Protein AF-A0A6A3MZT7-F1 (afdb_monomer_lite)

Sequence (392 aa):
MGGELAEAIETMTSGHDSFALLLAHEYTDRSIAGFGSRALKGVDRERFLALEEANRSVAAEKKLQFHIAKLHYHVNFYHFGSILGRYGVECREEKVAWYTLGGESLGLGDEVKLKFNFLNPAMETQSQFWQKPYGSSDSNGYLGNEGPEKDSVYSRFAIVAWPAVDNVEFTMKFASLGTAFETLRVQRPVDTATLLKFMDLAITKLADIDNLLAERRKLDVWNGSYKFPPLISTATCQVLCQLLQECGNSTLVSVFFSNFFSRVKEKHAVVLDIAKLVRKFAWGVIGKALLEAPICVDWNQDDIYVMQTTLAVVRALERGQAQQDLLSFAVGKAESLPDDRLISSRSLEELWRLVLSDSDDGILSTLSRKFERMNPRLSAPAVEIFSRYLKR

Structure (mmCIF, N/CA/C/O backbone):
data_AF-A0A6A3MZT7-F1
#
_entry.id   AF-A0A6A3MZT7-F1
#
loop_
_atom_site.group_PDB
_atom_site.id
_atom_site.type_symbol
_atom_site.label_atom_id
_atom_site.label_alt_id
_atom_site.label_comp_id
_atom_site.label_asym_id
_atom_site.label_entity_id
_atom_site.label_seq_id
_atom_site.pdbx_PDB_ins_code
_atom_site.Cartn_x
_atom_site.Cartn_y
_atom_site.Cartn_z
_atom_site.occupancy
_atom_site.B_iso_or_equiv
_atom_site.auth_seq_id
_atom_site.auth_comp_id
_atom_site.auth_asym_id
_atom_site.auth_atom_id
_atom_site.pdbx_PDB_model_num
ATOM 1 N N . MET A 1 1 ? 24.668 -11.475 -32.082 1.00 56.53 1 MET A N 1
ATOM 2 C CA . MET A 1 1 ? 23.994 -10.687 -31.028 1.00 56.53 1 MET A CA 1
ATOM 3 C C . MET A 1 1 ? 22.865 -11.446 -30.333 1.00 56.53 1 MET A C 1
ATOM 5 O O . MET A 1 1 ? 22.913 -11.498 -29.117 1.00 56.53 1 MET A O 1
ATOM 9 N N . GLY A 1 2 ? 21.897 -12.069 -31.026 1.00 61.59 2 GLY A N 1
ATOM 10 C CA . GLY A 1 2 ? 20.793 -12.784 -30.345 1.00 61.59 2 GLY A CA 1
ATOM 11 C C . GLY A 1 2 ? 21.230 -13.915 -29.396 1.00 61.59 2 GLY A C 1
ATOM 12 O O . GLY A 1 2 ? 20.705 -14.010 -28.295 1.00 61.59 2 GLY A O 1
ATOM 13 N N . GLY A 1 3 ? 22.236 -14.713 -29.784 1.00 72.81 3 GLY A N 1
ATOM 14 C CA . GLY A 1 3 ? 22.757 -15.814 -28.957 1.00 72.81 3 GLY A CA 1
ATOM 15 C C . GLY A 1 3 ? 23.451 -15.361 -27.667 1.00 72.81 3 GLY A C 1
ATOM 16 O O . GLY A 1 3 ? 23.131 -15.866 -26.602 1.00 72.81 3 GLY A O 1
ATOM 17 N N . GLU A 1 4 ? 24.330 -14.358 -27.746 1.00 82.44 4 GLU A N 1
ATOM 18 C CA . GLU A 1 4 ? 25.027 -13.793 -26.574 1.00 82.44 4 GLU A CA 1
ATOM 19 C C . GLU A 1 4 ? 24.056 -13.103 -25.605 1.00 82.44 4 GLU A C 1
ATOM 21 O O . GLU A 1 4 ? 24.211 -13.185 -24.391 1.00 82.44 4 GLU A O 1
ATOM 26 N N . LEU A 1 5 ? 23.026 -12.432 -26.135 1.00 85.44 5 LEU A N 1
ATOM 27 C CA . LEU A 1 5 ? 22.003 -11.790 -25.312 1.00 85.44 5 LEU A CA 1
ATOM 28 C C . LEU A 1 5 ? 21.103 -12.823 -24.625 1.00 85.44 5 LEU A C 1
ATOM 30 O O . LEU A 1 5 ? 20.751 -12.637 -23.465 1.00 85.44 5 LEU A O 1
ATOM 34 N N . ALA A 1 6 ? 20.753 -13.912 -25.314 1.00 87.31 6 ALA A N 1
ATOM 35 C CA . ALA A 1 6 ? 20.012 -15.017 -24.713 1.00 87.31 6 ALA A CA 1
ATOM 36 C C . ALA A 1 6 ? 20.837 -15.706 -23.617 1.00 87.31 6 ALA A C 1
ATOM 38 O O . ALA A 1 6 ? 20.319 -15.928 -22.530 1.00 87.31 6 ALA A O 1
ATOM 39 N N . GLU A 1 7 ? 22.128 -15.953 -23.857 1.00 88.44 7 GLU A N 1
ATOM 40 C CA . GLU A 1 7 ? 23.045 -16.493 -22.847 1.00 88.44 7 GLU A CA 1
ATOM 41 C C . GLU A 1 7 ? 23.138 -15.573 -21.621 1.00 88.44 7 GLU A C 1
ATOM 43 O O . GLU A 1 7 ? 23.003 -16.035 -20.490 1.00 88.44 7 GLU A O 1
ATOM 48 N N . ALA A 1 8 ? 23.263 -14.257 -21.829 1.00 87.12 8 ALA A N 1
ATOM 49 C CA . ALA A 1 8 ? 23.264 -13.290 -20.735 1.00 87.12 8 ALA A CA 1
ATOM 50 C C . ALA A 1 8 ? 21.972 -13.360 -19.901 1.00 87.12 8 ALA A C 1
ATOM 52 O O . ALA A 1 8 ? 22.045 -13.401 -18.673 1.00 87.12 8 ALA A O 1
ATOM 53 N N . ILE A 1 9 ? 20.801 -13.435 -20.547 1.00 88.31 9 ILE A N 1
ATOM 54 C CA . ILE A 1 9 ? 19.511 -13.592 -19.854 1.00 88.31 9 ILE A CA 1
ATOM 55 C C . ILE A 1 9 ? 19.457 -14.927 -19.093 1.00 88.31 9 ILE A C 1
ATOM 57 O O . ILE A 1 9 ? 19.025 -14.958 -17.943 1.00 88.31 9 ILE A O 1
ATOM 61 N N . GLU A 1 10 ? 19.946 -16.018 -19.684 1.00 88.19 10 GLU A N 1
ATOM 62 C CA . GLU A 1 10 ? 19.966 -17.350 -19.064 1.00 88.19 10 GLU A CA 1
ATOM 63 C C . GLU A 1 10 ? 20.789 -17.360 -17.759 1.00 88.19 10 GLU A C 1
ATOM 65 O O . GLU A 1 10 ? 20.412 -17.988 -16.759 1.00 88.19 10 GLU A O 1
ATOM 70 N N . THR A 1 11 ? 21.889 -16.600 -17.739 1.00 87.00 11 THR A N 1
ATOM 71 C CA . THR A 1 11 ? 22.765 -16.457 -16.565 1.00 87.00 11 THR A CA 1
ATOM 72 C C . THR A 1 11 ? 22.221 -15.529 -15.480 1.00 87.00 11 THR A C 1
ATOM 74 O O . THR A 1 11 ? 22.754 -15.552 -14.370 1.00 87.00 11 THR A O 1
ATOM 77 N N . MET A 1 12 ? 21.152 -14.764 -15.743 1.00 83.88 12 MET A N 1
ATOM 78 C CA . MET A 1 12 ? 20.548 -13.904 -14.722 1.00 83.88 12 MET A CA 1
ATOM 79 C C . MET A 1 12 ? 20.047 -14.735 -13.532 1.00 83.88 12 MET A C 1
ATOM 81 O O . MET A 1 12 ? 19.422 -15.799 -13.667 1.00 83.88 12 MET A O 1
ATOM 85 N N . THR A 1 13 ? 20.341 -14.224 -12.343 1.00 75.62 13 THR A N 1
ATOM 86 C CA . THR A 1 13 ? 19.988 -14.800 -11.052 1.00 75.62 13 THR A CA 1
ATOM 87 C C . THR A 1 13 ? 18.784 -14.084 -10.452 1.00 75.62 13 THR A C 1
ATOM 89 O O . THR A 1 13 ? 18.675 -12.855 -10.456 1.00 75.62 13 THR A O 1
ATOM 92 N N . SER A 1 14 ? 17.854 -14.886 -9.940 1.00 70.25 14 SER A N 1
ATOM 93 C CA . SER A 1 14 ? 16.654 -14.385 -9.274 1.00 70.25 14 SER A CA 1
ATOM 94 C C . SER A 1 14 ? 17.016 -13.579 -8.016 1.00 70.25 14 SER A C 1
ATOM 96 O O . SER A 1 14 ? 18.015 -13.856 -7.349 1.00 70.25 14 SER A O 1
ATOM 98 N N . GLY A 1 15 ? 16.234 -12.538 -7.726 1.00 62.88 15 GLY A N 1
ATOM 99 C CA . GLY A 1 15 ? 16.350 -11.677 -6.540 1.00 62.88 15 GLY A CA 1
ATOM 100 C C . GLY A 1 15 ? 17.395 -10.555 -6.620 1.00 62.88 15 GLY A C 1
ATOM 101 O O . GLY A 1 15 ? 17.326 -9.592 -5.852 1.00 62.88 15 GLY A O 1
ATOM 102 N N . HIS A 1 16 ? 18.340 -10.613 -7.561 1.00 64.31 16 HIS A N 1
ATOM 103 C CA . HIS A 1 16 ? 19.420 -9.621 -7.665 1.00 64.31 16 HIS A CA 1
ATOM 104 C C . HIS A 1 16 ? 19.479 -8.900 -9.011 1.00 64.31 16 HIS A C 1
ATOM 106 O O . HIS A 1 16 ? 19.861 -7.725 -9.055 1.00 64.31 16 HIS A O 1
ATOM 112 N N . ASP A 1 17 ? 19.023 -9.548 -10.083 1.00 75.62 17 ASP A N 1
ATOM 113 C CA . ASP A 1 17 ? 19.231 -9.034 -11.427 1.00 75.62 17 ASP A CA 1
ATOM 114 C C . ASP A 1 17 ? 17.973 -8.363 -11.983 1.00 75.62 17 ASP A C 1
ATOM 116 O O . ASP A 1 17 ? 16.957 -8.979 -12.284 1.00 75.62 17 ASP A O 1
ATOM 120 N N . SER A 1 18 ? 18.057 -7.047 -12.141 1.00 86.00 18 SER A N 1
ATOM 121 C CA . SER A 1 18 ? 17.141 -6.249 -12.958 1.00 86.00 18 SER A CA 1
ATOM 122 C C . SER A 1 18 ? 17.966 -5.242 -13.739 1.00 86.00 18 SER A C 1
ATOM 124 O O . SER A 1 18 ? 19.058 -4.870 -13.297 1.00 86.00 18 SER A O 1
ATOM 126 N N . PHE A 1 19 ? 17.462 -4.788 -14.881 1.00 89.00 19 PHE A N 1
ATOM 127 C CA . PHE A 1 19 ? 18.138 -3.757 -15.658 1.00 89.00 19 PHE A CA 1
ATOM 128 C C . PHE A 1 19 ? 17.174 -2.706 -16.191 1.00 89.00 19 PHE A C 1
ATOM 130 O O . PHE A 1 19 ? 15.980 -2.956 -16.343 1.00 89.00 19 PHE A O 1
ATOM 137 N N . ALA A 1 20 ? 17.721 -1.536 -16.515 1.00 90.44 20 ALA A N 1
ATOM 138 C CA . ALA A 1 20 ? 17.029 -0.470 -17.223 1.00 90.44 20 ALA A CA 1
ATOM 139 C C . ALA A 1 20 ? 17.815 -0.074 -18.479 1.00 90.44 20 ALA A C 1
ATOM 141 O O . ALA A 1 20 ? 18.970 0.338 -18.401 1.00 90.44 20 ALA A O 1
ATOM 142 N N . LEU A 1 21 ? 17.190 -0.175 -19.646 1.00 92.62 21 LEU A N 1
ATOM 143 C CA . LEU A 1 21 ? 17.707 0.341 -20.908 1.00 92.62 21 LEU A CA 1
ATOM 144 C C . LEU A 1 21 ? 17.076 1.710 -21.170 1.00 92.62 21 LEU A C 1
ATOM 146 O O . LEU A 1 21 ? 15.888 1.787 -21.486 1.00 92.62 21 LEU A O 1
ATOM 150 N N . LEU A 1 22 ? 17.861 2.781 -21.051 1.00 91.00 22 LEU A N 1
ATOM 151 C CA . LEU A 1 22 ? 17.401 4.130 -21.384 1.00 91.00 22 LEU A CA 1
ATOM 152 C C . LEU A 1 22 ? 17.120 4.243 -22.885 1.00 91.00 22 LEU A C 1
ATOM 154 O O . LEU A 1 22 ? 17.929 3.831 -23.719 1.00 91.00 22 LEU A O 1
ATOM 158 N N . LEU A 1 23 ? 15.980 4.837 -23.226 1.00 91.00 23 LEU A N 1
ATOM 159 C CA . LEU A 1 23 ? 15.590 5.053 -24.611 1.00 91.00 23 LEU A CA 1
ATOM 160 C C . LEU A 1 23 ? 16.301 6.280 -25.186 1.00 91.00 23 LEU A C 1
ATOM 162 O O . LEU A 1 23 ? 16.436 7.299 -24.513 1.00 91.00 23 LEU A O 1
ATOM 166 N N . ALA A 1 24 ? 16.800 6.167 -26.411 1.00 88.31 24 ALA A N 1
ATOM 167 C CA . ALA A 1 24 ? 17.589 7.180 -27.105 1.00 88.31 24 ALA A CA 1
ATOM 168 C C . ALA A 1 24 ? 16.756 8.207 -27.881 1.00 88.31 24 ALA A C 1
ATOM 170 O O . ALA A 1 24 ? 17.322 9.226 -28.271 1.00 88.31 24 ALA A O 1
ATOM 171 N N . HIS A 1 25 ? 15.463 7.969 -28.112 1.00 87.56 25 HIS A N 1
ATOM 172 C CA . HIS A 1 25 ? 14.544 8.976 -28.645 1.00 87.56 25 HIS A CA 1
ATOM 173 C C . HIS A 1 25 ? 13.684 9.605 -27.548 1.00 87.56 25 HIS A C 1
ATOM 175 O O . HIS A 1 25 ? 13.410 9.008 -26.504 1.00 87.56 25 HIS A O 1
ATOM 181 N N . GLU A 1 26 ? 13.179 10.799 -27.844 1.00 86.00 26 GLU A N 1
ATOM 182 C CA . GLU A 1 26 ? 12.131 11.428 -27.056 1.00 86.00 26 GLU A CA 1
ATOM 183 C C . GLU A 1 26 ? 10.778 10.778 -27.329 1.00 86.00 26 GLU A C 1
ATOM 185 O O . GLU A 1 26 ? 10.333 10.643 -28.473 1.00 86.00 26 GLU A O 1
ATOM 190 N N . TYR A 1 27 ? 10.096 10.428 -26.246 1.00 88.88 27 TYR A N 1
ATOM 191 C CA . TYR A 1 27 ? 8.726 9.950 -26.282 1.00 88.88 27 TYR A CA 1
ATOM 192 C C . TYR A 1 27 ? 7.861 10.852 -25.419 1.00 88.88 27 TYR A C 1
ATOM 194 O O . TYR A 1 27 ? 8.294 11.382 -24.399 1.00 88.88 27 TYR A O 1
ATOM 202 N N . THR A 1 28 ? 6.610 11.009 -25.831 1.00 88.38 28 THR A N 1
ATOM 203 C CA . THR A 1 28 ? 5.596 11.680 -25.018 1.00 88.38 28 THR A CA 1
ATOM 204 C C . THR A 1 28 ? 4.825 10.653 -24.205 1.00 88.38 28 THR A C 1
ATOM 206 O O . THR A 1 28 ? 4.629 9.515 -24.650 1.00 88.38 28 THR A O 1
ATOM 209 N N . ASP A 1 29 ? 4.284 11.085 -23.068 1.00 87.75 29 ASP A N 1
ATOM 210 C CA . ASP A 1 29 ? 3.370 10.270 -22.261 1.00 87.75 29 ASP A CA 1
ATOM 211 C C . ASP A 1 29 ? 2.205 9.764 -23.111 1.00 87.75 29 ASP A C 1
ATOM 213 O O . ASP A 1 29 ? 1.850 8.595 -23.044 1.00 87.75 29 ASP A O 1
ATOM 217 N N . ARG A 1 30 ? 1.679 10.607 -24.009 1.00 89.00 30 ARG A N 1
ATOM 218 C CA . ARG A 1 30 ? 0.591 10.241 -24.923 1.00 89.00 30 ARG A CA 1
ATOM 219 C C . ARG A 1 30 ? 0.981 9.129 -25.896 1.00 89.00 30 ARG A C 1
ATOM 221 O O . ARG A 1 30 ? 0.173 8.241 -26.152 1.00 89.00 30 ARG A O 1
ATOM 228 N N . SER A 1 31 ? 2.193 9.172 -26.453 1.00 90.50 31 SER A N 1
ATOM 229 C CA . SER A 1 31 ? 2.659 8.126 -27.370 1.00 90.50 31 SER A CA 1
ATOM 230 C C . SER A 1 31 ? 2.868 6.790 -26.665 1.00 90.50 31 SER A C 1
ATOM 232 O O . SER A 1 31 ? 2.448 5.766 -27.196 1.00 90.50 31 SER A O 1
ATOM 234 N N . ILE A 1 32 ? 3.463 6.796 -25.469 1.00 93.44 32 ILE A N 1
ATOM 235 C CA . ILE A 1 32 ? 3.674 5.568 -24.696 1.00 93.44 32 ILE A CA 1
ATOM 236 C C . ILE A 1 32 ? 2.340 5.035 -24.180 1.00 93.44 32 ILE A C 1
ATOM 238 O O . ILE A 1 32 ? 2.067 3.856 -24.352 1.00 93.44 32 ILE A O 1
ATOM 242 N N . ALA A 1 33 ? 1.468 5.894 -23.652 1.00 89.81 33 ALA A N 1
ATOM 243 C CA . ALA A 1 33 ? 0.164 5.470 -23.160 1.00 89.81 33 ALA A CA 1
ATOM 244 C C . ALA A 1 33 ? -0.742 4.904 -24.268 1.00 89.81 33 ALA A C 1
ATOM 246 O O . ALA A 1 33 ? -1.511 3.979 -24.036 1.00 89.81 33 ALA A O 1
ATOM 247 N N . GLY A 1 34 ? -0.660 5.460 -25.483 1.00 90.12 34 GLY A N 1
ATOM 248 C CA . GLY A 1 34 ? -1.493 5.034 -26.608 1.00 90.12 34 GLY A CA 1
ATOM 249 C C . GLY A 1 34 ? -0.977 3.812 -27.372 1.00 90.12 34 GLY A C 1
ATOM 250 O O . GLY A 1 34 ? -1.779 3.083 -27.952 1.00 90.12 34 GLY A O 1
ATOM 251 N N . PHE A 1 35 ? 0.342 3.595 -27.421 1.00 92.94 35 PHE A N 1
ATOM 252 C CA . PHE A 1 35 ? 0.945 2.562 -28.278 1.00 92.94 35 PHE A CA 1
ATOM 253 C C . PHE A 1 35 ? 1.915 1.620 -27.553 1.00 92.94 35 PHE A C 1
ATOM 255 O O . PHE A 1 35 ? 2.364 0.642 -28.155 1.00 92.94 35 PHE A O 1
ATOM 262 N N . GLY A 1 36 ? 2.269 1.897 -26.299 1.00 94.31 36 GLY A N 1
ATOM 263 C CA . GLY A 1 36 ? 3.228 1.109 -25.531 1.00 94.31 36 GLY A CA 1
ATOM 264 C C . GLY A 1 36 ? 4.564 0.956 -26.256 1.00 94.31 36 GLY A C 1
ATOM 265 O O . GLY A 1 36 ? 5.102 1.912 -26.818 1.00 94.31 36 GLY A O 1
ATOM 266 N N . SER A 1 37 ? 5.079 -0.271 -26.314 1.00 94.94 37 SER A N 1
ATOM 267 C CA . SER A 1 37 ? 6.326 -0.599 -27.017 1.00 94.94 37 SER A CA 1
ATOM 268 C C . SER A 1 37 ? 6.241 -0.395 -28.533 1.00 94.94 37 SER A C 1
ATOM 270 O O . SER A 1 37 ? 7.262 -0.215 -29.196 1.00 94.94 37 SER A O 1
ATOM 272 N N . ARG A 1 38 ? 5.033 -0.336 -29.110 1.00 95.19 38 ARG A N 1
ATOM 273 C CA . ARG A 1 38 ? 4.845 -0.021 -30.537 1.00 95.19 38 ARG A CA 1
ATOM 274 C C . ARG A 1 38 ? 5.120 1.451 -30.847 1.00 95.19 38 ARG A C 1
ATOM 276 O O . ARG A 1 38 ? 5.252 1.794 -32.019 1.00 95.19 38 ARG A O 1
ATOM 283 N N . ALA A 1 39 ? 5.212 2.308 -29.827 1.00 94.56 39 ALA A N 1
ATOM 284 C CA . ALA A 1 39 ? 5.639 3.692 -29.987 1.00 94.56 39 ALA A CA 1
ATOM 285 C C . ALA A 1 39 ? 7.130 3.811 -30.330 1.00 94.56 39 ALA A C 1
ATOM 287 O O . ALA A 1 39 ? 7.516 4.831 -30.901 1.00 94.56 39 ALA A O 1
ATOM 288 N N . LEU A 1 40 ? 7.946 2.809 -29.966 1.00 95.19 40 LEU A N 1
ATOM 289 C CA . LEU A 1 40 ? 9.404 2.836 -30.092 1.00 95.19 40 LEU A CA 1
ATOM 290 C C . LEU A 1 40 ? 9.840 2.947 -31.556 1.00 95.19 40 LEU A C 1
ATOM 292 O O . LEU A 1 40 ? 9.259 2.316 -32.445 1.00 95.19 40 LEU A O 1
ATOM 296 N N . LYS A 1 41 ? 10.890 3.735 -31.813 1.00 93.19 41 LYS A N 1
ATOM 297 C CA . LYS A 1 41 ? 11.392 4.016 -33.168 1.00 93.19 41 LYS A CA 1
ATOM 298 C C . LYS A 1 41 ? 12.906 3.872 -33.262 1.00 93.19 41 LYS A C 1
ATOM 300 O O . LYS A 1 41 ? 13.614 3.934 -32.259 1.00 93.19 41 LYS A O 1
ATOM 305 N N . GLY A 1 42 ? 13.381 3.677 -34.494 1.00 94.00 42 GLY A N 1
ATOM 306 C CA . GLY A 1 42 ? 14.803 3.559 -34.818 1.00 94.00 42 GLY A CA 1
ATOM 307 C C . GLY A 1 42 ? 15.526 2.572 -33.903 1.00 94.00 42 GLY A C 1
ATOM 308 O O . GLY A 1 42 ? 15.020 1.480 -33.634 1.00 94.00 42 GLY A O 1
ATOM 309 N N . VAL A 1 43 ? 16.665 3.013 -33.367 1.00 92.00 43 VAL A N 1
ATOM 310 C CA . VAL A 1 43 ? 17.536 2.202 -32.505 1.00 92.00 43 VAL A CA 1
ATOM 311 C C . VAL A 1 43 ? 16.832 1.645 -31.260 1.00 92.00 43 VAL A C 1
ATOM 313 O O . VAL A 1 43 ? 17.151 0.545 -30.821 1.00 92.00 43 VAL A O 1
ATOM 316 N N . ASP A 1 44 ? 15.848 2.353 -30.698 1.00 93.94 44 ASP A N 1
ATOM 317 C CA . ASP A 1 44 ? 15.134 1.879 -29.504 1.00 93.94 44 ASP A CA 1
ATOM 318 C C . ASP A 1 44 ? 14.271 0.665 -29.818 1.00 93.94 44 ASP A C 1
ATOM 320 O O . ASP A 1 44 ? 14.229 -0.296 -29.050 1.00 93.94 44 ASP A O 1
ATOM 324 N N . ARG A 1 45 ? 13.605 0.694 -30.978 1.00 94.81 45 ARG A N 1
ATOM 325 C CA . ARG A 1 45 ? 12.791 -0.424 -31.448 1.00 94.81 45 ARG A CA 1
ATOM 326 C C . ARG A 1 45 ? 13.663 -1.629 -31.767 1.00 94.81 45 ARG A C 1
ATOM 328 O O . ARG A 1 45 ? 13.317 -2.734 -31.374 1.00 94.81 45 ARG A O 1
ATOM 335 N N . GLU A 1 46 ? 14.782 -1.417 -32.453 1.00 94.12 46 GLU A N 1
ATOM 336 C CA . GLU A 1 46 ? 15.729 -2.488 -32.787 1.00 94.12 46 GLU A CA 1
ATOM 337 C C . GLU A 1 46 ? 16.288 -3.157 -31.526 1.00 94.12 46 GLU A C 1
ATOM 339 O O . GLU A 1 46 ? 16.256 -4.382 -31.414 1.00 94.12 46 GLU A O 1
ATOM 344 N N . ARG A 1 47 ? 16.715 -2.363 -30.534 1.00 93.25 47 ARG A N 1
ATOM 345 C CA . ARG A 1 47 ? 17.206 -2.871 -29.243 1.00 93.25 47 ARG A CA 1
ATOM 346 C C . ARG A 1 47 ? 16.135 -3.646 -28.482 1.00 93.25 47 ARG A C 1
ATOM 348 O O . ARG A 1 47 ? 16.421 -4.721 -27.960 1.00 93.25 47 ARG A O 1
ATOM 355 N N . PHE A 1 48 ? 14.910 -3.124 -28.424 1.00 95.06 48 PHE A N 1
ATOM 356 C CA . PHE A 1 48 ? 13.814 -3.811 -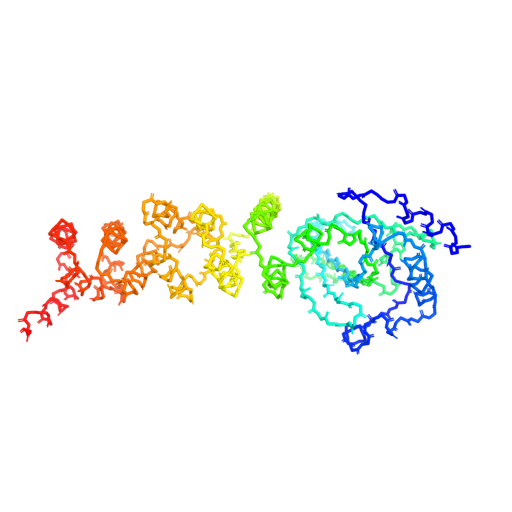27.745 1.00 95.06 48 PHE A CA 1
ATOM 357 C C . PHE A 1 48 ? 13.434 -5.125 -28.442 1.00 95.06 48 PHE A C 1
ATOM 359 O O . PHE A 1 48 ? 13.255 -6.134 -27.769 1.00 95.06 48 PHE A O 1
ATOM 366 N N . LEU A 1 49 ? 13.376 -5.150 -29.778 1.00 94.81 49 LEU A N 1
ATOM 367 C CA . LEU A 1 49 ? 13.099 -6.377 -30.533 1.00 94.81 49 LEU A CA 1
ATOM 368 C C . LEU A 1 49 ? 14.185 -7.438 -30.324 1.00 94.81 49 LEU A C 1
ATOM 370 O O . LEU A 1 49 ? 13.850 -8.610 -30.171 1.00 94.81 49 LEU A O 1
ATOM 374 N N . ALA A 1 50 ? 15.458 -7.037 -30.251 1.00 93.50 50 ALA A N 1
ATOM 375 C CA . ALA A 1 50 ? 16.551 -7.954 -29.936 1.00 93.50 50 ALA A CA 1
ATOM 376 C C . ALA A 1 50 ? 16.415 -8.552 -28.523 1.00 93.50 50 ALA A C 1
ATOM 378 O O . ALA A 1 50 ? 16.593 -9.757 -28.348 1.00 93.50 50 ALA A O 1
ATOM 379 N N . LEU A 1 51 ? 16.051 -7.734 -27.524 1.00 94.19 51 LEU A N 1
ATOM 380 C CA . LEU A 1 51 ? 15.766 -8.204 -26.161 1.00 94.19 51 LEU A CA 1
ATOM 381 C C . LEU A 1 51 ? 14.587 -9.179 -26.128 1.00 94.19 51 LEU A C 1
ATOM 383 O O . LEU A 1 51 ? 14.654 -10.205 -25.458 1.00 94.19 51 LEU A O 1
ATOM 387 N N . GLU A 1 52 ? 13.515 -8.880 -26.858 1.00 94.75 52 GLU A N 1
ATOM 388 C CA . GLU A 1 52 ? 12.337 -9.741 -26.921 1.00 94.75 52 GLU A CA 1
ATOM 389 C C . GLU A 1 52 ? 12.641 -11.077 -27.619 1.00 94.75 52 GLU A C 1
ATOM 391 O O . GLU A 1 52 ? 12.191 -12.129 -27.168 1.00 94.75 52 GLU A O 1
ATOM 396 N N . GLU A 1 53 ? 13.426 -11.056 -28.697 1.00 94.62 53 GLU A N 1
ATOM 397 C CA . GLU A 1 53 ? 13.861 -12.259 -29.410 1.00 94.62 53 GLU A CA 1
ATOM 398 C C . GLU A 1 53 ? 14.764 -13.148 -28.547 1.00 94.62 53 GLU A C 1
ATOM 400 O O . GLU A 1 53 ? 14.541 -14.360 -28.467 1.00 94.62 53 GLU A O 1
ATOM 405 N N . ALA A 1 54 ? 15.724 -12.550 -27.837 1.00 93.75 54 ALA A N 1
ATOM 406 C CA . ALA A 1 54 ? 16.556 -13.266 -26.878 1.00 93.75 54 ALA A CA 1
ATOM 407 C C . ALA A 1 54 ? 15.704 -13.875 -25.753 1.00 93.75 54 ALA A C 1
ATOM 409 O O . ALA A 1 54 ? 15.807 -15.067 -25.477 1.00 93.75 54 ALA A O 1
ATOM 410 N N . ASN A 1 55 ? 14.770 -13.104 -25.187 1.00 94.31 55 ASN A N 1
ATOM 411 C CA . ASN A 1 55 ? 13.869 -13.572 -24.132 1.00 94.31 55 ASN A CA 1
ATOM 412 C C . ASN A 1 55 ? 12.897 -14.680 -24.587 1.00 94.31 55 ASN A C 1
ATOM 414 O O . ASN A 1 55 ? 12.394 -15.460 -23.780 1.00 94.31 55 ASN A O 1
ATOM 418 N N . ARG A 1 56 ? 12.598 -14.769 -25.888 1.00 93.50 56 ARG A N 1
ATOM 419 C CA . ARG A 1 56 ? 11.822 -15.883 -26.455 1.00 93.50 56 ARG A CA 1
ATOM 420 C C . ARG A 1 56 ? 12.626 -17.181 -26.549 1.00 93.50 56 ARG A C 1
ATOM 422 O O . ARG A 1 56 ? 12.009 -18.241 -26.622 1.00 93.50 56 ARG A O 1
ATOM 429 N N . SER A 1 57 ? 13.953 -17.087 -26.544 1.00 92.50 57 SER A N 1
ATOM 430 C CA . SER A 1 57 ? 14.873 -18.206 -26.769 1.00 92.50 57 SER A CA 1
ATOM 431 C C . SER A 1 57 ? 15.400 -18.847 -25.478 1.00 92.50 57 SER A C 1
ATOM 433 O O . SER A 1 57 ? 16.000 -19.915 -25.551 1.00 92.50 57 SER A O 1
ATOM 435 N N . VAL A 1 58 ? 15.171 -18.220 -24.319 1.00 92.44 58 VAL A N 1
ATOM 436 C CA . VAL A 1 58 ? 15.592 -18.717 -22.995 1.00 92.44 58 VAL A CA 1
ATOM 437 C C . VAL A 1 58 ? 14.588 -19.692 -22.377 1.00 92.44 58 VAL A C 1
ATOM 439 O O . VAL A 1 58 ? 13.415 -19.746 -22.780 1.00 92.44 58 VAL A O 1
ATOM 442 N N . ALA A 1 59 ? 15.035 -20.441 -21.365 1.00 90.12 59 ALA A N 1
ATOM 443 C CA . ALA A 1 59 ? 14.171 -21.331 -20.593 1.00 90.12 59 ALA A CA 1
ATOM 444 C C . ALA A 1 59 ? 13.005 -20.567 -19.929 1.00 90.12 59 ALA A C 1
ATOM 446 O O . ALA A 1 59 ? 13.093 -19.371 -19.640 1.00 90.12 59 ALA A O 1
ATOM 447 N N . ALA A 1 60 ? 11.878 -21.244 -19.689 1.00 87.94 60 ALA A N 1
ATOM 448 C CA . ALA A 1 60 ? 10.648 -20.597 -19.218 1.00 87.94 60 ALA A CA 1
ATOM 449 C C . ALA A 1 60 ? 10.832 -19.896 -17.860 1.00 87.94 60 ALA A C 1
ATOM 451 O O . ALA A 1 60 ? 10.325 -18.796 -17.652 1.00 87.94 60 ALA A O 1
ATOM 452 N N . GLU A 1 61 ? 11.606 -20.512 -16.974 1.00 87.62 61 GLU A N 1
ATOM 453 C CA . GLU A 1 61 ? 12.004 -20.021 -15.657 1.00 87.62 61 GLU A CA 1
ATOM 454 C C . GLU A 1 61 ? 12.991 -18.842 -15.708 1.00 87.62 61 GLU A C 1
ATOM 456 O O . GLU A 1 61 ? 13.139 -18.124 -14.720 1.00 87.62 61 GLU A O 1
ATOM 461 N N . LYS A 1 62 ? 13.643 -18.621 -16.856 1.00 89.50 62 LYS A N 1
ATOM 462 C CA . LYS A 1 62 ? 14.591 -17.524 -17.098 1.00 89.50 62 LYS A CA 1
ATOM 463 C C . LYS A 1 62 ? 13.981 -16.345 -17.840 1.00 89.50 62 LYS A C 1
ATOM 465 O O . LYS A 1 62 ? 14.632 -15.313 -17.992 1.00 89.50 62 LYS A O 1
ATOM 470 N N . LYS A 1 63 ? 12.727 -16.468 -18.281 1.00 91.62 63 LYS A N 1
ATOM 471 C CA . LYS A 1 63 ? 12.051 -15.386 -18.990 1.00 91.62 63 LYS A CA 1
ATOM 472 C C . LYS A 1 63 ? 11.979 -14.134 -18.136 1.00 91.62 63 LYS A C 1
ATOM 474 O O . LYS A 1 63 ? 11.633 -14.174 -16.959 1.00 91.62 63 LYS A O 1
ATOM 479 N N . LEU A 1 64 ? 12.245 -13.011 -18.776 1.00 90.94 64 LEU A N 1
ATOM 480 C CA . LEU A 1 64 ? 12.103 -11.681 -18.226 1.00 90.94 64 LEU A CA 1
ATOM 481 C C . LEU A 1 64 ? 10.697 -11.141 -18.466 1.00 90.94 64 LEU A C 1
ATOM 483 O O . LEU A 1 64 ? 10.091 -11.368 -19.519 1.00 90.94 64 LEU A O 1
ATOM 487 N N . GLN A 1 65 ? 10.227 -10.362 -17.500 1.00 89.94 65 GLN A N 1
ATOM 488 C CA . GLN A 1 65 ? 9.067 -9.497 -17.621 1.00 89.94 65 GLN A CA 1
ATOM 489 C C . GLN A 1 65 ? 9.546 -8.076 -17.936 1.00 89.94 65 GLN A C 1
ATOM 491 O O . GLN A 1 65 ? 10.357 -7.514 -17.200 1.00 89.94 65 GLN A O 1
ATOM 496 N N . PHE A 1 66 ? 9.031 -7.486 -19.014 1.00 92.19 66 PHE A N 1
ATOM 497 C CA . PHE A 1 66 ? 9.397 -6.138 -19.449 1.00 92.19 66 PHE A CA 1
ATOM 498 C C . PHE A 1 66 ? 8.325 -5.106 -19.087 1.00 92.19 66 PHE A C 1
ATOM 500 O O . PHE A 1 66 ? 7.126 -5.369 -19.196 1.00 92.19 66 PHE A O 1
ATOM 507 N N . HIS A 1 67 ? 8.775 -3.900 -18.752 1.00 90.94 67 HIS A N 1
ATOM 508 C CA . HIS A 1 67 ? 7.948 -2.732 -18.464 1.00 90.94 67 HIS A CA 1
ATOM 509 C C . HIS A 1 67 ? 8.551 -1.479 -19.098 1.00 90.94 67 HIS A C 1
ATOM 511 O O . HIS A 1 67 ? 9.750 -1.422 -19.379 1.00 90.94 67 HIS A O 1
ATOM 517 N N . ILE A 1 68 ? 7.721 -0.456 -19.293 1.00 92.62 68 ILE A N 1
ATOM 518 C CA . ILE A 1 68 ? 8.183 0.873 -19.693 1.00 92.62 68 ILE A CA 1
ATOM 519 C C . ILE A 1 68 ? 8.133 1.771 -18.456 1.00 92.62 68 ILE A C 1
ATOM 521 O O . ILE A 1 68 ? 7.109 1.848 -17.780 1.00 92.62 68 ILE A O 1
ATOM 525 N N . ALA A 1 69 ? 9.230 2.461 -18.164 1.00 91.00 69 ALA A N 1
ATOM 526 C CA . ALA A 1 69 ? 9.328 3.397 -17.051 1.00 91.00 69 ALA A CA 1
ATOM 527 C C . ALA A 1 69 ? 9.681 4.792 -17.569 1.00 91.00 69 ALA A C 1
ATOM 529 O O . ALA A 1 69 ? 10.617 4.949 -18.350 1.00 91.00 69 ALA A O 1
ATOM 530 N N . LYS A 1 70 ? 8.964 5.819 -17.116 1.00 91.19 70 LYS A N 1
ATOM 531 C CA . LYS A 1 70 ? 9.375 7.215 -17.267 1.00 91.19 70 LYS A CA 1
ATOM 532 C C . LYS A 1 70 ? 10.125 7.620 -16.013 1.00 91.19 70 LYS A C 1
ATOM 534 O O . LYS A 1 70 ? 9.513 7.765 -14.957 1.00 91.19 70 LYS A O 1
ATOM 539 N N . LEU A 1 71 ? 11.430 7.806 -16.138 1.00 88.00 71 LEU A N 1
ATOM 540 C CA . LEU A 1 71 ? 12.265 8.337 -15.074 1.00 88.00 71 LEU A CA 1
ATOM 541 C C . LEU A 1 71 ? 12.134 9.858 -15.078 1.00 88.00 71 LEU A C 1
ATOM 543 O O . LEU A 1 71 ? 12.190 10.494 -16.136 1.00 88.00 71 LEU A O 1
ATOM 547 N N . HIS A 1 72 ? 11.933 10.433 -13.903 1.00 85.31 72 HIS A N 1
ATOM 548 C CA . HIS A 1 72 ? 11.857 11.865 -13.690 1.00 85.31 72 HIS A CA 1
ATOM 549 C C . HIS A 1 72 ? 12.761 12.237 -12.521 1.00 85.31 72 HIS A C 1
ATOM 551 O O . HIS A 1 72 ? 12.678 11.636 -11.451 1.00 85.31 72 HIS A O 1
ATOM 557 N N . TYR A 1 73 ? 13.621 13.221 -12.738 1.00 80.81 73 TYR A N 1
ATOM 558 C CA . TYR A 1 73 ? 14.554 13.725 -11.748 1.00 80.81 73 TYR A CA 1
ATOM 559 C C . TYR A 1 73 ? 14.497 15.248 -11.760 1.00 80.81 73 TYR A C 1
ATOM 561 O O . TYR A 1 73 ? 14.793 15.877 -12.774 1.00 80.81 73 TYR A O 1
ATOM 569 N N . HIS A 1 74 ? 14.084 15.837 -10.648 1.00 78.56 74 HIS A N 1
ATOM 570 C CA . HIS A 1 74 ? 13.977 17.276 -10.467 1.00 78.56 74 HIS A CA 1
ATOM 571 C C . HIS A 1 74 ? 14.938 17.721 -9.368 1.00 78.56 74 HIS A C 1
ATOM 573 O O . HIS A 1 74 ? 15.010 17.102 -8.305 1.00 78.56 74 HIS A O 1
ATOM 579 N N . VAL A 1 75 ? 15.694 18.782 -9.635 1.00 73.56 75 VAL A N 1
ATOM 580 C CA . VAL A 1 75 ? 16.613 19.389 -8.677 1.00 73.56 75 VAL A CA 1
ATOM 581 C C . VAL A 1 75 ? 16.338 20.876 -8.612 1.00 73.56 75 VAL A C 1
ATOM 583 O O . VAL A 1 75 ? 16.538 21.578 -9.606 1.00 73.56 75 VAL A O 1
ATOM 586 N N . ASN A 1 76 ? 15.942 21.331 -7.430 1.00 71.75 76 ASN A N 1
ATOM 587 C CA . ASN A 1 76 ? 15.849 22.745 -7.114 1.00 71.75 76 ASN A CA 1
ATOM 588 C C . ASN A 1 76 ? 17.141 23.189 -6.421 1.00 71.75 76 ASN A C 1
ATOM 590 O O . ASN A 1 76 ? 17.721 22.456 -5.604 1.00 71.75 76 ASN A O 1
ATOM 594 N N . PHE A 1 77 ? 17.610 24.376 -6.777 1.00 69.62 77 PHE A N 1
ATOM 595 C CA . PHE A 1 77 ? 18.800 24.975 -6.216 1.00 69.62 77 PHE A CA 1
ATOM 596 C C . PHE A 1 77 ? 18.502 26.342 -5.601 1.00 69.62 77 PHE A C 1
ATOM 598 O O . PHE A 1 77 ? 17.989 27.231 -6.280 1.00 69.62 77 PHE A O 1
ATOM 605 N N . TYR A 1 78 ? 19.004 26.556 -4.384 1.00 66.25 78 TYR A N 1
ATOM 606 C CA . TYR A 1 78 ? 19.020 27.869 -3.747 1.00 66.25 78 TYR A CA 1
ATOM 607 C C . TYR A 1 78 ? 20.384 28.547 -3.907 1.00 66.25 78 TYR A C 1
ATOM 609 O O . TYR A 1 78 ? 21.437 27.904 -4.048 1.00 66.25 78 TYR A O 1
ATOM 617 N N . HIS A 1 79 ? 20.392 29.877 -3.871 1.00 59.25 79 HIS A N 1
ATOM 618 C CA . HIS A 1 79 ? 21.621 30.649 -3.995 1.00 59.25 79 HIS A CA 1
ATOM 619 C C . HIS A 1 79 ? 22.329 30.854 -2.651 1.00 59.25 79 HIS A C 1
ATOM 621 O O . HIS A 1 79 ? 21.715 31.234 -1.655 1.00 59.25 79 HIS A O 1
ATOM 627 N N . PHE A 1 80 ? 23.654 30.684 -2.625 1.00 53.62 80 PHE A N 1
ATOM 628 C CA . PHE A 1 80 ? 24.470 31.064 -1.469 1.00 53.62 80 PHE A CA 1
ATOM 629 C C . PHE A 1 80 ? 24.898 32.535 -1.559 1.00 53.62 80 PHE A C 1
ATOM 631 O O . PHE A 1 80 ? 26.011 32.839 -1.992 1.00 53.62 80 PHE A O 1
ATOM 638 N N . GLY A 1 81 ? 24.042 33.442 -1.081 1.00 56.66 81 GLY A N 1
ATOM 639 C CA . GLY A 1 81 ? 24.412 34.839 -0.824 1.00 56.66 81 GLY A CA 1
ATOM 640 C C . GLY A 1 81 ? 25.102 35.539 -2.006 1.00 56.66 81 GLY A C 1
ATOM 641 O O . GLY A 1 81 ? 24.732 35.351 -3.153 1.00 56.66 81 GLY A O 1
ATOM 642 N N . SER A 1 82 ? 26.106 36.376 -1.737 1.00 52.47 82 SER A N 1
ATOM 643 C CA . SER A 1 82 ? 26.708 37.302 -2.714 1.00 52.47 82 SER A CA 1
ATOM 644 C C . SER A 1 82 ? 27.668 36.682 -3.748 1.00 52.47 82 SER A C 1
ATOM 646 O O . SER A 1 82 ? 28.309 37.427 -4.494 1.00 52.47 82 SER A O 1
ATOM 648 N N . ILE A 1 83 ? 27.807 35.351 -3.820 1.00 53.59 83 ILE A N 1
ATOM 649 C CA . ILE A 1 83 ? 28.752 34.690 -4.739 1.00 53.59 83 ILE A CA 1
ATOM 650 C C . ILE A 1 83 ? 28.008 34.131 -5.957 1.00 53.59 83 ILE A C 1
ATOM 652 O O . ILE A 1 83 ? 27.545 32.988 -5.959 1.00 53.59 83 ILE A O 1
ATOM 656 N N . LEU A 1 84 ? 27.974 34.927 -7.030 1.00 52.88 84 LEU A N 1
ATOM 657 C CA . LEU A 1 84 ? 27.467 34.533 -8.349 1.00 52.88 84 LEU A CA 1
ATOM 658 C C . LEU A 1 84 ? 28.043 33.176 -8.798 1.00 52.88 84 LEU A C 1
ATOM 660 O O . LEU A 1 84 ? 29.255 32.962 -8.796 1.00 52.88 84 LEU A O 1
ATOM 664 N N . GLY A 1 85 ? 27.160 32.260 -9.208 1.00 54.28 85 GLY A N 1
ATOM 665 C CA . GLY A 1 85 ? 27.527 30.953 -9.764 1.00 54.28 85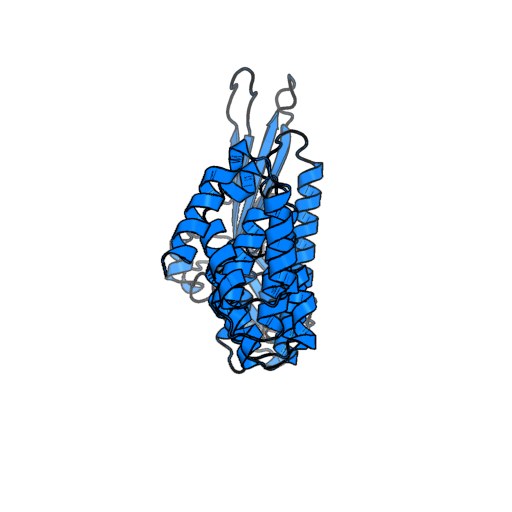 GLY A CA 1
ATOM 666 C C . GLY A 1 85 ? 27.700 29.813 -8.754 1.00 54.28 85 GLY A C 1
ATOM 667 O O . GLY A 1 85 ? 27.922 28.678 -9.180 1.00 54.28 85 GLY A O 1
ATOM 668 N N . ARG A 1 86 ? 27.566 30.057 -7.440 1.00 54.12 86 ARG A N 1
ATOM 669 C CA . ARG A 1 86 ? 27.560 28.988 -6.428 1.00 54.12 86 ARG A CA 1
ATOM 670 C C . ARG A 1 86 ? 26.129 28.697 -5.958 1.00 54.12 86 ARG A C 1
ATOM 672 O O . ARG A 1 86 ? 25.497 29.510 -5.289 1.00 54.12 86 ARG A O 1
ATOM 679 N N . TYR A 1 87 ? 25.642 27.515 -6.317 1.00 60.72 87 TYR A N 1
ATOM 680 C CA . TYR A 1 87 ? 24.302 27.031 -5.990 1.00 60.72 87 TYR A CA 1
ATOM 681 C C . TYR A 1 87 ? 24.382 25.899 -4.960 1.00 60.72 87 TYR A C 1
ATOM 683 O O . TYR A 1 87 ? 25.204 24.989 -5.106 1.00 60.72 87 TYR A O 1
ATOM 691 N N . GLY A 1 88 ? 23.550 25.968 -3.921 1.00 59.34 88 GLY A N 1
ATOM 692 C CA . GLY A 1 88 ? 23.248 24.844 -3.037 1.00 59.34 88 GLY A CA 1
ATOM 693 C C . GLY A 1 88 ? 22.086 24.036 -3.609 1.00 59.34 88 GLY A C 1
ATOM 694 O O . GLY A 1 88 ? 21.266 24.578 -4.337 1.00 59.34 88 GLY A O 1
ATOM 695 N N . VAL A 1 89 ? 22.023 22.738 -3.321 1.00 63.41 89 VAL A N 1
ATOM 696 C CA . VAL A 1 89 ? 20.849 21.922 -3.669 1.00 63.41 89 VAL A CA 1
ATOM 697 C C . VAL A 1 89 ? 19.818 22.128 -2.568 1.00 63.41 89 VAL A C 1
ATOM 699 O O . VAL A 1 89 ? 20.112 21.796 -1.421 1.00 63.41 89 VAL A O 1
ATOM 702 N N . GLU A 1 90 ? 18.650 22.665 -2.913 1.00 65.81 90 GLU A N 1
ATOM 703 C CA . GLU A 1 90 ? 17.529 22.818 -1.981 1.00 65.81 90 GLU A CA 1
ATOM 704 C C . GLU A 1 90 ? 16.793 21.492 -1.841 1.00 65.81 90 GLU A C 1
ATOM 706 O O . GLU A 1 90 ? 16.734 20.910 -0.761 1.00 65.81 90 GLU A O 1
ATOM 711 N N . CYS A 1 91 ? 16.320 20.948 -2.963 1.00 65.19 91 CYS A N 1
ATOM 712 C CA . CYS A 1 91 ? 15.603 19.686 -2.973 1.00 65.19 91 CYS A CA 1
ATOM 713 C C . CYS A 1 91 ? 15.980 18.824 -4.181 1.00 65.19 91 CYS A C 1
ATOM 715 O O . CYS A 1 91 ? 16.439 19.302 -5.223 1.00 65.19 91 CYS A O 1
ATOM 717 N N . ARG A 1 92 ? 15.803 17.511 -4.015 1.00 70.50 92 ARG A N 1
ATOM 718 C CA . ARG A 1 92 ? 15.875 16.521 -5.091 1.00 70.50 92 ARG A CA 1
ATOM 719 C C . ARG A 1 92 ? 14.615 15.682 -5.043 1.00 70.50 92 ARG A C 1
ATOM 721 O O . ARG A 1 92 ? 14.306 15.104 -4.002 1.00 70.50 92 ARG A O 1
ATOM 728 N N . GLU A 1 93 ? 13.929 15.588 -6.168 1.00 71.56 93 GLU A N 1
ATOM 729 C CA . GLU A 1 93 ? 12.769 14.724 -6.329 1.00 71.56 93 GLU A CA 1
ATOM 730 C C . GLU A 1 93 ? 13.033 13.720 -7.445 1.00 71.56 93 GLU A C 1
ATOM 732 O O . GLU A 1 93 ? 13.265 14.093 -8.594 1.00 71.56 93 GLU A O 1
ATOM 737 N N . GLU A 1 94 ? 12.965 12.435 -7.111 1.00 77.50 94 GLU A N 1
ATOM 738 C CA . GLU A 1 94 ? 13.023 11.350 -8.087 1.00 77.50 94 GLU A CA 1
ATOM 739 C C . GLU A 1 94 ? 11.645 10.693 -8.147 1.00 77.50 94 GLU A C 1
ATOM 741 O O . GLU A 1 94 ? 11.084 10.311 -7.120 1.00 77.50 94 GLU A O 1
ATOM 746 N N . LYS A 1 95 ? 11.073 10.587 -9.346 1.00 80.94 95 LYS A N 1
ATOM 747 C CA . LYS A 1 95 ? 9.762 9.973 -9.577 1.00 80.94 95 LYS A CA 1
ATOM 748 C C . LYS A 1 95 ? 9.865 9.013 -10.748 1.00 80.94 95 LYS A C 1
ATOM 750 O O . LYS A 1 95 ? 10.569 9.274 -11.723 1.00 80.94 95 LYS A O 1
ATOM 755 N N . VAL A 1 96 ? 9.125 7.915 -10.673 1.00 86.00 96 VAL A N 1
ATOM 756 C CA . VAL A 1 96 ? 9.012 6.968 -11.783 1.00 86.00 96 VAL A CA 1
ATOM 757 C C . VAL A 1 96 ? 7.545 6.767 -12.111 1.00 86.00 96 VAL A C 1
ATOM 759 O O . VAL A 1 96 ? 6.757 6.489 -11.216 1.00 86.00 96 VAL A O 1
ATOM 762 N N . ALA A 1 97 ? 7.163 6.911 -13.379 1.00 87.50 97 ALA A N 1
ATOM 763 C CA . ALA A 1 97 ? 5.845 6.494 -13.855 1.00 87.50 97 ALA A CA 1
ATOM 764 C C . ALA A 1 97 ? 5.977 5.174 -14.614 1.00 87.50 97 ALA A C 1
ATOM 766 O O . ALA A 1 97 ? 6.813 5.064 -15.512 1.00 87.50 97 ALA A O 1
ATOM 767 N N . TRP A 1 98 ? 5.160 4.188 -14.263 1.00 87.50 98 TRP A N 1
ATOM 768 C CA . TRP A 1 98 ? 5.236 2.840 -14.816 1.00 87.50 98 TRP A CA 1
ATOM 769 C C . TRP A 1 98 ? 4.131 2.594 -15.835 1.00 87.50 98 TRP A C 1
ATOM 771 O O . TRP A 1 98 ? 2.999 3.040 -15.659 1.00 87.50 98 TRP A O 1
ATOM 781 N N . TYR A 1 99 ? 4.457 1.843 -16.882 1.00 88.62 99 TYR A N 1
ATOM 782 C CA . TYR A 1 99 ? 3.529 1.434 -17.926 1.00 88.62 99 TYR A CA 1
ATOM 783 C C . TYR A 1 99 ? 3.762 -0.031 -18.304 1.00 88.62 99 TYR A C 1
ATOM 785 O O . TYR A 1 99 ? 4.897 -0.525 -18.299 1.00 88.62 99 TYR A O 1
ATOM 793 N N . THR A 1 100 ? 2.690 -0.720 -18.687 1.00 89.25 100 THR A N 1
ATOM 794 C CA . THR A 1 100 ? 2.800 -2.023 -19.350 1.00 89.25 100 THR A CA 1
ATOM 795 C C . THR A 1 100 ? 3.427 -1.857 -20.736 1.00 89.25 100 THR A C 1
ATOM 797 O O . THR A 1 100 ? 3.436 -0.766 -21.311 1.00 89.25 100 THR A O 1
ATOM 800 N N . LEU A 1 101 ? 3.902 -2.952 -21.336 1.00 91.88 101 LEU A N 1
ATOM 801 C CA . LEU A 1 101 ? 4.331 -2.931 -22.741 1.00 91.88 101 LEU A CA 1
ATOM 802 C C . LEU A 1 101 ? 3.204 -2.543 -23.713 1.00 91.88 101 LEU A C 1
ATOM 804 O O . LEU A 1 101 ? 3.496 -2.110 -24.825 1.00 91.88 101 LEU A O 1
ATOM 808 N N . GLY A 1 102 ? 1.938 -2.681 -23.306 1.00 91.38 102 GLY A N 1
ATOM 809 C CA . GLY A 1 102 ? 0.774 -2.231 -24.071 1.00 91.38 102 GLY A CA 1
ATOM 810 C C . GLY A 1 102 ? 0.502 -0.727 -23.966 1.00 91.38 102 GLY A C 1
ATOM 811 O O . GLY A 1 102 ? -0.259 -0.204 -24.773 1.00 91.38 102 GLY A O 1
ATOM 812 N N . GLY A 1 103 ? 1.143 -0.031 -23.021 1.00 88.06 103 GLY A N 1
ATOM 813 C CA . GLY A 1 103 ? 0.945 1.398 -22.763 1.00 88.06 103 GLY A CA 1
ATOM 814 C C . GLY A 1 103 ? -0.011 1.703 -21.609 1.00 88.06 103 GLY A C 1
ATOM 815 O O . GLY A 1 103 ? -0.181 2.861 -21.240 1.00 88.06 103 GLY A O 1
ATOM 816 N N . GLU A 1 104 ? -0.612 0.696 -20.979 1.00 88.62 104 GLU A N 1
ATOM 817 C CA . GLU A 1 104 ? -1.482 0.928 -19.825 1.00 88.62 104 GLU A CA 1
ATOM 818 C C . GLU A 1 104 ? -0.661 1.503 -18.670 1.00 88.62 104 GLU A C 1
ATOM 820 O O . GLU A 1 104 ? 0.379 0.953 -18.303 1.00 88.62 104 GLU A O 1
ATOM 825 N N . SER A 1 105 ? -1.116 2.622 -18.106 1.00 85.50 105 SER A N 1
ATOM 826 C CA . SER A 1 105 ? -0.451 3.236 -16.961 1.00 85.50 105 SER A CA 1
ATOM 827 C C . SER A 1 105 ? -0.653 2.378 -15.716 1.00 85.50 105 SER A C 1
ATOM 829 O O . SER A 1 105 ? -1.780 2.081 -15.327 1.00 85.50 105 SER A O 1
ATOM 831 N N . LEU A 1 106 ? 0.456 2.024 -15.075 1.00 78.44 106 LEU A N 1
ATOM 832 C CA . LEU A 1 106 ? 0.508 1.353 -13.777 1.00 78.44 106 LEU A CA 1
ATOM 833 C C . LEU A 1 106 ? 0.605 2.365 -12.620 1.00 78.44 106 LEU A C 1
ATOM 835 O O . LEU A 1 106 ? 0.662 1.973 -11.453 1.00 78.44 106 LEU A O 1
ATOM 839 N N . GLY A 1 107 ? 0.606 3.663 -12.939 1.00 77.25 107 GLY A N 1
ATOM 840 C CA . GLY A 1 107 ? 0.691 4.762 -11.984 1.00 77.25 107 GLY A CA 1
ATOM 841 C C . GLY A 1 107 ? 2.120 5.214 -11.680 1.00 77.25 107 GLY A C 1
ATOM 842 O O . GLY A 1 107 ? 3.100 4.770 -12.283 1.00 77.25 107 GLY A O 1
ATOM 843 N N . LEU A 1 108 ? 2.222 6.153 -10.742 1.00 78.44 108 LEU A N 1
ATOM 844 C CA . LEU A 1 108 ? 3.498 6.600 -10.188 1.00 78.44 108 LEU A CA 1
ATOM 845 C C . LEU A 1 108 ? 4.017 5.551 -9.198 1.00 78.44 108 LEU A C 1
ATOM 847 O O . LEU A 1 108 ? 3.230 4.949 -8.475 1.00 78.44 108 LEU A O 1
ATOM 851 N N . GLY A 1 109 ? 5.326 5.323 -9.174 1.00 74.75 109 GLY A N 1
ATOM 852 C CA . GLY A 1 109 ? 5.988 4.558 -8.124 1.00 74.75 109 GLY A CA 1
ATOM 853 C C . GLY A 1 109 ? 5.969 5.313 -6.796 1.00 74.75 109 GLY A C 1
ATOM 854 O O . GLY A 1 109 ? 5.810 6.535 -6.767 1.00 74.75 109 GLY A O 1
ATOM 855 N N . ASP A 1 110 ? 6.143 4.576 -5.702 1.00 75.88 110 ASP A N 1
ATOM 856 C CA . ASP A 1 110 ? 6.305 5.190 -4.382 1.00 75.88 110 ASP A CA 1
ATOM 857 C C . ASP A 1 110 ? 7.644 5.943 -4.293 1.00 75.88 110 ASP A C 1
ATOM 859 O O . ASP A 1 110 ? 8.587 5.645 -5.030 1.00 75.88 110 ASP A O 1
ATOM 863 N N . GLU A 1 111 ? 7.746 6.894 -3.362 1.00 71.94 111 GLU A N 1
ATOM 864 C CA . GLU A 1 111 ? 8.978 7.648 -3.088 1.00 71.94 111 GLU A CA 1
ATOM 865 C C . GLU A 1 111 ? 10.020 6.769 -2.374 1.00 71.94 111 GLU A C 1
ATOM 867 O O . GLU A 1 111 ? 10.282 6.917 -1.182 1.00 71.94 111 GLU A O 1
ATOM 872 N N . VAL A 1 112 ? 10.612 5.830 -3.112 1.00 67.50 112 VAL A N 1
ATOM 873 C CA . VAL A 1 112 ? 11.701 4.957 -2.662 1.00 67.50 112 VAL A CA 1
ATOM 874 C C . VAL A 1 112 ? 12.955 5.179 -3.504 1.00 67.50 112 VAL A C 1
ATOM 876 O O . VAL A 1 112 ? 12.873 5.451 -4.701 1.00 67.50 112 VAL A O 1
ATOM 879 N N . LYS A 1 113 ? 14.141 5.033 -2.899 1.00 70.75 113 LYS A N 1
ATOM 880 C CA . LYS A 1 113 ? 15.413 5.064 -3.637 1.00 70.75 113 LYS A CA 1
ATOM 881 C C . LYS A 1 113 ? 15.486 3.831 -4.531 1.00 70.75 113 LYS A C 1
ATOM 883 O O . LYS A 1 113 ? 15.730 2.720 -4.061 1.00 70.75 113 LYS A O 1
ATOM 888 N N . LEU A 1 114 ? 15.296 4.034 -5.830 1.00 71.50 114 LEU A N 1
ATOM 889 C CA . LEU A 1 114 ?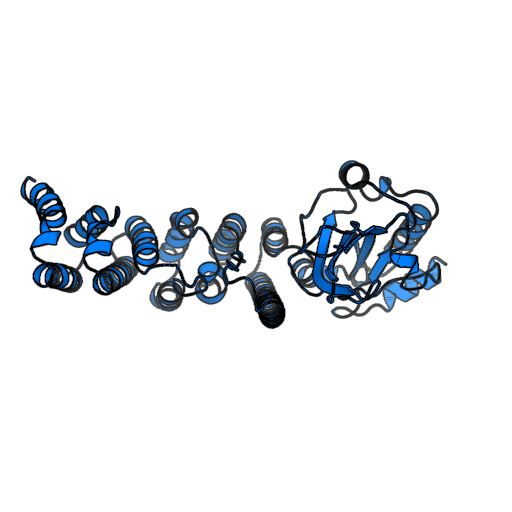 15.408 2.976 -6.823 1.00 71.50 114 LEU A CA 1
ATOM 890 C C . LEU A 1 114 ? 16.819 2.958 -7.399 1.00 71.50 114 LEU A C 1
ATOM 892 O O . LEU A 1 114 ? 17.278 3.917 -8.013 1.00 71.50 114 LEU A O 1
ATOM 896 N N . LYS A 1 115 ? 17.508 1.832 -7.227 1.00 76.75 115 LYS A N 1
ATOM 897 C CA . LYS A 1 115 ? 18.785 1.588 -7.892 1.00 76.75 115 LYS A CA 1
ATOM 898 C C . LYS A 1 115 ? 18.544 0.746 -9.139 1.00 76.75 115 LYS A C 1
ATOM 900 O O . LYS A 1 115 ? 18.204 -0.429 -9.028 1.00 76.75 115 LYS A O 1
ATOM 905 N N . PHE A 1 116 ? 18.738 1.351 -10.306 1.00 75.81 116 PHE A N 1
ATOM 906 C CA . PHE A 1 116 ? 18.706 0.655 -11.589 1.00 75.81 116 PHE A CA 1
ATOM 907 C C . PHE A 1 116 ? 20.114 0.237 -12.016 1.00 75.81 116 PHE A C 1
ATOM 909 O O . PHE A 1 116 ? 21.057 1.023 -11.910 1.00 75.81 116 PHE A O 1
ATOM 916 N N . ASN A 1 117 ? 20.246 -0.973 -12.560 1.00 85.12 117 ASN A N 1
ATOM 917 C CA . ASN A 1 117 ? 21.433 -1.350 -13.322 1.00 85.12 117 ASN A CA 1
ATOM 918 C C . ASN A 1 117 ? 21.212 -0.920 -14.776 1.00 85.12 117 ASN A C 1
ATOM 920 O O . ASN A 1 117 ? 20.409 -1.518 -15.493 1.00 85.12 117 ASN A O 1
ATOM 924 N N . PHE A 1 118 ? 21.863 0.160 -15.204 1.00 83.81 118 PHE A N 1
ATOM 925 C CA . PHE A 1 118 ? 21.643 0.699 -16.543 1.00 83.81 118 PHE A CA 1
ATOM 926 C C . PHE A 1 118 ? 22.398 -0.100 -17.608 1.00 83.81 118 PHE A C 1
ATOM 928 O O . PHE A 1 118 ? 23.625 -0.197 -17.564 1.00 83.81 118 PHE A O 1
ATOM 935 N N . LEU A 1 119 ? 21.674 -0.604 -18.609 1.00 84.62 119 LEU A N 1
ATOM 936 C CA . LEU A 1 119 ? 22.285 -1.053 -19.855 1.00 84.62 119 LEU A CA 1
ATOM 937 C C . LEU A 1 119 ? 22.645 0.178 -20.678 1.00 84.62 119 LEU A C 1
ATOM 939 O O . LEU A 1 119 ? 21.770 0.945 -21.081 1.00 84.62 119 LEU A O 1
ATOM 943 N N . ASN A 1 120 ? 23.939 0.343 -20.944 1.00 83.62 120 ASN A N 1
ATOM 944 C CA . ASN A 1 120 ? 24.475 1.488 -21.668 1.00 83.62 120 ASN A CA 1
ATOM 945 C C . ASN A 1 120 ? 25.171 1.066 -22.975 1.00 83.62 120 ASN A C 1
ATOM 947 O O . ASN A 1 120 ? 26.384 1.231 -23.120 1.00 83.62 120 ASN A O 1
ATOM 951 N N . PRO A 1 121 ? 24.425 0.511 -23.948 1.00 82.94 121 PRO A N 1
ATOM 952 C CA . PRO A 1 121 ? 25.003 0.045 -25.208 1.00 82.94 121 PRO A CA 1
ATOM 953 C C . PRO A 1 121 ? 25.583 1.185 -26.059 1.00 82.94 121 PRO A C 1
ATOM 955 O O . PRO A 1 121 ? 26.367 0.931 -26.965 1.00 82.94 121 PRO A O 1
ATOM 958 N N . ALA A 1 122 ? 25.193 2.435 -25.789 1.00 81.94 122 ALA A N 1
ATOM 959 C CA . ALA A 1 122 ? 25.714 3.621 -26.462 1.00 81.94 122 ALA A CA 1
ATOM 960 C C . ALA A 1 122 ? 26.966 4.210 -25.784 1.00 81.94 122 ALA A C 1
ATOM 962 O O . ALA A 1 122 ? 27.508 5.190 -26.287 1.00 81.94 122 ALA A O 1
ATOM 963 N N . MET A 1 123 ? 27.420 3.627 -24.663 1.00 82.75 123 MET A N 1
ATOM 964 C CA . MET A 1 123 ? 28.543 4.126 -23.858 1.00 82.75 123 MET A CA 1
ATOM 965 C C . MET A 1 123 ? 28.396 5.608 -23.469 1.00 82.75 123 MET A C 1
ATOM 967 O O . MET A 1 123 ? 29.382 6.333 -23.345 1.00 82.75 123 MET A O 1
ATOM 971 N N . GLU A 1 124 ? 27.157 6.066 -23.266 1.00 82.44 124 GLU A N 1
ATOM 972 C CA . GLU A 1 124 ? 26.866 7.427 -22.822 1.00 82.44 124 GLU A CA 1
ATOM 973 C C . GLU A 1 124 ? 27.447 7.650 -21.417 1.00 82.44 124 GLU A C 1
ATOM 975 O O . GLU A 1 124 ? 27.341 6.817 -20.518 1.00 82.44 124 GLU A O 1
ATOM 980 N N . THR A 1 125 ? 28.058 8.802 -21.195 1.00 82.62 125 THR A N 1
ATOM 981 C CA . THR A 1 125 ? 28.433 9.245 -19.850 1.00 82.62 125 THR A CA 1
ATOM 982 C C . THR A 1 125 ? 27.191 9.589 -19.022 1.00 82.62 125 THR A C 1
ATOM 984 O O . THR A 1 125 ? 26.116 9.863 -19.557 1.00 82.62 125 THR A O 1
ATOM 987 N N . GLN A 1 126 ? 27.334 9.653 -17.694 1.00 73.00 126 GLN A N 1
ATOM 988 C CA . GLN A 1 126 ? 26.221 10.013 -16.807 1.00 73.00 126 GLN A CA 1
ATOM 989 C C . GLN A 1 126 ? 25.616 11.389 -17.135 1.00 73.00 126 GLN A C 1
ATOM 991 O O . GLN A 1 126 ? 24.420 11.585 -16.958 1.00 73.00 126 GLN A O 1
ATOM 996 N N . SER A 1 127 ? 26.413 12.347 -17.620 1.00 73.19 127 SER A N 1
ATOM 997 C CA . SER A 1 127 ? 25.895 13.651 -18.046 1.00 73.19 127 SER A CA 1
ATOM 998 C C . SER A 1 127 ? 25.099 13.546 -19.347 1.00 73.19 127 SER A C 1
ATOM 1000 O O . SER A 1 127 ? 24.039 14.154 -19.456 1.00 73.19 127 SER A O 1
ATOM 1002 N N . GLN A 1 128 ? 25.555 12.736 -20.304 1.00 78.81 128 GLN A N 1
ATOM 1003 C CA . GLN A 1 128 ? 24.854 12.505 -21.570 1.00 78.81 128 GLN A CA 1
ATOM 1004 C C . GLN A 1 128 ? 23.505 11.808 -21.378 1.00 78.81 128 GLN A C 1
ATOM 1006 O O . GLN A 1 128 ? 22.577 12.105 -22.124 1.00 78.81 128 GLN A O 1
ATOM 1011 N N . PHE A 1 129 ? 23.347 10.987 -20.331 1.00 75.00 129 PHE A N 1
ATOM 1012 C CA . PHE A 1 129 ? 22.048 10.398 -19.994 1.00 75.00 129 PHE A CA 1
ATOM 1013 C C . PHE A 1 129 ? 20.930 11.434 -19.835 1.00 75.00 129 PHE A C 1
ATOM 1015 O O . PHE A 1 129 ? 19.782 11.142 -20.179 1.00 75.00 129 PHE A O 1
ATOM 1022 N N . TRP A 1 130 ? 21.277 12.625 -19.344 1.00 76.62 130 TRP A N 1
ATOM 1023 C CA . TRP A 1 130 ? 20.333 13.639 -18.883 1.00 76.62 130 TRP A CA 1
ATOM 1024 C C . TRP A 1 130 ? 20.474 14.985 -19.605 1.00 76.62 130 TRP A C 1
ATOM 1026 O O . TRP A 1 130 ? 19.707 15.905 -19.349 1.00 76.62 130 TRP A O 1
ATOM 1036 N N . GLN A 1 131 ? 21.440 15.146 -20.508 1.00 75.19 131 GLN A N 1
ATOM 1037 C CA . GLN A 1 131 ? 21.554 16.363 -21.314 1.00 75.19 131 GLN A CA 1
ATOM 1038 C C . GLN A 1 131 ? 20.363 16.524 -22.266 1.00 75.19 131 GLN A C 1
ATOM 1040 O O . GLN A 1 131 ? 19.595 15.588 -22.502 1.00 75.19 131 GLN A O 1
ATOM 1045 N N . LYS A 1 132 ? 20.209 17.736 -22.823 1.00 63.00 132 LYS A N 1
ATOM 1046 C CA . LYS A 1 132 ? 19.189 18.008 -23.840 1.00 63.00 132 LYS A CA 1
ATOM 1047 C C . LYS A 1 132 ? 19.205 16.907 -24.919 1.00 63.00 132 LYS A C 1
ATOM 1049 O O . LYS A 1 132 ? 20.280 16.565 -25.409 1.00 63.00 132 LYS A O 1
ATOM 1054 N N . PRO A 1 133 ? 18.031 16.381 -25.292 1.00 68.19 133 PRO A N 1
ATOM 1055 C CA . PRO A 1 133 ? 16.721 16.969 -25.014 1.00 68.19 133 PRO A CA 1
ATOM 1056 C C . PRO A 1 133 ? 16.052 16.485 -23.706 1.00 68.19 133 PRO A C 1
ATOM 1058 O O . PRO A 1 133 ? 15.018 17.013 -23.319 1.00 68.19 133 PRO A O 1
ATOM 1061 N N . TYR A 1 134 ? 16.675 15.564 -22.965 1.00 72.69 134 TYR A N 1
ATOM 1062 C CA . TYR A 1 134 ? 16.105 14.920 -21.769 1.00 72.69 134 TYR A CA 1
ATOM 1063 C C . TYR A 1 134 ? 16.196 15.741 -20.485 1.00 72.69 134 TYR A C 1
ATOM 1065 O O . TYR A 1 134 ? 15.681 15.313 -19.455 1.00 72.69 134 TYR A O 1
ATOM 1073 N N . GLY A 1 135 ? 16.862 16.892 -20.531 1.00 65.69 135 GLY A N 1
ATOM 1074 C CA . GLY A 1 135 ? 17.048 17.783 -19.397 1.00 65.69 135 GLY A CA 1
ATOM 1075 C C . GLY A 1 135 ? 16.931 19.245 -19.784 1.00 65.69 135 GLY A C 1
ATOM 1076 O O . GLY A 1 135 ? 17.559 19.691 -20.750 1.00 65.69 135 GLY A O 1
ATOM 1077 N N . SER A 1 136 ? 16.173 20.004 -19.002 1.00 70.19 136 SER A N 1
ATOM 1078 C CA . SER A 1 136 ? 16.178 21.463 -19.017 1.00 70.19 136 SER A CA 1
ATOM 1079 C C . SER A 1 136 ? 16.731 21.989 -17.700 1.00 70.19 136 SER A C 1
ATOM 1081 O O . SER A 1 136 ? 16.574 21.377 -16.645 1.00 70.19 136 SER A O 1
ATOM 1083 N N . SER A 1 137 ? 17.406 23.132 -17.769 1.00 65.38 137 SER A N 1
ATOM 1084 C CA . SER A 1 137 ? 17.746 23.898 -16.584 1.00 65.38 137 SER A CA 1
ATOM 1085 C C . SER A 1 137 ? 17.422 25.351 -16.848 1.00 65.38 137 SER A C 1
ATOM 1087 O O . SER A 1 137 ? 17.974 25.941 -17.779 1.00 65.38 137 SER A O 1
ATOM 1089 N N . ASP A 1 138 ? 16.535 25.884 -16.022 1.00 62.53 138 ASP A N 1
ATOM 1090 C CA . ASP A 1 138 ? 16.124 27.274 -16.057 1.00 62.53 138 ASP A CA 1
ATOM 1091 C C . ASP A 1 138 ? 16.801 27.976 -14.881 1.00 62.53 138 ASP A C 1
ATOM 1093 O O . ASP A 1 138 ? 16.756 27.514 -13.743 1.00 62.53 138 ASP A O 1
ATOM 1097 N N . SER A 1 139 ? 17.515 29.057 -15.174 1.00 54.94 139 SER A N 1
ATOM 1098 C CA . SER A 1 139 ? 18.113 29.924 -14.162 1.00 54.94 139 SER A CA 1
ATOM 1099 C C . SER A 1 139 ? 17.401 31.263 -14.224 1.00 54.94 139 SER A C 1
ATOM 1101 O O . SER A 1 139 ? 17.556 31.996 -15.208 1.00 54.94 139 SER A O 1
ATOM 1103 N N . ASN A 1 140 ? 16.634 31.581 -13.190 1.00 55.31 140 ASN A N 1
ATOM 1104 C CA . ASN A 1 140 ? 16.002 32.881 -13.070 1.00 55.31 140 ASN A CA 1
ATOM 1105 C C . ASN A 1 140 ? 17.071 33.904 -12.655 1.00 55.31 140 ASN A C 1
ATOM 1107 O O . ASN A 1 140 ? 17.950 33.628 -11.836 1.00 55.31 140 ASN A O 1
ATOM 1111 N N . GLY A 1 141 ? 17.049 35.073 -13.302 1.00 53.22 141 GLY A N 1
ATOM 1112 C CA . GLY A 1 141 ? 17.973 36.174 -13.024 1.00 53.22 141 GLY A CA 1
ATOM 1113 C C . GLY A 1 141 ? 17.771 36.783 -11.631 1.00 53.22 141 GLY A C 1
ATOM 1114 O O . GLY A 1 141 ? 17.115 36.216 -10.771 1.00 53.22 141 GLY A O 1
ATOM 1115 N N . TYR A 1 142 ? 18.343 37.962 -11.387 1.00 46.09 142 TYR A N 1
ATOM 1116 C CA . TYR A 1 142 ? 18.309 38.619 -10.075 1.00 46.09 142 TYR A CA 1
ATOM 1117 C C . TYR A 1 142 ? 16.865 38.944 -9.615 1.00 46.09 142 TYR A C 1
ATOM 1119 O O . TYR A 1 142 ? 16.278 39.910 -10.098 1.00 46.09 142 TYR A O 1
ATOM 1127 N N . LEU A 1 143 ? 16.309 38.171 -8.667 1.00 53.97 143 LEU A N 1
ATOM 1128 C CA . LEU A 1 143 ? 14.959 38.346 -8.086 1.00 53.97 143 LEU A CA 1
ATOM 1129 C C . LEU A 1 143 ? 14.929 39.276 -6.848 1.00 53.97 143 LEU A C 1
ATOM 1131 O O . LEU A 1 143 ? 13.983 39.274 -6.066 1.00 53.97 143 LEU A O 1
ATOM 1135 N N . GLY A 1 144 ? 15.958 40.103 -6.637 1.00 59.38 144 GLY A N 1
ATOM 1136 C CA . GLY A 1 144 ? 16.040 40.983 -5.463 1.00 59.38 144 GLY A CA 1
ATOM 1137 C C . GLY A 1 144 ? 16.541 40.246 -4.215 1.00 59.38 144 GLY A C 1
ATOM 1138 O O . GLY A 1 144 ? 17.607 39.638 -4.263 1.00 59.38 144 GLY A O 1
ATOM 1139 N N . ASN A 1 145 ? 15.812 40.323 -3.095 1.00 57.44 145 ASN A N 1
ATOM 1140 C CA . ASN A 1 145 ? 16.238 39.750 -1.803 1.00 57.44 145 ASN A CA 1
ATOM 1141 C C . ASN A 1 145 ? 16.175 38.212 -1.751 1.00 57.44 145 ASN A C 1
ATOM 1143 O O . ASN A 1 145 ? 16.773 37.620 -0.857 1.00 57.44 145 ASN A O 1
ATOM 1147 N N . GLU A 1 146 ? 15.460 37.587 -2.689 1.00 54.59 146 GLU A N 1
ATOM 1148 C CA . GLU A 1 146 ? 15.285 36.128 -2.777 1.00 54.59 146 GLU A CA 1
ATOM 1149 C C . GLU A 1 146 ? 16.461 35.443 -3.502 1.00 54.59 146 GLU A C 1
ATOM 1151 O O . GLU A 1 146 ? 16.701 34.253 -3.325 1.00 54.59 146 GLU A O 1
ATOM 1156 N N . GLY A 1 147 ? 17.285 36.214 -4.225 1.00 53.59 147 GLY A N 1
ATOM 1157 C CA . GLY A 1 147 ? 18.424 35.691 -4.982 1.00 53.59 147 GLY A CA 1
ATOM 1158 C C . GLY A 1 147 ? 18.017 34.926 -6.256 1.00 53.59 147 GLY A C 1
ATOM 1159 O O . GLY A 1 147 ? 16.838 34.734 -6.527 1.00 53.59 147 GLY A O 1
ATOM 1160 N N . PRO A 1 148 ? 18.981 34.557 -7.117 1.00 57.91 148 PRO A N 1
ATOM 1161 C CA . PRO A 1 148 ? 18.721 33.792 -8.333 1.00 57.91 148 PRO A CA 1
ATOM 1162 C C . PRO A 1 148 ? 18.377 32.330 -8.020 1.00 57.91 148 PRO A C 1
ATOM 1164 O O . PRO A 1 148 ? 19.201 31.591 -7.479 1.00 57.91 148 PRO A O 1
ATOM 1167 N N . GLU A 1 149 ? 17.195 31.895 -8.436 1.00 59.72 149 GLU A N 1
ATOM 1168 C CA . GLU A 1 149 ? 16.769 30.496 -8.378 1.00 59.72 149 GLU A CA 1
ATOM 1169 C C . GLU A 1 149 ? 17.239 29.740 -9.623 1.00 59.72 149 GLU A C 1
ATOM 1171 O O . GLU A 1 149 ? 17.289 30.285 -10.735 1.00 59.72 149 GLU A O 1
ATOM 1176 N N . LYS A 1 150 ? 17.600 28.469 -9.450 1.00 65.94 150 LYS A N 1
ATOM 1177 C CA . LYS A 1 150 ? 17.872 27.575 -10.573 1.00 65.94 150 LYS A CA 1
ATOM 1178 C C . LYS A 1 150 ? 17.097 26.288 -10.373 1.00 65.94 150 LYS A C 1
ATOM 1180 O O . LYS A 1 150 ? 17.256 25.630 -9.353 1.00 65.94 150 LYS A O 1
ATOM 1185 N N . ASP A 1 151 ? 16.368 25.887 -11.401 1.00 68.06 151 ASP A N 1
ATOM 1186 C CA . ASP A 1 151 ? 15.685 24.604 -11.456 1.00 68.06 151 ASP A CA 1
ATOM 1187 C C . ASP A 1 151 ? 16.283 23.750 -12.566 1.00 68.06 151 ASP A C 1
ATOM 1189 O O . ASP A 1 151 ? 16.774 24.237 -13.590 1.00 68.06 151 ASP A O 1
ATOM 1193 N N . SER A 1 152 ? 16.332 22.442 -12.344 1.00 74.31 152 SER A N 1
ATOM 1194 C CA . SER A 1 152 ? 16.739 21.476 -13.359 1.00 74.31 152 SER A CA 1
ATOM 1195 C C . SER A 1 152 ? 15.791 20.291 -13.361 1.00 74.31 152 SER A C 1
ATOM 1197 O O . SER A 1 152 ? 15.677 19.584 -12.362 1.00 74.31 152 SER A O 1
ATOM 1199 N N . VAL A 1 153 ? 15.137 20.058 -14.496 1.00 78.38 153 VAL A N 1
ATOM 1200 C CA . VAL A 1 153 ? 14.191 18.959 -14.694 1.00 78.38 153 VAL A CA 1
ATOM 1201 C C . VAL A 1 153 ? 14.748 18.021 -15.747 1.00 78.38 153 VAL A C 1
ATOM 1203 O O . VAL A 1 153 ? 15.055 18.434 -16.862 1.00 78.38 153 VAL A O 1
ATOM 1206 N N . TYR A 1 154 ? 14.821 16.742 -15.406 1.00 82.25 154 TYR A N 1
ATOM 1207 C CA . TYR A 1 154 ? 15.275 15.678 -16.281 1.00 82.25 154 TYR A CA 1
ATOM 1208 C C . TYR A 1 154 ? 14.189 14.617 -16.412 1.00 82.25 154 TYR A C 1
ATOM 1210 O O . TYR A 1 154 ? 13.616 14.176 -15.414 1.00 82.25 154 TYR A O 1
ATOM 1218 N N . SER A 1 155 ? 13.884 14.186 -17.634 1.00 86.06 155 SER A N 1
ATOM 1219 C CA . SER A 1 155 ? 12.952 13.091 -17.864 1.00 86.06 155 SER A CA 1
ATOM 1220 C C . SER A 1 155 ? 13.319 12.257 -19.081 1.00 86.06 155 SER A C 1
ATOM 1222 O O . SER A 1 155 ? 13.555 12.779 -20.168 1.00 86.06 155 SER A O 1
ATOM 1224 N N . ARG A 1 156 ? 13.343 10.935 -18.895 1.00 89.31 156 ARG A N 1
ATOM 1225 C CA . ARG A 1 156 ? 13.697 9.979 -19.948 1.00 89.31 156 ARG A CA 1
ATOM 1226 C C . ARG A 1 156 ? 12.948 8.668 -19.748 1.00 89.31 156 ARG A C 1
ATOM 1228 O O . ARG A 1 156 ? 12.760 8.216 -18.619 1.00 89.31 156 ARG A O 1
ATOM 1235 N N . PHE A 1 157 ? 12.512 8.061 -20.845 1.00 91.81 157 PHE A N 1
ATOM 1236 C CA . PHE A 1 157 ? 11.885 6.742 -20.811 1.00 91.81 157 PHE A CA 1
ATOM 1237 C C . PHE A 1 157 ? 12.936 5.628 -20.826 1.00 91.81 157 PHE A C 1
ATOM 1239 O O . PHE A 1 157 ? 14.024 5.794 -21.379 1.00 91.81 157 PHE A O 1
ATOM 1246 N N . ALA A 1 158 ? 12.595 4.485 -20.242 1.00 92.81 158 ALA A N 1
ATOM 1247 C CA . ALA A 1 158 ? 13.430 3.297 -20.177 1.00 92.81 158 ALA A CA 1
ATOM 1248 C C . ALA A 1 158 ? 12.598 2.021 -20.359 1.00 92.81 158 ALA A C 1
ATOM 1250 O O . ALA A 1 158 ? 11.442 1.967 -19.933 1.00 92.81 158 ALA A O 1
ATOM 1251 N N . ILE A 1 159 ? 13.206 0.980 -20.932 1.00 94.19 159 ILE A N 1
ATOM 1252 C CA . ILE A 1 159 ? 12.718 -0.397 -20.799 1.00 94.19 159 ILE A CA 1
ATOM 1253 C C . ILE A 1 159 ? 13.348 -0.993 -19.553 1.00 94.19 159 ILE A C 1
ATOM 1255 O O . ILE A 1 159 ? 14.571 -1.069 -19.459 1.00 94.19 159 ILE A O 1
ATOM 1259 N N . VAL A 1 160 ? 12.521 -1.425 -18.610 1.00 91.38 160 VAL A N 1
ATOM 1260 C CA . VAL A 1 160 ? 12.971 -2.089 -17.387 1.00 91.38 160 VAL A CA 1
ATOM 1261 C C . VAL A 1 160 ? 12.576 -3.554 -17.454 1.00 91.38 160 VAL A C 1
ATOM 1263 O O . VAL A 1 160 ? 11.454 -3.868 -17.853 1.00 91.38 160 VAL A O 1
ATOM 1266 N N . ALA A 1 161 ? 13.490 -4.443 -17.075 1.00 90.00 161 ALA A N 1
ATOM 1267 C CA . ALA A 1 161 ? 13.227 -5.873 -17.058 1.00 90.00 161 ALA A CA 1
ATOM 1268 C C . ALA A 1 161 ? 13.793 -6.554 -15.812 1.00 90.00 161 ALA A C 1
ATOM 1270 O O . ALA A 1 161 ? 14.832 -6.152 -15.280 1.00 90.00 161 ALA A O 1
ATOM 1271 N N . TRP A 1 162 ? 13.110 -7.611 -15.387 1.00 88.25 162 TRP A N 1
ATOM 1272 C CA . TRP A 1 162 ? 13.511 -8.510 -14.305 1.00 88.25 162 TRP A CA 1
ATOM 1273 C C . TRP A 1 162 ? 12.994 -9.931 -14.575 1.00 88.25 162 TRP A C 1
ATOM 1275 O O . TRP A 1 162 ? 12.051 -10.081 -15.360 1.00 88.25 162 TRP A O 1
ATOM 1285 N N . PRO A 1 163 ? 13.567 -10.973 -13.945 1.00 88.25 163 PRO A N 1
ATOM 1286 C CA . PRO A 1 163 ? 13.064 -12.340 -14.045 1.00 88.25 163 PRO A CA 1
ATOM 1287 C C . PRO A 1 163 ? 11.575 -12.430 -13.697 1.00 88.25 163 PRO A C 1
ATOM 1289 O O . PRO A 1 163 ? 11.124 -11.920 -12.672 1.00 88.25 163 PRO A O 1
ATOM 1292 N N . ALA A 1 164 ? 10.791 -13.098 -14.542 1.00 84.81 164 ALA A N 1
ATOM 1293 C CA . ALA A 1 164 ? 9.346 -13.232 -14.367 1.00 84.81 164 ALA A CA 1
ATOM 1294 C C . ALA A 1 164 ? 8.986 -13.989 -13.078 1.00 84.81 164 ALA A C 1
ATOM 1296 O O . ALA A 1 164 ? 7.962 -13.704 -12.460 1.00 84.81 164 ALA A O 1
ATOM 1297 N N . VAL A 1 165 ? 9.859 -14.897 -12.632 1.00 81.75 165 VAL A N 1
ATOM 1298 C CA . VAL A 1 165 ? 9.734 -15.604 -11.347 1.00 81.75 165 VAL A CA 1
ATOM 1299 C C . VAL A 1 165 ? 9.761 -14.659 -10.139 1.00 81.75 165 VAL A C 1
ATOM 1301 O O . VAL A 1 165 ? 9.122 -14.937 -9.126 1.00 81.75 165 VAL A O 1
ATOM 1304 N N . ASP A 1 166 ? 10.406 -13.498 -10.275 1.00 80.75 166 ASP A N 1
ATOM 1305 C CA . ASP A 1 166 ? 10.526 -12.479 -9.227 1.00 80.75 166 ASP A CA 1
ATOM 1306 C C . ASP A 1 166 ? 9.506 -11.351 -9.387 1.00 80.75 166 ASP A C 1
ATOM 1308 O O . ASP A 1 166 ? 9.554 -10.348 -8.670 1.00 80.75 166 ASP A O 1
ATOM 1312 N N . ASN A 1 167 ? 8.571 -11.484 -10.332 1.00 77.81 167 ASN A N 1
ATOM 1313 C CA . ASN A 1 167 ? 7.687 -10.389 -10.706 1.00 77.81 167 ASN A CA 1
ATOM 1314 C C . ASN A 1 167 ? 6.896 -9.842 -9.512 1.00 77.81 167 ASN A C 1
ATOM 1316 O O . ASN A 1 167 ? 6.678 -8.641 -9.428 1.00 77.81 167 ASN A O 1
ATOM 1320 N N . VAL A 1 168 ? 6.521 -10.699 -8.563 1.00 74.81 168 VAL A N 1
ATOM 1321 C CA . VAL A 1 168 ? 5.880 -10.305 -7.300 1.00 74.81 168 VAL A CA 1
ATOM 1322 C C . VAL A 1 168 ? 6.741 -9.325 -6.498 1.00 74.81 168 VAL A C 1
ATOM 1324 O O . VAL A 1 168 ? 6.271 -8.260 -6.096 1.00 74.81 168 VAL A O 1
ATOM 1327 N N . GLU A 1 169 ? 8.006 -9.675 -6.280 1.00 77.12 169 GLU A N 1
ATOM 1328 C CA . GLU A 1 169 ? 8.924 -8.898 -5.452 1.00 77.12 169 GLU A CA 1
ATOM 1329 C C . GLU A 1 169 ? 9.282 -7.577 -6.125 1.00 77.12 169 GLU A C 1
ATOM 1331 O O . GLU A 1 169 ? 9.206 -6.513 -5.509 1.00 77.12 169 GLU A O 1
ATOM 1336 N N . PHE A 1 170 ? 9.577 -7.627 -7.422 1.00 76.38 170 PHE A N 1
ATOM 1337 C CA . PHE A 1 170 ? 9.897 -6.432 -8.184 1.00 76.38 170 PHE A CA 1
ATOM 1338 C C . PHE A 1 170 ? 8.686 -5.528 -8.406 1.00 76.38 170 PHE A C 1
ATOM 1340 O O . PHE A 1 170 ? 8.840 -4.312 -8.334 1.00 76.38 170 PHE A O 1
ATOM 1347 N N . THR A 1 171 ? 7.477 -6.076 -8.574 1.00 77.19 171 THR A N 1
ATOM 1348 C CA . THR A 1 171 ? 6.252 -5.261 -8.610 1.00 77.19 171 THR A CA 1
ATOM 1349 C C . THR A 1 171 ? 6.087 -4.508 -7.295 1.00 77.19 171 THR A C 1
ATOM 1351 O O . THR A 1 171 ? 5.873 -3.300 -7.325 1.00 77.19 171 THR A O 1
ATOM 1354 N N . MET A 1 172 ? 6.258 -5.172 -6.145 1.00 82.50 172 MET A N 1
ATOM 1355 C CA . MET A 1 172 ? 6.191 -4.493 -4.847 1.00 82.50 172 MET A CA 1
ATOM 1356 C C . MET A 1 172 ? 7.289 -3.435 -4.701 1.00 82.50 172 MET A C 1
ATOM 1358 O O . MET A 1 172 ? 7.020 -2.323 -4.253 1.00 82.50 172 MET A O 1
ATOM 1362 N N . LYS A 1 173 ? 8.517 -3.740 -5.127 1.00 77.56 173 LYS A N 1
ATOM 1363 C CA . LYS A 1 173 ? 9.659 -2.822 -5.048 1.00 77.56 173 LYS A CA 1
ATOM 1364 C C . LYS A 1 173 ? 9.476 -1.573 -5.914 1.00 77.56 173 LYS A C 1
ATOM 1366 O O . LYS A 1 173 ? 9.767 -0.470 -5.459 1.00 77.56 173 LYS A O 1
ATOM 1371 N N . PHE A 1 174 ? 8.988 -1.737 -7.141 1.00 74.38 174 PHE A N 1
ATOM 1372 C CA . PHE A 1 174 ? 9.011 -0.693 -8.165 1.00 74.38 174 PHE A CA 1
ATOM 1373 C C . PHE A 1 174 ? 7.670 0.022 -8.376 1.00 74.38 174 PHE A C 1
ATOM 1375 O O . PHE A 1 174 ? 7.665 1.245 -8.530 1.00 74.38 174 PHE A O 1
ATOM 1382 N N . ALA A 1 175 ? 6.541 -0.692 -8.366 1.00 76.12 175 ALA A N 1
ATOM 1383 C CA . ALA A 1 175 ? 5.210 -0.094 -8.525 1.00 76.12 175 ALA A CA 1
ATOM 1384 C C . ALA A 1 175 ? 4.729 0.553 -7.217 1.00 76.12 175 ALA A C 1
ATOM 1386 O O . ALA A 1 175 ? 5.332 0.328 -6.175 1.00 76.12 175 ALA A O 1
ATOM 1387 N N . SER A 1 176 ? 3.649 1.342 -7.231 1.00 82.06 176 SER A N 1
ATOM 1388 C CA . SER A 1 176 ? 3.065 1.814 -5.964 1.00 82.06 176 SER A CA 1
ATOM 1389 C C . SER A 1 176 ? 2.524 0.653 -5.123 1.00 82.06 176 SER A C 1
ATOM 1391 O O . SER A 1 176 ? 2.077 -0.357 -5.679 1.00 82.06 176 SER A O 1
ATOM 1393 N N . LEU A 1 177 ? 2.466 0.813 -3.795 1.00 86.12 177 LEU A N 1
ATOM 1394 C CA . LEU A 1 177 ? 1.789 -0.139 -2.899 1.00 86.12 177 LEU A CA 1
ATOM 1395 C C . LEU A 1 177 ? 0.361 -0.449 -3.381 1.00 86.12 177 LEU A C 1
ATOM 1397 O O . LEU A 1 177 ? -0.062 -1.604 -3.385 1.00 86.12 177 LEU A O 1
ATOM 1401 N N . GLY A 1 178 ? -0.376 0.576 -3.826 1.00 85.50 178 GLY A N 1
ATOM 1402 C CA . GLY A 1 178 ? -1.723 0.418 -4.376 1.00 85.50 178 GLY A CA 1
ATOM 1403 C C . GLY A 1 178 ? -1.756 -0.462 -5.621 1.00 85.50 178 GLY A C 1
ATOM 1404 O O . GLY A 1 178 ? -2.524 -1.420 -5.669 1.00 85.50 178 GLY A O 1
ATOM 1405 N N . THR A 1 179 ? -0.884 -0.187 -6.589 1.00 82.69 179 THR A N 1
ATOM 1406 C CA . THR A 1 179 ? -0.767 -0.970 -7.826 1.00 82.69 179 THR A CA 1
ATOM 1407 C C . THR A 1 179 ? -0.371 -2.418 -7.538 1.00 82.69 179 THR A C 1
ATOM 1409 O O . THR A 1 179 ? -0.928 -3.339 -8.137 1.00 82.69 179 THR A O 1
ATOM 1412 N N . ALA A 1 180 ? 0.559 -2.644 -6.606 1.00 87.12 180 ALA A N 1
ATOM 1413 C CA . ALA A 1 180 ? 1.028 -3.982 -6.261 1.00 87.12 180 ALA A CA 1
ATOM 1414 C C . ALA A 1 180 ? -0.085 -4.840 -5.638 1.00 87.12 180 ALA A C 1
ATOM 1416 O O . ALA A 1 180 ? -0.306 -5.972 -6.074 1.00 87.12 180 ALA A O 1
ATOM 1417 N N . PHE A 1 181 ? -0.836 -4.297 -4.673 1.00 89.56 181 PHE A N 1
ATOM 1418 C CA . PHE A 1 181 ? -1.960 -5.017 -4.068 1.00 89.56 181 PHE A CA 1
ATOM 1419 C C . PHE A 1 181 ? -3.136 -5.202 -5.030 1.00 89.56 181 PHE A C 1
ATOM 1421 O O . PHE A 1 181 ? -3.791 -6.242 -4.990 1.00 89.56 181 PHE A O 1
ATOM 1428 N N . GLU A 1 182 ? -3.384 -4.247 -5.925 1.00 87.25 182 GLU A N 1
ATOM 1429 C CA . GLU A 1 182 ? -4.413 -4.392 -6.956 1.00 87.25 182 GLU A CA 1
ATOM 1430 C C . GLU A 1 182 ? -4.050 -5.484 -7.971 1.00 87.25 182 GLU A C 1
ATOM 1432 O O . GLU A 1 182 ? -4.883 -6.318 -8.319 1.00 87.25 182 GLU A O 1
ATOM 1437 N N . THR A 1 183 ? -2.779 -5.556 -8.371 1.00 83.44 183 THR A N 1
ATOM 1438 C CA . THR A 1 183 ? -2.273 -6.634 -9.233 1.00 83.44 183 THR A CA 1
ATOM 1439 C C . THR A 1 183 ? -2.461 -7.995 -8.564 1.00 83.44 183 THR A C 1
ATOM 1441 O O . THR A 1 183 ? -2.973 -8.925 -9.187 1.00 83.44 183 THR A O 1
ATOM 1444 N N . LEU A 1 184 ? -2.128 -8.099 -7.272 1.00 87.88 184 LEU A N 1
ATOM 1445 C CA . LEU A 1 184 ? -2.364 -9.311 -6.488 1.00 87.88 184 LEU A CA 1
ATOM 1446 C C . LEU A 1 184 ? -3.859 -9.665 -6.421 1.00 87.88 184 LEU A C 1
ATOM 1448 O O . LEU A 1 184 ? -4.233 -10.827 -6.555 1.00 87.88 184 LEU A O 1
ATOM 1452 N N . ARG A 1 185 ? -4.733 -8.662 -6.273 1.00 88.75 185 ARG A N 1
ATOM 1453 C CA . ARG A 1 185 ? -6.192 -8.842 -6.251 1.00 88.75 185 ARG A CA 1
ATOM 1454 C C . ARG A 1 185 ? -6.744 -9.402 -7.556 1.00 88.75 185 ARG A C 1
ATOM 1456 O O . ARG A 1 185 ? -7.724 -10.140 -7.501 1.00 88.75 185 ARG A O 1
ATOM 1463 N N . VAL A 1 186 ? -6.161 -9.067 -8.704 1.00 87.06 186 VAL A N 1
ATOM 1464 C CA . VAL A 1 186 ? -6.599 -9.585 -10.012 1.00 87.06 186 VAL A CA 1
ATOM 1465 C C . VAL A 1 186 ? -6.151 -11.037 -10.228 1.00 87.06 186 VAL A C 1
ATOM 1467 O O . VAL A 1 186 ? -6.858 -11.796 -10.883 1.00 87.06 186 VAL A O 1
ATOM 1470 N N . GLN A 1 187 ? -5.042 -11.466 -9.616 1.00 82.56 187 GLN A N 1
ATOM 1471 C CA . GLN A 1 187 ? -4.462 -12.813 -9.762 1.00 82.56 187 GLN A CA 1
ATOM 1472 C C . GLN A 1 187 ? -5.185 -13.930 -8.984 1.00 82.56 187 GLN A C 1
ATOM 1474 O O . GLN A 1 187 ? -4.633 -15.013 -8.815 1.00 82.56 187 GLN A O 1
ATOM 1479 N N . ARG A 1 188 ? -6.407 -13.692 -8.494 1.00 82.50 188 ARG A N 1
ATOM 1480 C CA . ARG A 1 188 ? -7.159 -14.647 -7.658 1.00 82.50 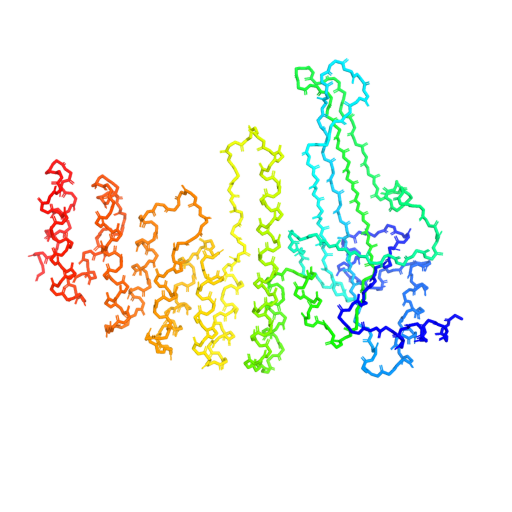188 ARG A CA 1
ATOM 1481 C C . ARG A 1 188 ? -7.175 -16.073 -8.237 1.00 82.50 188 ARG A C 1
ATOM 1483 O O . ARG A 1 188 ? -7.386 -16.227 -9.440 1.00 82.50 188 ARG A O 1
ATOM 1490 N N . PRO A 1 189 ? -7.111 -17.109 -7.378 1.00 86.06 189 PRO A N 1
ATOM 1491 C CA . PRO A 1 189 ? -7.061 -17.056 -5.911 1.00 86.06 189 PRO A CA 1
ATOM 1492 C C . PRO A 1 189 ? -5.658 -16.743 -5.366 1.00 86.06 189 PRO A C 1
ATOM 1494 O O . PRO A 1 189 ? -4.659 -17.156 -5.939 1.00 86.06 189 PRO A O 1
ATOM 1497 N N . VAL A 1 190 ? -5.596 -16.046 -4.228 1.00 87.88 190 VAL A N 1
ATOM 1498 C CA . VAL A 1 190 ? -4.338 -15.735 -3.528 1.00 87.88 190 VAL A CA 1
ATOM 1499 C C . VAL A 1 190 ? -4.276 -16.556 -2.248 1.00 87.88 190 VAL A C 1
ATOM 1501 O O . VAL A 1 190 ? -5.142 -16.419 -1.383 1.00 87.88 190 VAL A O 1
ATOM 1504 N N . ASP A 1 191 ? -3.271 -17.418 -2.125 1.00 90.00 191 ASP A N 1
ATOM 1505 C CA . ASP A 1 191 ? -3.061 -18.203 -0.913 1.00 90.00 191 ASP A CA 1
ATOM 1506 C C . ASP A 1 191 ? -2.418 -17.371 0.215 1.00 90.00 191 ASP A C 1
ATOM 1508 O O . ASP A 1 191 ? -1.842 -16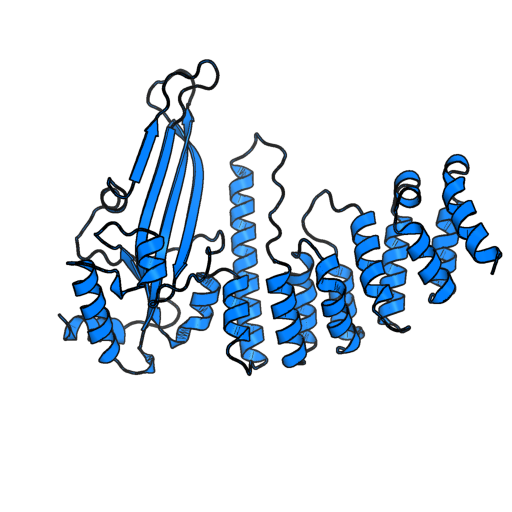.300 0.009 1.00 90.00 191 ASP A O 1
ATOM 1512 N N . THR A 1 192 ? -2.512 -17.892 1.438 1.00 92.12 192 THR A N 1
ATOM 1513 C CA . THR A 1 192 ? -2.003 -17.250 2.655 1.00 92.12 192 THR A CA 1
ATOM 1514 C C . THR A 1 192 ? -0.502 -16.960 2.611 1.00 92.12 192 THR A C 1
ATOM 1516 O O . THR A 1 192 ? -0.082 -15.917 3.109 1.00 92.12 192 THR A O 1
ATOM 1519 N N . ALA A 1 193 ? 0.312 -17.856 2.044 1.00 91.12 193 ALA A N 1
ATOM 1520 C CA . ALA A 1 193 ? 1.763 -17.679 1.998 1.00 91.12 193 ALA A CA 1
ATOM 1521 C C . ALA A 1 193 ? 2.144 -16.570 1.011 1.00 91.12 193 ALA A C 1
ATOM 1523 O O . ALA A 1 193 ? 2.992 -15.731 1.319 1.00 91.12 193 ALA A O 1
ATOM 1524 N N . THR A 1 194 ? 1.459 -16.509 -0.132 1.00 89.31 194 THR A N 1
ATOM 1525 C CA . THR A 1 194 ? 1.621 -15.426 -1.104 1.00 89.31 194 THR A CA 1
ATOM 1526 C C . THR A 1 194 ? 1.215 -14.078 -0.504 1.00 89.31 194 THR A C 1
ATOM 1528 O O . THR A 1 194 ? 1.983 -13.118 -0.595 1.00 89.31 194 THR A O 1
ATOM 1531 N N . LEU A 1 195 ? 0.058 -13.990 0.168 1.00 92.19 195 LEU A N 1
ATOM 1532 C CA . LEU A 1 195 ? -0.378 -12.742 0.808 1.00 92.19 195 LEU A CA 1
ATOM 1533 C C . LEU A 1 195 ? 0.581 -12.299 1.923 1.00 92.19 195 LEU A C 1
ATOM 1535 O O . LEU A 1 195 ? 0.913 -11.117 1.989 1.00 92.19 195 LEU A O 1
ATOM 1539 N N . LEU A 1 196 ? 1.066 -13.233 2.752 1.00 92.25 196 LEU A N 1
ATOM 1540 C CA . LEU A 1 196 ? 2.076 -12.953 3.777 1.00 92.25 196 LEU A CA 1
ATOM 1541 C C . LEU A 1 196 ? 3.341 -12.353 3.153 1.00 92.25 196 LEU A C 1
ATOM 1543 O O . LEU A 1 196 ? 3.754 -11.269 3.554 1.00 92.25 196 LEU A O 1
ATOM 1547 N N . LYS A 1 197 ? 3.893 -12.998 2.114 1.00 89.38 197 LYS A N 1
ATOM 1548 C CA . LYS A 1 197 ? 5.089 -12.509 1.410 1.00 89.38 197 LYS A CA 1
ATOM 1549 C C . LYS A 1 197 ? 4.890 -11.086 0.879 1.00 89.38 197 LYS A C 1
ATOM 1551 O O . LYS A 1 197 ? 5.774 -10.245 1.019 1.00 89.38 197 LYS A O 1
ATOM 1556 N N . PHE A 1 198 ? 3.730 -10.797 0.287 1.00 90.38 198 PHE A N 1
ATOM 1557 C CA . PHE A 1 198 ? 3.404 -9.450 -0.190 1.00 90.38 198 PHE A CA 1
ATOM 1558 C C . PHE A 1 198 ? 3.315 -8.428 0.947 1.00 90.38 198 PHE A C 1
ATOM 1560 O O . PHE A 1 198 ? 3.812 -7.312 0.801 1.00 90.38 198 PHE A O 1
ATOM 1567 N N . MET A 1 199 ? 2.686 -8.790 2.066 1.00 93.00 199 MET A N 1
ATOM 1568 C CA . MET A 1 199 ? 2.580 -7.908 3.227 1.00 93.00 199 MET A CA 1
ATOM 1569 C C . MET A 1 199 ? 3.953 -7.629 3.847 1.00 93.00 199 MET A C 1
ATOM 1571 O O . MET A 1 199 ? 4.233 -6.472 4.144 1.00 93.00 199 MET A O 1
ATOM 1575 N N . ASP A 1 200 ? 4.826 -8.629 3.963 1.00 92.50 200 ASP A N 1
ATOM 1576 C CA . ASP A 1 200 ? 6.188 -8.454 4.482 1.00 92.50 200 ASP A CA 1
ATOM 1577 C C . ASP A 1 200 ? 7.009 -7.505 3.599 1.00 92.50 200 ASP A C 1
ATOM 1579 O O . ASP A 1 200 ? 7.598 -6.544 4.094 1.00 92.50 200 ASP A O 1
ATOM 1583 N N . LEU A 1 201 ? 6.970 -7.699 2.275 1.00 90.12 201 LEU A N 1
ATOM 1584 C CA . LEU A 1 201 ? 7.640 -6.803 1.327 1.00 90.12 201 LEU A CA 1
ATOM 1585 C C . LEU A 1 201 ? 7.086 -5.371 1.393 1.00 90.12 201 LEU A C 1
ATOM 1587 O O . LEU A 1 201 ? 7.847 -4.404 1.332 1.00 90.12 201 LEU A O 1
ATOM 1591 N N . ALA A 1 202 ? 5.768 -5.220 1.542 1.00 91.00 202 ALA A N 1
ATOM 1592 C CA . ALA A 1 202 ? 5.145 -3.912 1.699 1.00 91.00 202 ALA A CA 1
ATOM 1593 C C . ALA A 1 202 ? 5.543 -3.235 3.021 1.00 91.00 202 ALA A C 1
ATOM 1595 O O . ALA A 1 202 ? 5.755 -2.024 3.036 1.00 91.00 202 ALA A O 1
ATOM 1596 N N . ILE A 1 203 ? 5.695 -3.992 4.113 1.00 91.12 203 ILE A N 1
ATOM 1597 C CA . ILE A 1 203 ? 6.195 -3.481 5.399 1.00 91.12 203 ILE A CA 1
ATOM 1598 C C . ILE A 1 203 ? 7.635 -2.983 5.252 1.00 91.12 203 ILE A C 1
ATOM 1600 O O . ILE A 1 203 ? 7.938 -1.875 5.697 1.00 91.12 203 ILE A O 1
ATOM 1604 N N . THR A 1 204 ? 8.509 -3.745 4.585 1.00 89.69 204 THR A N 1
ATOM 1605 C CA . THR A 1 204 ? 9.880 -3.301 4.283 1.00 89.69 204 THR A CA 1
ATOM 1606 C C . THR A 1 204 ? 9.872 -2.006 3.478 1.00 89.69 204 THR A C 1
ATOM 1608 O O . THR A 1 204 ? 10.544 -1.045 3.845 1.00 89.69 204 THR A O 1
ATOM 1611 N N . LYS A 1 205 ? 9.042 -1.932 2.433 1.00 87.50 205 LYS A N 1
ATOM 1612 C CA . LYS A 1 205 ? 8.931 -0.732 1.604 1.00 87.50 205 LYS A CA 1
ATOM 1613 C C . LYS A 1 205 ? 8.431 0.484 2.382 1.00 87.50 205 LYS A C 1
ATOM 1615 O O . LYS A 1 205 ? 8.945 1.584 2.210 1.00 87.50 205 LYS A O 1
ATOM 1620 N N . LEU A 1 206 ? 7.440 0.295 3.251 1.00 86.81 206 LEU A N 1
ATOM 1621 C CA . LEU A 1 206 ? 6.937 1.343 4.136 1.00 86.81 206 LEU A CA 1
ATOM 1622 C C . LEU A 1 206 ? 8.041 1.876 5.062 1.00 86.81 206 LEU A C 1
ATOM 1624 O O . LEU A 1 206 ? 8.133 3.087 5.246 1.00 86.81 206 LEU A O 1
ATOM 1628 N N . ALA A 1 207 ? 8.901 0.999 5.587 1.00 86.50 207 ALA A N 1
ATOM 1629 C CA . ALA A 1 207 ? 10.052 1.403 6.393 1.00 86.50 207 ALA A CA 1
ATOM 1630 C C . ALA A 1 207 ? 11.099 2.185 5.576 1.00 86.50 207 ALA A C 1
ATOM 1632 O O . ALA A 1 207 ? 11.652 3.168 6.069 1.00 86.50 207 ALA A O 1
ATOM 1633 N N . ASP A 1 208 ? 11.341 1.806 4.318 1.00 84.44 208 ASP A N 1
ATOM 1634 C CA . ASP A 1 208 ? 12.226 2.558 3.419 1.00 84.44 208 ASP A CA 1
ATOM 1635 C C . ASP A 1 208 ? 11.690 3.969 3.143 1.00 84.44 208 ASP A C 1
ATOM 1637 O O . ASP A 1 208 ? 12.450 4.940 3.193 1.00 84.44 208 ASP A O 1
ATOM 1641 N N . ILE A 1 209 ? 10.378 4.103 2.920 1.00 81.38 209 ILE A N 1
ATOM 1642 C CA . ILE A 1 209 ? 9.727 5.410 2.764 1.00 81.38 209 ILE A CA 1
ATOM 1643 C C . ILE A 1 209 ? 9.880 6.238 4.049 1.00 81.38 209 ILE A C 1
ATOM 1645 O O . ILE A 1 209 ? 10.265 7.407 3.983 1.00 81.38 209 ILE A O 1
ATOM 1649 N N . ASP A 1 210 ? 9.648 5.641 5.223 1.00 79.94 210 ASP A N 1
ATOM 1650 C CA . ASP A 1 210 ? 9.814 6.320 6.516 1.00 79.94 210 ASP A CA 1
ATOM 1651 C C . ASP A 1 210 ? 11.251 6.843 6.702 1.00 79.94 210 ASP A C 1
ATOM 1653 O O . ASP A 1 210 ? 11.452 7.986 7.126 1.00 79.94 210 ASP A O 1
ATOM 1657 N N . ASN A 1 211 ? 12.254 6.039 6.334 1.00 83.12 211 ASN A N 1
ATOM 1658 C CA . ASN A 1 211 ? 13.666 6.419 6.397 1.00 83.12 211 ASN A CA 1
ATOM 1659 C C . ASN A 1 211 ? 13.989 7.594 5.465 1.00 83.12 211 ASN A C 1
ATOM 1661 O O . ASN A 1 211 ? 14.668 8.535 5.878 1.00 83.12 211 ASN A O 1
ATOM 1665 N N . LEU A 1 212 ? 13.473 7.585 4.234 1.00 76.94 212 LEU A N 1
ATOM 1666 C CA . LEU A 1 212 ? 13.681 8.678 3.276 1.00 76.94 212 LEU A CA 1
ATOM 1667 C C . LEU A 1 212 ? 13.028 9.977 3.730 1.00 76.94 212 LEU A C 1
ATOM 1669 O O . LEU A 1 212 ? 13.631 11.050 3.636 1.00 76.94 212 LEU A O 1
ATOM 1673 N N . LEU A 1 213 ? 11.821 9.885 4.282 1.00 74.06 213 LEU A N 1
ATOM 1674 C CA . LEU A 1 213 ? 11.148 11.029 4.880 1.00 74.06 213 LEU A CA 1
ATOM 1675 C C . LEU A 1 213 ? 11.945 11.564 6.077 1.00 74.06 213 LEU A C 1
ATOM 1677 O O . LEU A 1 213 ? 12.084 12.777 6.222 1.00 74.06 213 LEU A O 1
ATOM 1681 N N . ALA A 1 214 ? 12.509 10.691 6.916 1.00 75.38 214 ALA A N 1
ATOM 1682 C CA . ALA A 1 214 ? 13.357 11.091 8.037 1.00 75.38 214 ALA A CA 1
ATOM 1683 C C . ALA A 1 214 ? 14.683 11.739 7.592 1.00 75.38 214 ALA A C 1
ATOM 1685 O O . ALA A 1 214 ? 15.146 12.674 8.246 1.00 75.38 214 ALA A O 1
ATOM 1686 N N . GLU A 1 215 ? 15.286 11.290 6.487 1.00 73.69 215 GLU A N 1
ATOM 1687 C CA . GLU A 1 215 ? 16.446 11.951 5.874 1.00 73.69 215 GLU A CA 1
ATOM 1688 C C . GLU A 1 215 ? 16.093 13.362 5.386 1.00 73.69 215 GLU A C 1
ATOM 1690 O O . GLU A 1 215 ? 16.816 14.306 5.707 1.00 73.69 215 GLU A O 1
ATOM 1695 N N . ARG A 1 216 ? 14.956 13.531 4.690 1.00 67.69 216 ARG A N 1
ATOM 1696 C CA . ARG A 1 216 ? 14.494 14.847 4.207 1.00 67.69 216 ARG A CA 1
ATOM 1697 C C . ARG A 1 216 ? 14.288 15.839 5.360 1.00 67.69 216 ARG A C 1
ATOM 1699 O O . ARG A 1 216 ? 14.703 16.988 5.256 1.00 67.69 216 ARG A O 1
ATOM 1706 N N . ARG A 1 217 ? 13.770 15.379 6.509 1.00 66.00 217 ARG A N 1
ATOM 1707 C CA . ARG A 1 217 ? 13.625 16.211 7.727 1.00 66.00 217 ARG A CA 1
ATOM 1708 C C . ARG A 1 217 ? 14.937 16.823 8.221 1.00 66.00 217 ARG A C 1
ATOM 1710 O O . ARG A 1 217 ? 14.903 17.878 8.841 1.00 66.00 217 ARG A O 1
ATOM 1717 N N . LYS A 1 218 ? 16.079 16.154 8.021 1.00 63.69 218 LYS A N 1
ATOM 1718 C CA . LYS A 1 218 ? 17.384 16.662 8.485 1.00 63.69 218 LYS A CA 1
ATOM 1719 C C . LYS A 1 218 ? 17.911 17.805 7.615 1.00 63.69 218 LYS A C 1
ATOM 1721 O O . LYS A 1 218 ? 18.771 18.546 8.078 1.00 63.69 218 LYS A O 1
ATOM 1726 N N . LEU A 1 219 ? 17.431 17.910 6.376 1.00 57.03 219 LEU A N 1
ATOM 1727 C CA . LEU A 1 219 ? 17.844 18.929 5.413 1.00 57.03 219 LEU A CA 1
ATOM 1728 C C . LEU A 1 219 ? 16.973 20.193 5.523 1.00 57.03 219 LEU A C 1
ATOM 1730 O O . LEU A 1 219 ? 17.505 21.299 5.479 1.00 57.03 219 LEU A O 1
ATOM 1734 N N . ASP A 1 220 ? 15.673 20.039 5.789 1.00 52.19 220 ASP A N 1
ATOM 1735 C CA . ASP A 1 220 ? 14.708 21.147 5.819 1.00 52.19 220 ASP A CA 1
ATOM 1736 C C . ASP A 1 220 ? 14.478 21.694 7.241 1.00 52.19 220 ASP A C 1
ATOM 1738 O O . ASP A 1 220 ? 13.464 21.425 7.885 1.00 52.19 220 ASP A O 1
ATOM 1742 N N . VAL A 1 221 ? 15.415 22.501 7.749 1.00 47.78 221 VAL A N 1
ATOM 1743 C CA . VAL A 1 221 ? 15.304 23.142 9.082 1.00 47.78 221 VAL A CA 1
ATOM 1744 C C . VAL A 1 221 ? 14.336 24.348 9.087 1.00 47.78 221 VAL A C 1
ATOM 1746 O O . VAL A 1 221 ? 14.015 24.869 10.152 1.00 47.78 221 VAL A O 1
ATOM 1749 N N . TRP A 1 222 ? 13.830 24.797 7.929 1.00 42.53 222 TRP A N 1
ATOM 1750 C CA . TRP A 1 222 ? 13.198 26.123 7.799 1.00 42.53 222 TRP A CA 1
ATOM 1751 C C . TRP A 1 222 ? 11.690 26.189 7.516 1.00 42.53 222 TRP A C 1
ATOM 1753 O O . TRP A 1 222 ? 11.134 27.277 7.624 1.00 42.53 222 TRP A O 1
ATOM 1763 N N . ASN A 1 223 ? 10.986 25.083 7.249 1.00 42.47 223 ASN A N 1
ATOM 1764 C CA . ASN A 1 223 ? 9.535 25.131 7.001 1.00 42.47 223 ASN A CA 1
ATOM 1765 C C . ASN A 1 223 ? 8.766 24.162 7.909 1.00 42.47 223 ASN A C 1
ATOM 1767 O O . ASN A 1 223 ? 8.623 22.972 7.637 1.00 42.47 223 ASN A O 1
ATOM 1771 N N . GLY A 1 224 ? 8.249 24.703 9.015 1.00 41.31 224 GLY A N 1
ATOM 1772 C CA . GLY A 1 224 ? 7.542 23.992 10.085 1.00 41.31 224 GLY A CA 1
ATOM 1773 C C . GLY A 1 224 ? 6.163 23.417 9.735 1.00 41.31 224 GLY A C 1
ATOM 1774 O O . GLY A 1 224 ? 5.284 23.413 10.594 1.00 41.31 224 GLY A O 1
ATOM 1775 N N . SER A 1 225 ? 5.925 22.930 8.514 1.00 43.31 225 SER A N 1
ATOM 1776 C CA . SER A 1 225 ? 4.635 22.321 8.157 1.00 43.31 225 SER A CA 1
ATOM 1777 C C . SER A 1 225 ? 4.728 21.182 7.139 1.00 43.31 225 SER A C 1
ATOM 1779 O O . SER A 1 225 ? 4.004 21.172 6.141 1.00 43.31 225 SER A O 1
ATOM 1781 N N . TYR A 1 226 ? 5.567 20.177 7.377 1.00 45.84 226 TYR A N 1
ATOM 1782 C CA . TYR A 1 226 ? 5.456 18.942 6.601 1.00 45.84 226 TYR A CA 1
ATOM 1783 C C . TYR A 1 226 ? 4.375 18.033 7.190 1.00 45.84 226 TYR A C 1
ATOM 1785 O O . TYR A 1 226 ? 4.571 17.357 8.198 1.00 45.84 226 TYR A O 1
ATOM 1793 N N . LYS A 1 227 ? 3.213 18.041 6.528 1.00 47.50 227 LYS A N 1
ATOM 1794 C CA . LYS A 1 227 ? 2.173 17.016 6.663 1.00 47.50 227 LYS A CA 1
ATOM 1795 C C . LYS A 1 227 ? 2.737 15.721 6.086 1.00 47.50 227 LYS A C 1
ATOM 1797 O O . LYS A 1 227 ? 3.112 15.708 4.914 1.00 47.50 227 LYS A O 1
ATOM 1802 N N . PHE A 1 228 ? 2.803 14.649 6.872 1.00 49.97 228 PHE A N 1
ATOM 1803 C CA . PHE A 1 228 ? 3.178 13.352 6.310 1.00 49.97 228 PHE A CA 1
ATOM 1804 C C . PHE A 1 228 ? 2.087 12.921 5.336 1.00 49.97 228 PHE A C 1
ATOM 1806 O O . PHE A 1 228 ? 0.911 12.898 5.719 1.00 49.97 228 PHE A O 1
ATOM 1813 N N . PRO A 1 229 ? 2.421 12.613 4.072 1.00 52.19 229 PRO A N 1
ATOM 1814 C CA . PRO A 1 229 ? 1.444 12.003 3.210 1.00 52.19 229 PRO A CA 1
ATOM 1815 C C . PRO A 1 229 ? 1.083 10.649 3.838 1.00 52.19 229 PRO A C 1
ATOM 1817 O O . PRO A 1 229 ? 1.963 9.855 4.174 1.00 52.19 229 PRO A O 1
ATOM 1820 N N . PRO A 1 230 ? -0.206 10.384 4.048 1.00 55.97 230 PRO A N 1
ATOM 1821 C CA . PRO A 1 230 ? -0.661 9.070 4.457 1.00 55.97 230 PRO A CA 1
ATOM 1822 C C . PRO A 1 230 ? -0.242 8.072 3.384 1.00 55.97 230 PRO A C 1
ATOM 1824 O O . PRO A 1 230 ? -0.560 8.245 2.208 1.00 55.97 230 PRO A O 1
ATOM 1827 N N . LEU A 1 231 ? 0.500 7.054 3.808 1.00 72.75 231 LEU A N 1
ATOM 1828 C CA . LEU A 1 231 ? 1.185 6.138 2.899 1.00 72.75 231 LEU A CA 1
ATOM 1829 C C . LEU A 1 231 ? 0.239 5.095 2.298 1.00 72.75 231 LEU A C 1
ATOM 1831 O O . LEU A 1 231 ? 0.539 4.519 1.257 1.00 72.75 231 LEU A O 1
ATOM 1835 N N . ILE A 1 232 ? -0.917 4.866 2.931 1.00 85.25 232 ILE A N 1
ATOM 1836 C CA . ILE A 1 232 ? -1.925 3.919 2.454 1.00 85.25 232 ILE A CA 1
ATOM 1837 C C . ILE A 1 232 ? -3.193 4.670 2.047 1.00 85.25 232 ILE A C 1
ATOM 1839 O O . ILE A 1 232 ? -3.859 5.315 2.864 1.00 85.25 232 ILE A O 1
ATOM 1843 N N . SER A 1 233 ? -3.546 4.554 0.765 1.00 86.44 233 SER A N 1
ATOM 1844 C CA . SER A 1 233 ? -4.797 5.092 0.230 1.00 86.44 233 SER A CA 1
ATOM 1845 C C . SER A 1 233 ? -6.012 4.284 0.706 1.00 86.44 233 SER A C 1
ATOM 1847 O O . SER A 1 233 ? -5.907 3.095 1.018 1.00 86.44 233 SER A O 1
ATOM 1849 N N . THR A 1 234 ? -7.191 4.910 0.704 1.00 88.50 234 THR A N 1
ATOM 1850 C CA . THR A 1 234 ? -8.475 4.241 0.978 1.00 88.50 234 THR A CA 1
ATOM 1851 C C . THR A 1 234 ? -8.685 3.034 0.060 1.00 88.50 234 THR A C 1
ATOM 1853 O O . THR A 1 234 ? -9.025 1.958 0.543 1.00 88.50 234 THR A O 1
ATOM 1856 N N . ALA A 1 235 ? -8.400 3.179 -1.239 1.00 89.75 235 ALA A N 1
ATOM 1857 C CA . ALA A 1 235 ? -8.539 2.099 -2.215 1.00 89.75 235 ALA A CA 1
ATOM 1858 C C . ALA A 1 235 ? -7.605 0.918 -1.898 1.00 89.75 235 ALA A C 1
ATOM 1860 O O . ALA A 1 235 ? -8.052 -0.224 -1.833 1.00 89.75 235 ALA A O 1
ATOM 1861 N N . THR A 1 236 ? -6.329 1.187 -1.601 1.00 90.69 236 THR A N 1
ATOM 1862 C CA . THR A 1 236 ? -5.359 0.153 -1.197 1.00 90.69 236 THR A CA 1
ATOM 1863 C C . THR A 1 236 ? -5.820 -0.586 0.062 1.00 90.69 236 THR A C 1
ATOM 1865 O O . THR A 1 236 ? -5.739 -1.810 0.137 1.00 90.69 236 THR A O 1
ATOM 1868 N N . CYS A 1 237 ? -6.342 0.148 1.049 1.00 93.06 237 CYS A N 1
ATOM 1869 C CA . CYS A 1 237 ? -6.874 -0.427 2.283 1.00 93.06 237 CYS A CA 1
ATOM 1870 C C . CYS A 1 237 ? -8.079 -1.347 2.019 1.00 93.06 237 CYS A C 1
ATOM 1872 O O . CYS A 1 237 ? -8.142 -2.449 2.563 1.00 93.06 237 CYS A O 1
ATOM 1874 N N . GLN A 1 238 ? -9.004 -0.938 1.147 1.00 94.75 238 GLN A N 1
ATOM 1875 C CA . GLN A 1 238 ? -10.162 -1.748 0.756 1.00 94.75 238 GLN A CA 1
ATOM 1876 C C . GLN A 1 238 ? -9.746 -3.037 0.042 1.00 94.75 238 GLN A C 1
ATOM 1878 O O . GLN A 1 238 ? -10.255 -4.111 0.366 1.00 94.75 238 GLN A O 1
ATOM 1883 N N . VAL A 1 239 ? -8.777 -2.947 -0.876 1.00 94.62 239 VAL A N 1
ATOM 1884 C CA . VAL A 1 239 ? -8.193 -4.110 -1.562 1.00 94.62 239 VAL A CA 1
ATOM 1885 C C . VAL A 1 239 ? -7.597 -5.095 -0.554 1.00 94.62 239 VAL A C 1
ATOM 1887 O O . VAL A 1 239 ? -7.906 -6.287 -0.601 1.00 94.62 239 VAL A O 1
ATOM 1890 N N . LEU A 1 240 ? -6.805 -4.603 0.401 1.00 95.19 240 LEU A N 1
ATOM 1891 C CA . LEU A 1 240 ? -6.241 -5.420 1.476 1.00 95.19 240 LEU A CA 1
ATOM 1892 C C . LEU A 1 240 ? -7.328 -6.073 2.336 1.00 95.19 240 LEU A C 1
ATOM 1894 O O . LEU A 1 240 ? -7.274 -7.278 2.575 1.00 95.19 240 LEU A O 1
ATOM 1898 N N . CYS A 1 241 ? -8.352 -5.321 2.749 1.00 95.50 241 CYS A N 1
ATOM 1899 C CA . CYS A 1 241 ? -9.480 -5.869 3.506 1.00 95.50 241 CYS A CA 1
ATOM 1900 C C . CYS A 1 241 ? -10.192 -6.991 2.738 1.00 95.50 241 CYS A C 1
ATOM 1902 O O . CYS A 1 241 ? -10.636 -7.965 3.346 1.00 95.50 241 CYS A O 1
ATOM 1904 N N . GLN A 1 242 ? -10.316 -6.869 1.414 1.00 95.38 242 GLN A N 1
ATOM 1905 C CA . GLN A 1 242 ? -10.914 -7.897 0.567 1.00 95.38 242 GLN A CA 1
ATOM 1906 C C . GLN A 1 242 ? -10.040 -9.161 0.508 1.00 95.38 242 GLN A C 1
ATOM 1908 O O . GLN A 1 242 ? -10.540 -10.259 0.747 1.00 95.38 242 GLN A O 1
ATOM 1913 N N . LEU A 1 243 ? -8.736 -9.007 0.259 1.00 95.12 243 LEU A N 1
ATOM 1914 C CA . LEU A 1 243 ? -7.773 -10.115 0.231 1.00 95.12 243 LEU A CA 1
ATOM 1915 C C . LEU A 1 243 ? -7.717 -10.865 1.570 1.00 95.12 243 LEU A C 1
ATOM 1917 O O . LEU A 1 243 ? -7.731 -12.093 1.600 1.00 95.12 243 LEU A O 1
ATOM 1921 N N . LEU A 1 244 ? -7.721 -10.136 2.688 1.00 96.31 244 LEU A N 1
ATOM 1922 C CA . LEU A 1 244 ? -7.710 -10.713 4.035 1.00 96.31 244 LEU A CA 1
ATOM 1923 C C . LEU A 1 244 ? -8.994 -11.485 4.343 1.00 96.31 244 LEU A C 1
ATOM 1925 O O . LEU A 1 244 ? -8.936 -12.576 4.913 1.00 96.31 244 LEU A O 1
ATOM 1929 N N . GLN A 1 245 ? -10.152 -10.949 3.942 1.00 94.44 245 GLN A N 1
ATOM 1930 C CA . GLN A 1 245 ? -11.419 -11.668 4.061 1.00 94.44 245 GLN A CA 1
ATOM 1931 C C . GLN A 1 245 ? -11.373 -12.988 3.295 1.00 94.44 245 GLN A C 1
ATOM 1933 O O . GLN A 1 245 ? -11.842 -13.993 3.819 1.00 94.44 245 GLN A O 1
ATOM 1938 N N . GLU A 1 246 ? -10.821 -13.010 2.087 1.00 92.81 246 GLU A N 1
ATOM 1939 C CA . GLU A 1 246 ? -10.744 -14.223 1.264 1.00 92.81 246 GLU A CA 1
ATOM 1940 C C . GLU A 1 246 ? -9.741 -15.240 1.820 1.00 92.81 246 GLU A C 1
ATOM 1942 O O . GLU A 1 246 ? -10.064 -16.421 1.909 1.00 92.81 246 GLU A O 1
ATOM 1947 N N . CYS A 1 247 ? -8.577 -14.775 2.277 1.00 92.69 247 CYS A N 1
ATOM 1948 C CA . CYS A 1 247 ? -7.526 -15.613 2.854 1.00 92.69 247 CYS A CA 1
ATOM 1949 C C . CYS A 1 247 ? -7.946 -16.282 4.175 1.00 92.69 247 CYS A C 1
ATOM 1951 O O . CYS A 1 247 ? -7.562 -17.419 4.447 1.00 92.69 247 CYS A O 1
ATOM 1953 N N . GLY A 1 248 ? -8.743 -15.605 5.009 1.00 91.94 248 GLY A N 1
ATOM 1954 C CA . GLY A 1 248 ? -9.281 -16.214 6.229 1.00 91.94 248 GLY A CA 1
ATOM 1955 C C . GLY A 1 248 ? -8.251 -16.449 7.343 1.00 91.94 248 GLY A C 1
ATOM 1956 O O . GLY A 1 248 ? -8.532 -17.203 8.272 1.00 91.94 248 GLY A O 1
ATOM 1957 N N . ASN A 1 249 ? -7.094 -15.779 7.309 1.00 94.31 249 ASN A N 1
ATOM 1958 C CA . ASN A 1 249 ? -6.054 -15.895 8.334 1.00 94.31 249 ASN A CA 1
ATOM 1959 C C . ASN A 1 249 ? -6.079 -14.721 9.339 1.00 94.31 249 ASN A C 1
ATOM 1961 O O . ASN A 1 249 ? -5.721 -13.593 9.001 1.00 94.31 249 ASN A O 1
ATOM 1965 N N . SER A 1 250 ? -6.443 -14.995 10.598 1.00 94.56 250 SER A N 1
ATOM 1966 C CA . SER A 1 250 ? -6.522 -13.982 11.669 1.00 94.56 250 SER A CA 1
ATOM 1967 C C . SER A 1 250 ? -5.182 -13.308 11.994 1.00 94.56 250 SER A C 1
ATOM 1969 O O . SER A 1 250 ? -5.162 -12.142 12.383 1.00 94.56 250 SER A O 1
ATOM 1971 N N . THR A 1 251 ? -4.058 -14.013 11.833 1.00 94.00 251 THR A N 1
ATOM 1972 C CA . THR A 1 251 ? -2.721 -13.456 12.083 1.00 94.00 251 THR A CA 1
ATOM 1973 C C . THR A 1 251 ? -2.395 -12.373 11.061 1.00 94.00 251 THR A C 1
ATOM 1975 O O . THR A 1 251 ? -1.949 -11.295 11.444 1.00 94.00 251 THR A O 1
ATOM 1978 N N . LEU A 1 252 ? -2.702 -12.602 9.779 1.00 95.62 252 LEU A N 1
ATOM 1979 C CA . LEU A 1 252 ? -2.519 -11.585 8.736 1.00 95.62 252 LEU A CA 1
ATOM 1980 C C . LEU A 1 252 ? -3.406 -10.357 8.964 1.00 95.62 252 LEU A C 1
ATOM 1982 O O . LEU A 1 252 ? -2.970 -9.234 8.730 1.00 95.62 252 LEU A O 1
ATOM 1986 N N . VAL A 1 253 ? -4.622 -10.542 9.485 1.00 96.44 253 VAL A N 1
ATOM 1987 C CA . VAL A 1 253 ? -5.504 -9.422 9.856 1.00 96.44 253 VAL A CA 1
ATOM 1988 C C . VAL A 1 253 ? -4.899 -8.587 10.989 1.00 96.44 253 VAL A C 1
ATOM 1990 O O . VAL A 1 253 ? -4.962 -7.360 10.953 1.00 96.44 253 VAL A O 1
ATOM 1993 N N . SER A 1 254 ? -4.265 -9.234 11.968 1.00 93.81 254 SER A N 1
ATOM 1994 C CA . SER A 1 254 ? -3.538 -8.541 13.037 1.00 93.81 254 SER A CA 1
ATOM 1995 C C . SER A 1 254 ? -2.356 -7.730 12.482 1.00 93.81 254 SER A C 1
ATOM 1997 O O . SER A 1 254 ? -2.250 -6.532 12.748 1.00 93.81 254 SER A O 1
ATOM 1999 N N . VAL A 1 255 ? -1.542 -8.329 11.598 1.00 93.56 255 VAL A N 1
ATOM 2000 C CA . VAL A 1 255 ? -0.441 -7.637 10.893 1.00 93.56 255 VAL A CA 1
ATOM 2001 C C . VAL A 1 255 ? -0.957 -6.438 10.092 1.00 93.56 255 VAL A C 1
ATOM 2003 O O . VAL A 1 255 ? -0.332 -5.373 10.105 1.00 93.56 255 VAL A O 1
ATOM 2006 N N . PHE A 1 256 ? -2.103 -6.591 9.423 1.00 95.12 256 PHE A N 1
ATOM 2007 C CA . PHE A 1 256 ? -2.761 -5.522 8.680 1.00 95.12 256 PHE A CA 1
ATOM 2008 C C . PHE A 1 256 ? -3.109 -4.328 9.572 1.00 95.12 256 PHE A C 1
ATOM 2010 O O . PHE A 1 256 ? -2.774 -3.191 9.224 1.00 95.12 256 PHE A O 1
ATOM 2017 N N . PHE A 1 257 ? -3.741 -4.566 10.725 1.00 92.06 257 PHE A N 1
ATOM 2018 C CA . PHE A 1 257 ? -4.107 -3.482 11.632 1.00 92.06 257 PHE A CA 1
ATOM 2019 C C . PHE A 1 257 ? -2.879 -2.729 12.150 1.00 92.06 257 PHE A C 1
ATOM 2021 O O . PHE A 1 257 ? -2.858 -1.499 12.097 1.00 92.06 257 PHE A O 1
ATOM 2028 N N . SER A 1 258 ? -1.830 -3.447 12.556 1.00 88.25 258 SER A N 1
ATOM 2029 C CA . SER A 1 258 ? -0.616 -2.831 13.100 1.00 88.25 258 SER A CA 1
ATOM 2030 C C . SER A 1 258 ? 0.170 -2.017 12.065 1.00 88.25 258 SER A C 1
ATOM 2032 O O . SER A 1 258 ? 0.623 -0.913 12.367 1.00 88.25 258 SER A O 1
ATOM 2034 N N . ASN A 1 259 ? 0.325 -2.530 10.839 1.00 87.94 259 ASN A N 1
ATOM 2035 C CA . ASN A 1 259 ? 1.279 -1.961 9.878 1.00 87.94 259 ASN A CA 1
ATOM 2036 C C . ASN A 1 259 ? 0.645 -1.107 8.776 1.00 87.94 259 ASN A C 1
ATOM 2038 O O . ASN A 1 259 ? 1.302 -0.202 8.262 1.00 87.94 259 ASN A O 1
ATOM 2042 N N . PHE A 1 260 ? -0.609 -1.382 8.407 1.00 90.00 260 PHE A N 1
ATOM 2043 C CA . PHE A 1 260 ? -1.251 -0.769 7.242 1.00 90.00 260 PHE A CA 1
ATOM 2044 C C . PHE A 1 260 ? -2.396 0.151 7.647 1.00 90.00 260 PHE A C 1
ATOM 2046 O O . PHE A 1 260 ? -2.398 1.318 7.260 1.00 90.00 260 PHE A O 1
ATOM 2053 N N . PHE A 1 261 ? -3.353 -0.340 8.444 1.00 88.06 261 PHE A N 1
ATOM 2054 C CA . PHE A 1 261 ? -4.531 0.447 8.825 1.00 88.06 261 PHE A CA 1
ATOM 2055 C C . PHE A 1 261 ? -4.155 1.717 9.601 1.00 88.06 261 PHE A C 1
ATOM 2057 O O . PHE A 1 261 ? -4.740 2.780 9.375 1.00 88.06 261 PHE A O 1
ATOM 2064 N N . SER A 1 262 ? -3.126 1.638 10.449 1.00 80.12 262 SER A N 1
ATOM 2065 C CA . SER A 1 262 ? -2.566 2.790 11.165 1.00 80.12 262 SER A CA 1
ATOM 2066 C C . SER A 1 262 ? -2.169 3.935 10.224 1.00 80.12 262 SER A C 1
ATOM 2068 O O . SER A 1 262 ? -2.435 5.099 10.526 1.00 80.12 262 SER A O 1
ATOM 2070 N N . ARG A 1 263 ? -1.678 3.606 9.023 1.00 81.19 263 ARG A N 1
ATOM 2071 C CA . ARG A 1 263 ? -1.173 4.534 7.997 1.00 81.19 263 ARG A CA 1
ATOM 2072 C C . ARG A 1 263 ? -2.236 5.035 7.005 1.00 81.19 263 ARG A C 1
ATOM 2074 O O . ARG A 1 263 ? -1.900 5.727 6.042 1.00 81.19 263 ARG A O 1
ATOM 2081 N N . VAL A 1 264 ? -3.512 4.699 7.214 1.00 83.81 264 VAL A N 1
ATOM 2082 C CA . VAL A 1 264 ? -4.627 5.153 6.365 1.00 83.81 264 VAL A CA 1
ATOM 2083 C C . VAL A 1 264 ? -5.059 6.567 6.753 1.00 83.81 264 VAL A C 1
ATOM 2085 O O . VAL A 1 264 ? -5.328 6.835 7.930 1.00 83.81 264 VAL A O 1
ATOM 2088 N N . LYS A 1 265 ? -5.189 7.453 5.753 1.00 74.62 265 LYS A N 1
ATOM 2089 C CA . LYS A 1 265 ? -5.664 8.840 5.937 1.00 74.62 265 LYS A CA 1
ATOM 2090 C C . LYS A 1 265 ? -7.105 8.911 6.412 1.00 74.62 265 LYS A C 1
ATOM 2092 O O . LYS A 1 265 ? -7.431 9.546 7.406 1.00 74.62 265 LYS A O 1
ATOM 2097 N N . GLU A 1 266 ? -7.981 8.306 5.623 1.00 79.50 266 GLU A N 1
ATOM 2098 C CA . GLU A 1 266 ? -9.421 8.496 5.686 1.00 79.50 266 GLU A CA 1
ATOM 2099 C C . GLU A 1 266 ? -10.038 7.240 6.279 1.00 79.50 266 GLU A C 1
ATOM 2101 O O . GLU A 1 266 ? -10.744 6.485 5.617 1.00 79.50 266 GLU A O 1
ATOM 2106 N N . LYS A 1 267 ? -9.743 6.997 7.561 1.00 82.50 267 LYS A N 1
ATOM 2107 C CA . LYS A 1 267 ? -10.200 5.789 8.262 1.00 82.50 267 LYS A CA 1
ATOM 2108 C C . LYS A 1 267 ? -11.730 5.663 8.256 1.00 82.50 267 LYS A C 1
ATOM 2110 O O . LYS A 1 267 ? -12.250 4.557 8.157 1.00 82.50 267 LYS A O 1
ATOM 2115 N N . HIS A 1 268 ? -12.446 6.790 8.261 1.00 81.06 268 HIS A N 1
ATOM 2116 C CA . HIS A 1 268 ? -13.906 6.836 8.131 1.00 81.06 268 HIS A CA 1
ATOM 2117 C C . HIS A 1 268 ? -14.429 6.189 6.832 1.00 81.06 268 HIS A C 1
ATOM 2119 O O . HIS A 1 268 ? -15.497 5.580 6.845 1.00 81.06 268 HIS A O 1
ATOM 2125 N N . ALA A 1 269 ? -13.680 6.272 5.727 1.00 85.56 269 ALA A N 1
ATOM 2126 C CA . ALA A 1 269 ? -14.098 5.748 4.426 1.00 85.56 269 ALA A CA 1
ATOM 2127 C C . ALA A 1 269 ? -14.024 4.212 4.339 1.00 85.56 269 ALA A C 1
ATOM 2129 O O . ALA A 1 269 ? -14.650 3.617 3.465 1.00 85.56 269 ALA A O 1
ATOM 2130 N N . VAL A 1 270 ? -13.298 3.563 5.256 1.00 89.06 270 VAL A N 1
ATOM 2131 C CA . VAL A 1 270 ? -13.119 2.100 5.289 1.00 89.06 270 VAL A CA 1
ATOM 2132 C C . VAL A 1 270 ? -13.820 1.425 6.470 1.00 89.06 270 VAL A C 1
ATOM 2134 O O . VAL A 1 270 ? -13.687 0.220 6.655 1.00 89.06 270 VAL A O 1
ATOM 2137 N N . VAL A 1 271 ? -14.606 2.164 7.263 1.00 89.88 271 VAL A N 1
ATOM 2138 C CA . VAL A 1 271 ? -15.282 1.666 8.480 1.00 89.88 271 VAL A CA 1
ATOM 2139 C C . VAL A 1 271 ? -16.052 0.367 8.243 1.00 89.88 271 VAL A C 1
ATOM 2141 O O . VAL A 1 271 ? -15.957 -0.563 9.042 1.00 89.88 271 VAL A O 1
ATOM 2144 N N . LEU A 1 272 ? -16.795 0.279 7.137 1.00 92.06 272 LEU A N 1
ATOM 2145 C CA . LEU A 1 272 ? -17.584 -0.913 6.824 1.00 92.06 272 LEU A CA 1
ATOM 2146 C C . LEU A 1 272 ? -16.704 -2.129 6.517 1.00 92.06 272 LEU A C 1
ATOM 2148 O O . LEU A 1 272 ? -17.083 -3.248 6.856 1.00 92.06 272 LEU A O 1
ATOM 2152 N N . ASP A 1 273 ? -15.538 -1.930 5.907 1.00 94.56 273 ASP A N 1
ATOM 2153 C CA . ASP A 1 273 ? -14.600 -3.011 5.600 1.00 94.56 273 ASP A CA 1
ATOM 2154 C C . ASP A 1 273 ? -13.876 -3.493 6.859 1.00 94.56 273 ASP A C 1
ATOM 2156 O O . ASP A 1 273 ? -13.766 -4.700 7.079 1.00 94.56 273 ASP A O 1
ATOM 2160 N N . ILE A 1 274 ? -13.514 -2.571 7.756 1.00 94.31 274 ILE A N 1
ATOM 2161 C CA . ILE A 1 274 ? -12.996 -2.906 9.090 1.00 94.31 274 ILE A CA 1
ATOM 2162 C C . ILE A 1 274 ? -14.042 -3.690 9.889 1.00 94.31 274 ILE A C 1
ATOM 2164 O O . ILE A 1 274 ? -13.727 -4.734 10.457 1.00 94.31 274 ILE A O 1
ATOM 2168 N N . ALA A 1 275 ? -15.306 -3.256 9.877 1.00 92.88 275 ALA A N 1
ATOM 2169 C CA . ALA A 1 275 ? -16.384 -3.968 10.558 1.00 92.88 275 ALA A CA 1
ATOM 2170 C C . ALA A 1 275 ? -16.591 -5.387 9.998 1.00 92.88 275 ALA A C 1
ATOM 2172 O O . ALA A 1 275 ? -16.829 -6.315 10.768 1.00 92.88 275 ALA A O 1
ATOM 2173 N N . LYS A 1 276 ? -16.458 -5.601 8.678 1.00 95.44 276 LYS A N 1
ATOM 2174 C CA . LYS A 1 276 ? -16.494 -6.956 8.087 1.00 95.44 276 LYS A CA 1
ATOM 2175 C C . LYS A 1 276 ? -15.371 -7.843 8.629 1.00 95.44 276 LYS A C 1
ATOM 2177 O O . LYS A 1 276 ? -15.638 -8.995 8.963 1.00 95.44 276 LYS A O 1
ATOM 2182 N N . LEU A 1 277 ? -14.148 -7.318 8.753 1.00 95.94 277 LEU A N 1
ATOM 2183 C CA . LEU A 1 277 ? -13.034 -8.058 9.357 1.00 95.94 277 LEU A CA 1
ATOM 2184 C C . LEU A 1 277 ? -13.333 -8.398 10.822 1.00 95.94 277 LEU A C 1
ATOM 2186 O O . LEU A 1 277 ? -13.225 -9.556 11.214 1.00 95.94 277 LEU A O 1
ATOM 2190 N N . VAL A 1 278 ? -13.789 -7.425 11.612 1.00 94.94 278 VAL A N 1
ATOM 2191 C CA . VAL A 1 278 ? -14.098 -7.634 13.035 1.00 94.94 278 VAL A CA 1
ATOM 2192 C C . VAL A 1 278 ? -15.214 -8.660 13.245 1.00 94.94 278 VAL A C 1
ATOM 2194 O O . VAL A 1 278 ? -15.124 -9.470 14.160 1.00 94.94 278 VAL A O 1
ATOM 2197 N N . ARG A 1 279 ? -16.241 -8.683 12.384 1.00 94.19 279 ARG A N 1
ATOM 2198 C CA . ARG A 1 279 ? -17.306 -9.699 12.448 1.00 94.19 279 ARG A CA 1
ATOM 2199 C C . ARG A 1 279 ? -16.826 -11.096 12.049 1.00 94.19 279 ARG A C 1
ATOM 2201 O O . ARG A 1 279 ? -17.354 -12.083 12.548 1.00 94.19 279 ARG A O 1
ATOM 2208 N N . LYS A 1 280 ? -15.871 -11.191 11.119 1.00 95.31 280 LYS A N 1
ATOM 2209 C CA . LYS A 1 280 ? -15.402 -12.472 10.573 1.00 95.31 280 LYS A CA 1
ATOM 2210 C C . LYS A 1 280 ? -14.354 -13.153 11.453 1.00 95.31 280 LYS A C 1
ATOM 2212 O O . LYS A 1 280 ? -14.318 -14.379 11.516 1.00 95.31 280 LYS A O 1
ATOM 2217 N N . PHE A 1 281 ? -13.474 -12.377 12.076 1.00 95.88 281 PHE A N 1
ATOM 2218 C CA . PHE A 1 281 ? -12.287 -12.884 12.758 1.00 95.88 281 PHE A CA 1
ATOM 2219 C C . PHE A 1 281 ? -12.421 -12.793 14.280 1.00 95.88 281 PHE A C 1
ATOM 2221 O O . PHE A 1 281 ? -13.042 -11.881 14.816 1.00 95.88 281 PHE A O 1
ATOM 2228 N N . ALA A 1 282 ? -11.815 -13.744 14.994 1.00 93.38 282 ALA A N 1
ATOM 2229 C CA . ALA A 1 282 ? -11.913 -13.810 16.449 1.00 93.38 282 ALA A CA 1
ATOM 2230 C C . ALA A 1 282 ? -11.297 -12.568 17.116 1.00 93.38 282 ALA A C 1
ATOM 2232 O O . ALA A 1 282 ? -10.100 -12.297 16.971 1.00 93.38 282 ALA A O 1
ATOM 2233 N N . TRP A 1 283 ? -12.105 -11.858 17.911 1.00 95.00 283 TRP A N 1
ATOM 2234 C CA . TRP A 1 283 ? -11.695 -10.629 18.596 1.00 95.00 283 TRP A CA 1
ATOM 2235 C C . TRP A 1 283 ? -10.442 -10.804 19.463 1.00 95.00 283 TRP A C 1
ATOM 2237 O O . TRP A 1 283 ? -9.561 -9.953 19.438 1.00 95.00 283 TRP A O 1
ATOM 2247 N N . GLY A 1 284 ? -10.295 -11.946 20.146 1.00 93.44 284 GLY A N 1
ATOM 2248 C CA . GLY A 1 284 ? -9.116 -12.236 20.972 1.00 93.44 284 GLY A CA 1
ATOM 2249 C C . GLY A 1 284 ? -7.779 -12.263 20.213 1.00 93.44 284 GLY A C 1
ATOM 2250 O O . GLY A 1 284 ? -6.733 -12.160 20.843 1.00 93.44 284 GLY A O 1
ATOM 2251 N N . VAL A 1 285 ? -7.794 -12.376 18.878 1.00 93.44 285 VAL A N 1
ATOM 2252 C CA . VAL A 1 285 ? -6.580 -12.365 18.039 1.00 93.44 285 VAL A CA 1
ATOM 2253 C C . VAL A 1 285 ? -6.308 -10.979 17.454 1.00 93.44 285 VAL A C 1
ATOM 2255 O O . VAL A 1 285 ? -5.166 -10.524 17.434 1.00 93.44 285 VAL A O 1
ATOM 2258 N N . ILE A 1 286 ? -7.350 -10.307 16.961 1.00 94.19 286 ILE A N 1
ATOM 2259 C CA . ILE A 1 286 ? -7.213 -9.058 16.193 1.00 94.19 286 ILE A CA 1
ATOM 2260 C C . ILE A 1 286 ? -7.444 -7.797 17.035 1.00 94.19 286 ILE A C 1
ATOM 2262 O O . ILE A 1 286 ? -7.036 -6.710 16.632 1.00 94.19 286 ILE A O 1
ATOM 2266 N N . GLY A 1 287 ? -8.129 -7.922 18.176 1.00 91.88 287 GLY A N 1
ATOM 2267 C CA . GLY A 1 287 ? -8.692 -6.795 18.916 1.00 91.88 287 GLY A CA 1
ATOM 2268 C C . GLY A 1 287 ? -7.627 -5.857 19.457 1.00 91.88 287 GLY A C 1
ATOM 2269 O O . GLY A 1 287 ? -7.715 -4.649 19.260 1.00 91.88 287 GLY A O 1
ATOM 2270 N N . LYS A 1 288 ? -6.556 -6.418 20.034 1.00 91.50 288 LYS A N 1
ATOM 2271 C CA . LYS A 1 288 ? -5.404 -5.633 20.493 1.00 91.50 288 LYS A CA 1
ATOM 2272 C C . LYS A 1 288 ? -4.791 -4.817 19.350 1.00 91.50 288 LYS A C 1
ATOM 2274 O O . LYS A 1 288 ? -4.623 -3.611 19.490 1.00 91.50 288 LYS A O 1
ATOM 2279 N N . ALA A 1 289 ? -4.522 -5.456 18.210 1.00 91.69 289 ALA A N 1
ATOM 2280 C CA . ALA A 1 289 ? -3.924 -4.784 17.061 1.00 91.69 289 ALA A CA 1
ATOM 2281 C C . ALA A 1 289 ? -4.823 -3.662 16.520 1.00 91.69 289 ALA A C 1
ATOM 2283 O O . ALA A 1 289 ? -4.320 -2.590 16.199 1.00 91.69 289 ALA A O 1
ATOM 2284 N N . LEU A 1 290 ? -6.146 -3.866 16.469 1.00 90.50 290 LEU A N 1
ATOM 2285 C CA . LEU A 1 290 ? -7.087 -2.825 16.047 1.00 90.50 290 LEU A CA 1
ATOM 2286 C C . LEU A 1 290 ? -7.186 -1.666 17.048 1.00 90.50 290 LEU A C 1
ATOM 2288 O O . LEU A 1 290 ? -7.330 -0.530 16.610 1.00 90.50 290 LEU A O 1
ATOM 2292 N N . LEU A 1 291 ? -7.124 -1.928 18.356 1.00 88.00 291 LEU A N 1
ATOM 2293 C CA . LEU A 1 291 ? -7.168 -0.893 19.399 1.00 88.00 291 LEU A CA 1
ATOM 2294 C C . LEU A 1 291 ? -5.875 -0.067 19.468 1.00 88.00 291 LEU A C 1
ATOM 2296 O O . LEU A 1 291 ? -5.915 1.099 19.852 1.00 88.00 291 LEU A O 1
ATOM 2300 N N . GLU A 1 292 ? -4.741 -0.648 19.071 1.00 84.31 292 GLU A N 1
ATOM 2301 C CA . GLU A 1 292 ? -3.440 0.033 18.991 1.00 84.31 292 GLU A CA 1
ATOM 2302 C C . GLU A 1 292 ? -3.232 0.748 17.640 1.00 84.31 292 GLU A C 1
ATOM 2304 O O . GLU A 1 292 ? -2.549 1.771 17.570 1.00 84.31 292 GLU A O 1
ATOM 2309 N N . ALA A 1 293 ? -3.886 0.280 16.570 1.00 78.00 293 ALA A N 1
ATOM 2310 C CA . ALA A 1 293 ? -3.849 0.886 15.238 1.00 78.00 293 ALA A CA 1
ATOM 2311 C C . ALA A 1 293 ? -4.317 2.356 15.109 1.00 78.00 293 ALA A C 1
ATOM 2313 O O . ALA A 1 293 ? -3.871 3.012 14.162 1.00 78.00 293 ALA A O 1
ATOM 2314 N N . PRO A 1 294 ? -5.170 2.945 15.977 1.00 62.91 294 PRO A N 1
ATOM 2315 C CA . PRO A 1 294 ? -5.578 4.342 15.854 1.00 62.91 294 PRO A CA 1
ATOM 2316 C C . PRO A 1 294 ? -4.447 5.329 16.174 1.00 62.91 294 PRO A C 1
ATOM 2318 O O . PRO A 1 294 ? -4.663 6.535 16.097 1.00 62.91 294 PRO A O 1
ATOM 2321 N N . ILE A 1 295 ? -3.252 4.845 16.524 1.00 52.88 295 ILE A N 1
ATOM 2322 C CA . ILE A 1 295 ? -2.126 5.668 16.952 1.00 52.88 295 ILE A CA 1
ATOM 2323 C C . ILE A 1 295 ? -0.975 5.511 15.954 1.00 52.88 295 ILE A C 1
ATOM 2325 O O . ILE A 1 295 ? -0.025 4.781 16.221 1.00 52.88 295 ILE A O 1
ATOM 2329 N N . CYS A 1 296 ? -1.023 6.208 14.809 1.00 44.28 296 CYS A N 1
ATOM 2330 C CA . CYS A 1 296 ? 0.222 6.700 14.208 1.00 44.28 296 CYS A CA 1
ATOM 2331 C C . CYS A 1 296 ? 0.063 7.757 13.098 1.00 44.28 296 CYS A C 1
ATOM 2333 O O . CYS A 1 296 ? -0.671 7.578 12.130 1.00 44.28 296 CYS A O 1
ATOM 2335 N N . VAL A 1 297 ? 0.909 8.783 13.236 1.00 42.12 297 VAL A N 1
ATOM 2336 C CA . VAL A 1 297 ? 1.427 9.743 12.243 1.00 42.12 297 VAL A CA 1
ATOM 2337 C C . VAL A 1 297 ? 0.502 10.839 11.708 1.00 42.12 297 VAL A C 1
ATOM 2339 O O . VAL A 1 297 ? 0.463 11.117 10.516 1.00 42.12 297 VAL A O 1
ATOM 2342 N N . ASP A 1 298 ? -0.125 11.593 12.604 1.00 42.91 298 ASP A N 1
ATOM 2343 C CA . ASP A 1 298 ? -0.094 13.046 12.425 1.00 42.91 298 ASP A CA 1
ATOM 2344 C C . ASP A 1 298 ? -0.107 13.702 13.802 1.00 42.91 298 ASP A C 1
ATOM 2346 O O . ASP A 1 298 ? -0.950 13.367 14.635 1.00 42.91 298 ASP A O 1
ATOM 2350 N N . TRP A 1 299 ? 0.799 14.648 14.053 1.00 42.78 299 TRP A N 1
ATOM 2351 C CA . TRP A 1 299 ? 0.910 15.386 15.326 1.00 42.78 299 TRP A CA 1
ATOM 2352 C C . TRP A 1 299 ? -0.301 16.311 15.595 1.00 42.78 299 TRP A C 1
ATOM 2354 O O . TRP A 1 299 ? -0.234 17.202 16.432 1.00 42.78 299 TRP A O 1
ATOM 2364 N N . ASN A 1 300 ? -1.406 16.083 14.878 1.00 48.50 300 ASN A N 1
ATOM 2365 C CA . ASN A 1 300 ? -2.655 16.831 14.895 1.00 48.50 300 ASN A CA 1
ATOM 2366 C C . ASN A 1 300 ? -3.916 15.946 14.796 1.00 48.50 300 ASN A C 1
ATOM 2368 O O . ASN A 1 300 ? -5.015 16.496 14.683 1.00 48.50 300 ASN A O 1
ATOM 2372 N N . GLN A 1 301 ? -3.820 14.606 14.841 1.00 55.25 301 GLN A N 1
ATOM 2373 C CA . GLN A 1 301 ? -5.023 13.792 15.074 1.00 55.25 301 GLN A CA 1
ATOM 2374 C C . GLN A 1 301 ? -5.386 13.872 16.556 1.00 55.25 301 GLN A C 1
ATOM 2376 O O . GLN A 1 301 ? -4.966 13.061 17.373 1.00 55.25 301 GLN A O 1
ATOM 2381 N N . ASP A 1 302 ? -6.140 14.921 16.876 1.00 71.31 302 ASP A N 1
ATOM 2382 C CA . ASP A 1 302 ? -6.779 15.141 18.167 1.00 71.31 302 ASP A CA 1
ATOM 2383 C C . ASP A 1 302 ? -7.582 13.884 18.562 1.00 71.31 302 ASP A C 1
ATOM 2385 O O . ASP A 1 302 ? -8.200 13.245 17.702 1.00 71.31 302 ASP A O 1
ATOM 2389 N N . ASP A 1 303 ? -7.572 13.523 19.851 1.00 76.56 303 ASP A N 1
ATOM 2390 C CA . ASP A 1 303 ? -8.310 12.387 20.426 1.00 76.56 303 ASP A CA 1
ATOM 2391 C C . ASP A 1 303 ? -9.787 12.369 19.969 1.00 76.56 303 ASP A C 1
ATOM 2393 O O . ASP A 1 303 ? -10.404 11.306 19.872 1.00 76.56 303 ASP A O 1
ATOM 2397 N N . ILE A 1 304 ? -10.333 13.528 19.576 1.00 82.75 304 ILE A N 1
ATOM 2398 C CA . ILE A 1 304 ? -11.653 13.674 18.956 1.00 82.75 304 ILE A CA 1
ATOM 2399 C C . ILE A 1 304 ? -11.801 12.885 17.644 1.00 82.75 304 ILE A C 1
ATOM 2401 O O . ILE A 1 304 ? -12.830 12.246 17.442 1.00 82.75 304 ILE A O 1
ATOM 2405 N N . TYR A 1 305 ? -10.797 12.871 16.762 1.00 81.00 305 TYR A N 1
ATOM 2406 C CA . TYR A 1 305 ? -10.838 12.140 15.490 1.00 81.00 305 TYR A CA 1
ATOM 2407 C C . TYR A 1 305 ? -10.775 10.628 15.723 1.00 81.00 305 TYR A C 1
ATOM 2409 O O . TYR A 1 305 ? -11.489 9.854 15.075 1.00 81.00 305 TYR A O 1
ATOM 2417 N N . VAL A 1 306 ? -9.944 10.211 16.682 1.00 82.62 306 VAL A N 1
ATOM 2418 C CA . VAL A 1 306 ? -9.820 8.809 17.095 1.00 82.62 306 VAL A CA 1
ATOM 2419 C C . VAL A 1 306 ? -11.141 8.322 17.685 1.00 82.62 306 VAL A C 1
ATOM 2421 O O . VAL A 1 306 ? -11.648 7.277 17.270 1.00 82.62 306 VAL A O 1
ATOM 2424 N N . MET A 1 307 ? -11.745 9.109 18.580 1.00 88.50 307 MET A N 1
ATOM 2425 C CA . MET A 1 307 ? -13.070 8.839 19.135 1.00 88.50 307 MET A CA 1
ATOM 2426 C C . MET A 1 307 ? -14.117 8.711 18.020 1.00 88.50 307 MET A C 1
ATOM 2428 O O . MET A 1 307 ? -14.813 7.703 17.955 1.00 88.50 307 MET A O 1
ATOM 2432 N N . GLN A 1 308 ? -14.197 9.680 17.102 1.00 87.00 308 GLN A N 1
ATOM 2433 C CA . GLN A 1 308 ? -15.164 9.683 15.994 1.00 87.00 308 GLN A CA 1
ATOM 2434 C C . GLN A 1 308 ? -15.048 8.448 15.096 1.00 87.00 308 GLN A C 1
ATOM 2436 O O . GLN A 1 308 ? -16.044 7.790 14.797 1.00 87.00 308 GLN A O 1
ATOM 2441 N N . THR A 1 309 ? -13.825 8.109 14.689 1.00 84.69 309 THR A N 1
ATOM 2442 C CA . THR A 1 309 ? -13.567 6.940 13.840 1.00 84.69 309 THR A CA 1
ATOM 2443 C C . THR A 1 309 ? -13.934 5.648 14.566 1.00 84.69 309 THR A C 1
ATOM 2445 O O . THR A 1 309 ? -14.558 4.765 13.979 1.00 84.69 309 THR A O 1
ATOM 2448 N N . THR A 1 310 ? -13.601 5.552 15.856 1.00 89.19 310 THR A N 1
ATOM 2449 C CA . THR A 1 310 ? -13.934 4.384 16.678 1.00 89.19 310 THR A CA 1
ATOM 2450 C C . THR A 1 310 ? -15.448 4.225 16.814 1.00 89.19 310 THR A C 1
ATOM 2452 O O . THR A 1 310 ? -15.962 3.135 16.579 1.00 89.19 310 THR A O 1
ATOM 2455 N N . LEU A 1 311 ? -16.184 5.306 17.101 1.00 90.69 311 LEU A N 1
ATOM 2456 C CA . LEU A 1 311 ? -17.650 5.278 17.201 1.00 90.69 311 LEU A CA 1
ATOM 2457 C C . LEU A 1 311 ? -18.316 4.846 15.889 1.00 90.69 311 LEU A C 1
ATOM 2459 O O . LEU A 1 311 ? -19.295 4.099 15.915 1.00 90.69 311 LEU A O 1
ATOM 2463 N N . ALA A 1 312 ? -17.765 5.249 14.742 1.00 89.69 312 ALA A N 1
ATOM 2464 C CA . ALA A 1 312 ? -18.260 4.804 13.444 1.00 89.69 312 ALA A CA 1
ATOM 2465 C C . ALA A 1 312 ? -18.121 3.278 13.266 1.00 89.69 312 ALA A C 1
ATOM 2467 O O . ALA A 1 312 ? -19.045 2.636 12.762 1.00 89.69 312 ALA A O 1
ATOM 2468 N N . VAL A 1 313 ? -17.010 2.683 13.723 1.00 90.06 313 VAL A N 1
ATOM 2469 C CA . VAL A 1 313 ? -16.828 1.219 13.729 1.00 90.06 313 VAL A CA 1
ATOM 2470 C C . VAL A 1 313 ? -17.774 0.557 14.728 1.00 90.06 313 VAL A C 1
ATOM 2472 O O . VAL A 1 313 ? -18.451 -0.394 14.353 1.00 90.06 313 VAL A O 1
ATOM 2475 N N . VAL A 1 314 ? -17.896 1.086 15.952 1.00 92.00 314 VAL A N 1
ATOM 2476 C CA . VAL A 1 314 ? -18.833 0.593 16.983 1.00 92.00 314 VAL A CA 1
ATOM 2477 C C . VAL A 1 314 ? -20.255 0.517 16.434 1.00 92.00 314 VAL A C 1
ATOM 2479 O O . VAL A 1 314 ? -20.909 -0.511 16.574 1.00 92.00 314 VAL A O 1
ATOM 2482 N N . ARG A 1 315 ? -20.721 1.567 15.748 1.00 91.06 315 ARG A N 1
ATOM 2483 C CA . ARG A 1 315 ? -22.057 1.613 15.135 1.00 91.06 315 ARG A CA 1
ATOM 2484 C C . ARG A 1 315 ? -22.267 0.540 14.069 1.00 91.06 315 ARG A C 1
ATOM 2486 O O . ARG A 1 315 ? -23.399 0.122 13.835 1.00 91.06 315 ARG A O 1
ATOM 2493 N N . ALA A 1 316 ? -21.204 0.141 13.384 1.00 91.06 316 ALA A N 1
ATOM 2494 C CA . ALA A 1 316 ? -21.269 -0.915 12.393 1.00 91.06 316 ALA A CA 1
ATOM 2495 C C . ALA A 1 316 ? -21.240 -2.315 13.031 1.00 91.06 316 ALA A C 1
ATOM 2497 O O . ALA A 1 316 ? -21.461 -3.286 12.319 1.00 91.06 316 ALA A O 1
ATOM 2498 N N . LEU A 1 317 ? -20.986 -2.471 14.328 1.00 91.81 317 LEU A N 1
ATOM 2499 C CA . LEU A 1 317 ? -20.902 -3.780 14.976 1.00 91.81 317 LEU A CA 1
ATOM 2500 C C . LEU A 1 317 ? -22.186 -4.134 15.728 1.00 91.81 317 LEU A C 1
ATOM 2502 O O . LEU A 1 317 ? -22.904 -3.272 16.224 1.00 91.81 317 LEU A O 1
ATOM 2506 N N . GLU A 1 318 ? -22.459 -5.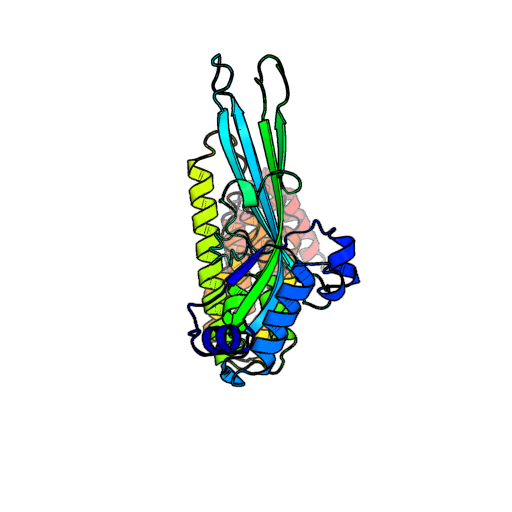433 15.812 1.00 90.88 318 GLU A N 1
ATOM 2507 C CA . GLU A 1 318 ? -23.478 -5.969 16.714 1.00 90.88 318 GLU A CA 1
ATOM 2508 C C . GLU A 1 318 ? -22.949 -5.962 18.153 1.00 90.88 318 GLU A C 1
ATOM 2510 O O . GLU A 1 318 ? -21.735 -5.977 18.382 1.00 90.88 318 GLU A O 1
ATOM 2515 N N . ARG A 1 319 ? -23.858 -5.956 19.133 1.00 88.56 319 ARG A N 1
ATOM 2516 C CA . ARG A 1 319 ? -23.484 -5.976 20.549 1.00 88.56 319 ARG A CA 1
ATOM 2517 C C . ARG A 1 319 ? -22.706 -7.254 20.876 1.00 88.56 319 ARG A C 1
ATOM 2519 O O . ARG A 1 319 ? -23.185 -8.363 20.658 1.00 88.56 319 ARG A O 1
ATOM 2526 N N . GLY A 1 320 ? -21.512 -7.087 21.431 1.00 90.81 320 GLY A N 1
ATOM 2527 C CA . GLY A 1 320 ? -20.604 -8.174 21.787 1.00 90.81 320 GLY A CA 1
ATOM 2528 C C . GLY A 1 320 ? -19.261 -7.632 22.270 1.00 90.81 320 GLY A C 1
ATOM 2529 O O . GLY A 1 320 ? -19.073 -6.418 22.320 1.00 90.81 320 GLY A O 1
ATOM 2530 N N . GLN A 1 321 ? -18.314 -8.518 22.597 1.00 93.44 321 GLN A N 1
ATOM 2531 C CA . GLN A 1 321 ? -17.024 -8.124 23.185 1.00 93.44 321 GLN A CA 1
ATOM 2532 C C . GLN A 1 321 ? -16.287 -7.065 22.351 1.00 93.44 321 GLN A C 1
ATOM 2534 O O . GLN A 1 321 ? -15.859 -6.050 22.884 1.00 93.44 321 GLN A O 1
ATOM 2539 N N . ALA A 1 322 ? -16.198 -7.265 21.032 1.00 93.56 322 ALA A N 1
ATOM 2540 C CA . ALA A 1 322 ? -15.525 -6.323 20.139 1.00 93.56 322 ALA A CA 1
ATOM 2541 C C . ALA A 1 322 ? -16.159 -4.924 20.165 1.00 93.56 322 ALA A C 1
ATOM 2543 O O . ALA A 1 322 ? -15.462 -3.913 20.168 1.00 93.56 322 ALA A O 1
ATOM 2544 N N . GLN A 1 323 ? -17.492 -4.869 20.196 1.00 94.44 323 GLN A N 1
ATOM 2545 C CA . GLN A 1 323 ? -18.241 -3.620 20.229 1.00 94.44 323 GLN A CA 1
ATOM 2546 C C . GLN A 1 323 ? -18.099 -2.917 21.589 1.00 94.44 323 GLN A C 1
ATOM 2548 O O . GLN A 1 323 ? -17.909 -1.702 21.601 1.00 94.44 323 GLN A O 1
ATOM 2553 N N . GLN A 1 324 ? -18.108 -3.657 22.705 1.00 94.62 324 GLN A N 1
ATOM 2554 C CA . GLN A 1 324 ? -17.884 -3.100 24.047 1.00 94.62 324 GLN A CA 1
ATOM 2555 C C . GLN A 1 324 ? -16.465 -2.555 24.211 1.00 94.62 324 GLN A C 1
ATOM 2557 O O . GLN A 1 324 ? -16.298 -1.429 24.668 1.00 94.62 324 GLN A O 1
ATOM 2562 N N . ASP A 1 325 ? -15.449 -3.303 23.779 1.00 94.25 325 ASP A N 1
ATOM 2563 C CA . ASP A 1 325 ? -14.052 -2.885 23.918 1.00 94.25 325 ASP A CA 1
ATOM 2564 C C . ASP A 1 325 ? -13.761 -1.622 23.096 1.00 94.25 325 ASP A C 1
ATOM 2566 O O . ASP A 1 325 ? -13.110 -0.694 23.579 1.00 94.25 325 ASP A O 1
ATOM 2570 N N . LEU A 1 326 ? -14.300 -1.539 21.873 1.00 93.19 326 LEU A N 1
ATOM 2571 C CA . LEU A 1 326 ? -14.194 -0.339 21.039 1.00 93.19 326 LEU A CA 1
ATOM 2572 C C . LEU A 1 326 ? -14.986 0.842 21.619 1.00 93.19 326 LEU A C 1
ATOM 2574 O O . LEU A 1 326 ? -14.508 1.975 21.576 1.00 93.19 326 LEU A O 1
ATOM 2578 N N . LEU A 1 327 ? -16.172 0.608 22.188 1.00 94.31 327 LEU A N 1
ATOM 2579 C CA . LEU A 1 327 ? -16.952 1.665 22.836 1.00 94.31 327 LEU A CA 1
ATOM 2580 C C . LEU A 1 327 ? -16.251 2.183 24.099 1.00 94.31 327 LEU A C 1
ATOM 2582 O O . LEU A 1 327 ? -16.149 3.395 24.285 1.00 94.31 327 LEU A O 1
ATOM 2586 N N . SER A 1 328 ? -15.696 1.285 24.914 1.00 94.44 328 SER A N 1
ATOM 2587 C CA . SER A 1 328 ? -14.869 1.630 26.071 1.00 94.44 328 SER A CA 1
ATOM 2588 C C . SER A 1 328 ? -13.641 2.438 25.651 1.00 94.44 328 SER A C 1
ATOM 2590 O O . SER A 1 328 ? -13.317 3.442 26.282 1.00 94.44 328 SER A O 1
ATOM 2592 N N . PHE A 1 329 ? -12.979 2.054 24.555 1.00 91.88 329 PHE A N 1
ATOM 2593 C CA . PHE A 1 329 ? -11.858 2.814 24.004 1.00 91.88 329 PHE A CA 1
ATOM 2594 C C . PHE A 1 329 ? -12.278 4.224 23.564 1.00 91.88 329 PHE A C 1
ATOM 2596 O O . PHE A 1 329 ? -11.612 5.199 23.911 1.00 91.88 329 PHE A O 1
ATOM 2603 N N . ALA A 1 330 ? -13.409 4.361 22.863 1.00 91.56 330 ALA A N 1
ATOM 2604 C CA . ALA A 1 330 ? -13.941 5.662 22.460 1.00 91.56 330 ALA A CA 1
ATOM 2605 C C . ALA A 1 330 ? -14.307 6.547 23.665 1.00 91.56 330 ALA A C 1
ATOM 2607 O O . ALA A 1 330 ? -14.013 7.741 23.651 1.00 91.56 330 ALA A O 1
ATOM 2608 N N . VAL A 1 331 ? -14.896 5.975 24.721 1.00 93.44 331 VAL A N 1
ATOM 2609 C CA . VAL A 1 331 ? -15.192 6.694 25.972 1.00 93.44 331 VAL A CA 1
ATOM 2610 C C . VAL A 1 331 ? -13.911 7.115 26.689 1.00 93.44 331 VAL A C 1
ATOM 2612 O O . VAL A 1 331 ? -13.828 8.256 27.134 1.00 93.44 331 VAL A O 1
ATOM 2615 N N . GLY A 1 332 ? -12.883 6.262 26.729 1.00 91.94 332 GLY A N 1
ATOM 2616 C CA . GLY A 1 332 ? -11.573 6.634 27.272 1.00 91.94 332 GLY A CA 1
ATOM 2617 C C . GLY A 1 332 ? -10.941 7.814 26.524 1.00 91.94 332 GLY A C 1
ATOM 2618 O O . GLY A 1 332 ? -10.364 8.705 27.143 1.00 91.94 332 GLY A O 1
ATOM 2619 N N . LYS A 1 333 ? -11.124 7.880 25.198 1.00 89.75 333 LYS A N 1
ATOM 2620 C CA . LYS A 1 333 ? -10.727 9.041 24.382 1.00 89.75 333 LYS A CA 1
ATOM 2621 C C . LYS A 1 333 ? -11.589 10.276 24.629 1.00 89.75 333 LYS A C 1
ATOM 2623 O O . LYS A 1 333 ? -11.076 11.386 24.611 1.00 89.75 333 LYS A O 1
ATOM 2628 N N . ALA A 1 334 ? -12.880 10.112 24.900 1.00 90.62 334 ALA A N 1
ATOM 2629 C CA . ALA A 1 334 ? -13.732 11.222 25.316 1.00 90.62 334 ALA A CA 1
ATOM 2630 C C . ALA A 1 334 ? -13.310 11.789 26.684 1.00 90.62 334 ALA A C 1
ATOM 2632 O O . ALA A 1 334 ? -13.346 13.000 26.894 1.00 90.62 334 ALA A O 1
ATOM 2633 N N . GLU A 1 335 ? -12.893 10.926 27.613 1.00 91.06 335 GLU A N 1
ATOM 2634 C CA . GLU A 1 335 ? -12.448 11.322 28.951 1.00 91.06 335 GLU A CA 1
ATOM 2635 C C . GLU A 1 335 ? -11.148 12.142 28.911 1.00 91.06 335 GLU A C 1
ATOM 2637 O O . GLU A 1 335 ? -11.031 13.118 29.660 1.00 91.06 335 GLU A O 1
ATOM 2642 N N . SER A 1 336 ? -10.216 11.806 28.008 1.00 88.69 336 SER A N 1
ATOM 2643 C CA . SER A 1 336 ? -8.951 12.536 27.830 1.00 88.69 336 SER A CA 1
ATOM 2644 C C . SER A 1 336 ? -9.102 13.902 27.155 1.00 88.69 336 SER A C 1
ATOM 2646 O O . SER A 1 336 ? -8.189 14.725 27.242 1.00 88.69 336 SER A O 1
ATOM 2648 N N . LEU A 1 337 ? -10.244 14.183 26.518 1.00 88.62 337 LEU A N 1
ATOM 2649 C CA . LEU A 1 337 ? -10.475 15.450 25.827 1.00 88.62 337 LEU A CA 1
ATOM 2650 C C . LEU A 1 337 ? -10.712 16.627 26.793 1.00 88.62 337 LEU A C 1
ATOM 2652 O O . LEU A 1 337 ? -11.406 16.479 27.809 1.00 88.62 337 LEU A O 1
ATOM 2656 N N . PRO A 1 338 ? -10.229 17.835 26.444 1.00 89.06 338 PRO A N 1
ATOM 2657 C CA . PRO A 1 338 ? -10.676 19.077 27.068 1.00 89.06 338 PRO A CA 1
ATOM 2658 C C . PRO A 1 338 ? -12.198 19.250 26.957 1.00 89.06 338 PRO A C 1
ATOM 2660 O O . PRO A 1 338 ? -12.804 18.886 25.946 1.00 89.06 338 PRO A O 1
ATOM 2663 N N . ASP A 1 339 ? -12.822 19.812 27.993 1.00 88.50 339 ASP A N 1
ATOM 2664 C CA . ASP A 1 339 ? -14.284 19.918 28.091 1.00 88.50 339 ASP A CA 1
ATOM 2665 C C . ASP A 1 339 ? -14.902 20.687 26.909 1.00 88.50 339 ASP A C 1
ATOM 2667 O O . ASP A 1 339 ? -15.899 20.257 26.331 1.00 88.50 339 ASP A O 1
ATOM 2671 N N . ASP A 1 340 ? -14.282 21.795 26.503 1.00 86.06 340 ASP A N 1
ATOM 2672 C CA . ASP A 1 340 ? -14.703 22.628 25.374 1.00 86.06 340 ASP A CA 1
ATOM 2673 C C . ASP A 1 340 ? -14.645 21.876 24.034 1.00 86.06 340 ASP A C 1
ATOM 2675 O O . ASP A 1 340 ? -15.548 22.011 23.200 1.00 86.06 340 ASP A O 1
ATOM 2679 N N . ARG A 1 341 ? -13.623 21.031 23.846 1.00 87.12 341 ARG A N 1
ATOM 2680 C CA . ARG A 1 341 ? -13.456 20.185 22.654 1.00 87.12 341 ARG A CA 1
ATOM 2681 C C . ARG A 1 341 ? -14.494 19.070 22.609 1.00 87.12 341 ARG A C 1
ATOM 2683 O O . ARG A 1 341 ? -15.102 18.855 21.560 1.00 87.12 341 ARG A O 1
ATOM 2690 N N . LEU A 1 342 ? -14.722 18.392 23.734 1.00 87.44 342 LEU A N 1
ATOM 2691 C CA . LEU A 1 342 ? -15.708 17.314 23.830 1.00 87.44 342 LEU A CA 1
ATOM 2692 C C . LEU A 1 342 ? -17.125 17.833 23.563 1.00 87.44 342 LEU A C 1
ATOM 2694 O O . LEU A 1 342 ? -17.865 17.234 22.785 1.00 87.44 342 LEU A O 1
ATOM 2698 N N . ILE A 1 343 ? -17.487 18.967 24.161 1.00 86.00 343 ILE A N 1
ATOM 2699 C CA . ILE A 1 343 ? -18.826 19.551 24.024 1.00 86.00 343 ILE A CA 1
ATOM 2700 C C . ILE A 1 343 ? -19.088 20.083 22.618 1.00 86.00 343 ILE A C 1
ATOM 2702 O O . ILE A 1 343 ? -20.196 19.958 22.102 1.00 86.00 343 ILE A O 1
ATOM 2706 N N . SER A 1 344 ? -18.062 20.637 21.975 1.00 84.69 344 SER A N 1
ATOM 2707 C CA . SER A 1 344 ? -18.156 21.110 20.591 1.00 84.69 344 SER A CA 1
ATOM 2708 C C . SER A 1 344 ? -18.120 19.966 19.566 1.00 84.69 344 SER A C 1
ATOM 2710 O O . SER A 1 344 ? -18.250 20.204 18.361 1.00 84.69 344 SER A O 1
ATOM 2712 N N . SER A 1 345 ? -17.925 18.718 20.009 1.00 85.94 345 SER A N 1
ATOM 2713 C CA . SER A 1 345 ? -17.859 17.557 19.127 1.00 85.94 345 SER A CA 1
ATOM 2714 C C . SER A 1 345 ? -19.221 17.231 18.528 1.00 85.94 345 SER A C 1
ATOM 2716 O O . SER A 1 345 ? -20.193 16.961 19.230 1.00 85.94 345 SER A O 1
ATOM 2718 N N . ARG A 1 346 ? -19.264 17.115 17.198 1.00 85.38 346 ARG A N 1
ATOM 2719 C CA . ARG A 1 346 ? -20.459 16.659 16.464 1.00 85.38 346 ARG A CA 1
ATOM 2720 C C . ARG A 1 346 ? -20.867 15.222 16.798 1.00 85.38 346 ARG A C 1
ATOM 2722 O O . ARG A 1 346 ? -22.000 14.843 16.533 1.00 85.38 346 ARG A O 1
ATOM 2729 N N . SER A 1 347 ? -19.961 14.436 17.376 1.00 87.31 347 SER A N 1
ATOM 2730 C CA . SER A 1 347 ? -20.221 13.044 17.755 1.00 87.31 347 SER A CA 1
ATOM 2731 C C . SER A 1 347 ? -20.620 12.878 19.216 1.00 87.31 347 SER A C 1
ATOM 2733 O O . SER A 1 347 ? -20.797 11.746 19.651 1.00 87.31 347 SER A O 1
ATOM 2735 N N . LEU A 1 348 ? -20.797 13.966 19.976 1.00 88.62 348 LEU A N 1
ATOM 2736 C CA . LEU A 1 348 ? -21.228 13.885 21.373 1.00 88.62 348 LEU A CA 1
ATOM 2737 C C . LEU A 1 348 ? -22.605 13.216 21.521 1.00 88.62 348 LEU A C 1
ATOM 2739 O O . LEU A 1 348 ? -22.790 12.356 22.379 1.00 88.62 348 LEU A O 1
ATOM 2743 N N . GLU A 1 349 ? -23.566 13.580 20.670 1.00 88.81 349 GLU A N 1
ATOM 2744 C CA . GLU A 1 349 ? -24.904 12.974 20.686 1.00 88.81 349 GLU A CA 1
ATOM 2745 C C . GLU A 1 349 ? -24.849 11.483 20.330 1.00 88.81 349 GLU A C 1
ATOM 2747 O O . GLU A 1 349 ? -25.544 10.673 20.939 1.00 88.81 349 GLU A O 1
ATOM 2752 N N . GLU A 1 350 ? -23.987 11.105 19.382 1.00 89.62 350 GLU A N 1
ATOM 2753 C CA . GLU A 1 350 ? -23.786 9.708 18.994 1.00 89.62 350 GLU A CA 1
ATOM 2754 C C . GLU A 1 350 ? -23.082 8.892 20.083 1.00 89.62 350 GLU A C 1
ATOM 2756 O O . GLU A 1 350 ? -23.475 7.751 20.323 1.00 89.62 350 GLU A O 1
ATOM 2761 N N . LEU A 1 351 ? -22.099 9.480 20.768 1.00 91.38 351 LEU A N 1
ATOM 2762 C CA . LEU A 1 351 ? -21.428 8.875 21.915 1.00 91.38 351 LEU A CA 1
ATOM 2763 C C . LEU A 1 351 ? -22.448 8.525 23.004 1.00 91.38 351 LEU A C 1
ATOM 2765 O O . LEU A 1 351 ? -22.536 7.368 23.407 1.00 91.38 351 LEU A O 1
ATOM 2769 N N . TRP A 1 352 ? -23.276 9.490 23.414 1.00 90.25 352 TRP A N 1
ATOM 2770 C CA . TRP A 1 352 ? -24.332 9.251 24.400 1.00 90.25 352 TRP A CA 1
ATOM 2771 C C . TRP A 1 352 ? -25.370 8.242 23.923 1.00 90.25 352 TRP A C 1
ATOM 2773 O O . TRP A 1 352 ? -25.767 7.374 24.695 1.00 90.25 352 TRP A O 1
ATOM 2783 N N . ARG A 1 353 ? -25.767 8.301 22.646 1.00 89.69 353 ARG A N 1
ATOM 2784 C CA . ARG A 1 353 ? -26.697 7.331 22.057 1.00 89.69 353 ARG A CA 1
ATOM 2785 C C . ARG A 1 353 ? -26.196 5.899 22.215 1.00 89.69 353 ARG A C 1
ATOM 2787 O O . ARG A 1 353 ? -26.960 5.037 22.640 1.00 89.69 353 ARG A O 1
ATOM 2794 N N . LEU A 1 354 ? -24.941 5.652 21.835 1.00 90.19 354 LEU A N 1
ATOM 2795 C CA . LEU A 1 354 ? -24.327 4.323 21.856 1.00 90.19 354 LEU A CA 1
ATOM 2796 C C . LEU A 1 354 ? -24.080 3.843 23.286 1.00 90.19 354 LEU A C 1
ATOM 2798 O O . LEU A 1 354 ? -24.323 2.678 23.580 1.00 90.19 354 LEU A O 1
ATOM 2802 N N . VAL A 1 355 ? -23.666 4.735 24.188 1.00 90.88 355 VAL A N 1
ATOM 2803 C CA . VAL A 1 355 ? -23.498 4.391 25.604 1.00 90.88 355 VAL A CA 1
ATOM 2804 C C . VAL A 1 355 ? -24.840 4.007 26.235 1.00 90.88 355 VAL A C 1
ATOM 2806 O O . VAL A 1 355 ? -24.972 2.918 26.773 1.00 90.88 355 VAL A O 1
ATOM 2809 N N . LEU A 1 356 ? -25.878 4.832 26.083 1.00 87.69 356 LEU A N 1
ATOM 2810 C CA . LEU A 1 356 ? -27.191 4.560 26.683 1.00 87.69 356 LEU A CA 1
ATOM 2811 C C . LEU A 1 356 ? -27.900 3.332 26.094 1.00 87.69 356 LEU A C 1
ATOM 2813 O O . LEU A 1 356 ? -28.680 2.693 26.793 1.00 87.69 356 LEU A O 1
ATOM 2817 N N . SER A 1 357 ? -27.676 3.030 24.812 1.00 84.50 357 SER A N 1
ATOM 2818 C CA . SER A 1 357 ? -28.369 1.925 24.134 1.00 84.50 357 SER A CA 1
ATOM 2819 C C . SER A 1 357 ? -27.639 0.594 24.288 1.00 84.50 357 SER A C 1
ATOM 2821 O O . SER A 1 357 ? -28.283 -0.444 24.430 1.00 84.50 357 SER A O 1
ATOM 2823 N N . ASP A 1 358 ? -26.303 0.617 24.238 1.00 80.62 358 ASP A N 1
ATOM 2824 C CA . ASP A 1 358 ? -25.521 -0.583 23.956 1.00 80.62 358 ASP A CA 1
ATOM 2825 C C . ASP A 1 358 ? -24.430 -0.883 24.994 1.00 80.62 358 ASP A C 1
ATOM 2827 O O . ASP A 1 358 ? -23.916 -2.001 24.968 1.00 80.62 358 ASP A O 1
ATOM 2831 N N . SER A 1 359 ? -24.056 0.034 25.900 1.00 84.19 359 SER A N 1
ATOM 2832 C CA . SER A 1 359 ? -22.923 -0.188 26.817 1.00 84.19 359 SER A CA 1
ATOM 2833 C C . SER A 1 359 ? -23.247 -1.048 28.038 1.00 84.19 359 SER A C 1
ATOM 2835 O O . SER A 1 359 ? -24.402 -1.364 28.332 1.00 84.19 359 SER A O 1
ATOM 2837 N N . ASP A 1 360 ? -22.199 -1.437 28.760 1.00 88.81 360 ASP A N 1
ATOM 2838 C CA . ASP A 1 360 ? -22.301 -1.878 30.148 1.00 88.81 360 ASP A CA 1
ATOM 2839 C C . ASP A 1 360 ? -22.350 -0.686 31.130 1.00 88.81 360 ASP A C 1
ATOM 2841 O O . ASP A 1 360 ? -22.112 0.475 30.764 1.00 88.81 360 ASP A O 1
ATOM 2845 N N . ASP A 1 361 ? -22.664 -0.985 32.393 1.00 88.19 361 ASP A N 1
ATOM 2846 C CA . ASP A 1 361 ? -22.742 0.010 33.470 1.00 88.19 361 ASP A CA 1
ATOM 2847 C C . ASP A 1 361 ? -21.382 0.679 33.741 1.00 88.19 361 ASP A C 1
ATOM 2849 O O . ASP A 1 361 ? -21.318 1.832 34.175 1.00 88.19 361 ASP A O 1
ATOM 2853 N N . GLY A 1 362 ? -20.277 -0.021 33.460 1.00 90.25 362 GLY A N 1
ATOM 2854 C CA . GLY A 1 362 ? -18.918 0.475 33.654 1.00 90.25 362 GLY A CA 1
ATOM 2855 C C . GLY A 1 362 ? -18.599 1.637 32.716 1.00 90.25 362 GLY A C 1
ATOM 2856 O O . GLY A 1 362 ? -18.212 2.717 33.171 1.00 90.25 362 GLY A O 1
ATOM 2857 N N . ILE A 1 363 ? -18.828 1.448 31.419 1.00 90.69 363 ILE A N 1
ATOM 2858 C CA . ILE A 1 363 ? -18.656 2.458 30.371 1.00 90.69 363 ILE A CA 1
ATOM 2859 C C . ILE A 1 363 ? -19.573 3.660 30.636 1.00 90.69 363 ILE A C 1
ATOM 2861 O O . ILE A 1 363 ? -19.112 4.806 30.585 1.00 90.69 363 ILE A O 1
ATOM 2865 N N . LEU A 1 364 ? -20.841 3.414 30.990 1.00 90.06 364 LEU A N 1
ATOM 2866 C CA . LEU A 1 364 ? -21.795 4.472 31.332 1.00 90.06 364 LEU A CA 1
ATOM 2867 C C . LEU A 1 364 ? -21.323 5.296 32.537 1.00 90.06 364 LEU A C 1
ATOM 2869 O O . LEU A 1 364 ? -21.390 6.530 32.511 1.00 90.06 364 LEU A O 1
ATOM 2873 N N . SER A 1 365 ? -20.814 4.635 33.580 1.00 90.81 365 SER A N 1
ATOM 2874 C CA . SER A 1 365 ? -20.316 5.309 34.784 1.00 90.81 365 SER A CA 1
ATOM 2875 C C . SER A 1 365 ? -19.087 6.179 34.500 1.00 90.81 365 SER A C 1
ATOM 2877 O O . SER A 1 365 ? -18.971 7.278 35.045 1.00 90.81 365 SER A O 1
ATOM 2879 N N . THR A 1 366 ? -18.190 5.724 33.620 1.00 92.19 366 THR A N 1
ATOM 2880 C CA . THR A 1 366 ? -16.987 6.467 33.223 1.00 92.19 366 THR A CA 1
ATOM 2881 C C . THR A 1 366 ? -17.363 7.745 32.485 1.00 92.19 366 THR A C 1
ATOM 2883 O O . THR A 1 366 ? -16.912 8.828 32.865 1.00 92.19 366 THR A O 1
ATOM 2886 N N . LEU A 1 367 ? -18.253 7.650 31.490 1.00 90.56 367 LEU A N 1
ATOM 2887 C CA . LEU A 1 367 ? -18.693 8.831 30.752 1.00 90.56 367 LEU A CA 1
ATOM 2888 C C . LEU A 1 367 ? -19.469 9.797 31.658 1.00 90.56 367 LEU A C 1
ATOM 2890 O O . LEU A 1 367 ? -19.179 10.990 31.660 1.00 90.56 367 LEU A O 1
ATOM 2894 N N . SER A 1 368 ? -20.388 9.295 32.485 1.00 89.00 368 SER A N 1
ATOM 2895 C CA . SER A 1 368 ? -21.150 10.122 33.436 1.00 89.00 368 SER A CA 1
ATOM 2896 C C . SER A 1 368 ? -20.232 10.927 34.359 1.00 89.00 368 SER A C 1
ATOM 2898 O O . SER A 1 368 ? -20.388 12.140 34.484 1.00 89.00 368 SER A O 1
ATOM 2900 N N . ARG A 1 369 ? -19.189 10.292 34.907 1.00 91.38 369 ARG A N 1
ATOM 2901 C CA . ARG A 1 369 ? -18.211 10.942 35.791 1.00 91.38 369 ARG A CA 1
ATOM 2902 C C . ARG A 1 369 ? -17.449 12.087 35.118 1.00 91.38 369 ARG A C 1
ATOM 2904 O O . ARG A 1 369 ? -17.139 13.081 35.775 1.00 91.38 369 ARG A O 1
ATOM 2911 N N . LYS A 1 370 ? -17.141 11.976 33.820 1.00 91.06 370 LYS A N 1
ATOM 2912 C CA . LYS A 1 370 ? -16.517 13.069 33.051 1.00 91.06 370 LYS A CA 1
ATOM 2913 C C . LYS A 1 370 ? -17.433 14.293 33.000 1.00 91.06 370 LYS A C 1
ATOM 2915 O O . LYS A 1 370 ? -16.953 15.404 33.205 1.00 91.06 370 LYS A O 1
ATOM 2920 N N . PHE A 1 371 ? -18.736 14.098 32.798 1.00 88.31 371 PHE A N 1
ATOM 2921 C CA . PHE A 1 371 ? -19.712 15.192 32.757 1.00 88.31 371 PHE A CA 1
ATOM 2922 C C . PHE A 1 371 ? -20.060 15.748 34.143 1.00 88.31 371 PHE A C 1
ATOM 2924 O O . PHE A 1 371 ? -20.270 16.949 34.268 1.00 88.31 371 PHE A O 1
ATOM 2931 N N . GLU A 1 372 ? -20.038 14.931 35.197 1.00 87.25 372 GLU A N 1
ATOM 2932 C CA . GLU A 1 372 ? -20.174 15.410 36.584 1.00 87.25 372 GLU A CA 1
ATOM 2933 C C . GLU A 1 372 ? -19.035 16.356 36.992 1.00 87.25 372 GLU A C 1
ATOM 2935 O O . GLU A 1 372 ? -19.239 17.294 37.761 1.00 87.25 372 GLU A O 1
ATOM 2940 N N . ARG A 1 373 ? -17.825 16.110 36.479 1.00 87.81 373 ARG A N 1
ATOM 2941 C CA . ARG A 1 373 ? -16.620 16.908 36.762 1.00 87.81 373 ARG A CA 1
ATOM 2942 C C . ARG A 1 373 ? -16.424 18.083 35.805 1.00 87.81 373 ARG A C 1
ATOM 2944 O O . ARG A 1 373 ? -15.518 18.888 36.016 1.00 87.81 373 ARG A O 1
ATOM 2951 N N . MET A 1 374 ? -17.234 18.155 34.756 1.00 86.75 374 MET A N 1
ATOM 2952 C CA . MET A 1 374 ? -17.122 19.149 33.698 1.00 86.75 374 MET A CA 1
ATOM 2953 C C . MET A 1 374 ? -17.479 20.544 34.208 1.00 86.75 374 MET A C 1
ATOM 2955 O O . MET A 1 374 ? -18.337 20.704 35.078 1.00 86.75 374 MET A O 1
ATOM 2959 N N . ASN A 1 375 ? -16.859 21.579 33.632 1.00 84.06 375 ASN A N 1
ATOM 2960 C CA . ASN A 1 375 ? -17.205 22.960 33.965 1.00 84.06 375 ASN A CA 1
ATOM 2961 C C . ASN A 1 375 ? -18.714 23.215 33.733 1.00 84.06 375 ASN A C 1
ATOM 2963 O O . ASN A 1 375 ? -19.165 23.160 32.583 1.00 84.06 375 ASN A O 1
ATOM 2967 N N . PRO A 1 376 ? -19.495 23.584 34.771 1.00 80.75 376 PRO A N 1
ATOM 2968 C CA . PRO A 1 376 ? -20.939 23.774 34.642 1.00 80.75 376 PRO A CA 1
ATOM 2969 C C . PRO A 1 376 ? -21.335 24.800 33.576 1.00 80.75 376 PRO A C 1
ATOM 2971 O O . PRO A 1 376 ? -22.389 24.666 32.957 1.00 80.75 376 PRO A O 1
ATOM 2974 N N . ARG A 1 377 ? -20.479 25.794 33.297 1.00 82.31 377 ARG A N 1
ATOM 2975 C CA . ARG A 1 377 ? -20.723 26.810 32.255 1.00 82.31 377 ARG A CA 1
ATOM 2976 C C . ARG A 1 377 ? -20.748 26.234 30.842 1.00 82.31 377 ARG A C 1
ATOM 2978 O O . ARG A 1 377 ? -21.308 26.858 29.949 1.00 82.31 377 ARG A O 1
ATOM 2985 N N . LEU A 1 378 ? -20.134 25.072 30.647 1.00 79.94 378 LEU A N 1
ATOM 2986 C CA . LEU A 1 378 ? -20.049 24.395 29.363 1.00 79.94 378 LEU A CA 1
ATOM 2987 C C . LEU A 1 378 ? -21.084 23.260 29.238 1.00 79.94 378 LEU A C 1
ATOM 2989 O O . LEU A 1 378 ? -21.265 22.717 28.158 1.00 79.94 378 LEU A O 1
ATOM 2993 N N . SER A 1 379 ? -21.821 22.938 30.308 1.00 73.31 379 SER A N 1
ATOM 2994 C CA . SER A 1 379 ? -22.738 21.787 30.370 1.00 73.31 379 SER A CA 1
ATOM 2995 C C . SER A 1 379 ? -24.017 21.913 29.529 1.00 73.31 379 SER A C 1
ATOM 2997 O O . SER A 1 379 ? -24.688 20.909 29.294 1.00 73.31 379 SER A O 1
ATOM 2999 N N . ALA A 1 380 ? -24.362 23.115 29.053 1.00 78.44 380 ALA A N 1
ATOM 3000 C CA . ALA A 1 380 ? -25.636 23.371 28.376 1.00 78.44 380 ALA A CA 1
ATOM 3001 C C . ALA A 1 380 ? -25.918 22.432 27.178 1.00 78.44 380 ALA A C 1
ATOM 3003 O O . ALA A 1 380 ? -27.017 21.875 27.130 1.00 78.44 380 ALA A O 1
ATOM 3004 N N . PRO A 1 381 ? -24.964 22.154 26.263 1.00 75.62 381 PRO A N 1
ATOM 3005 C CA . PRO A 1 381 ? -25.209 21.230 25.153 1.00 75.62 381 PRO A CA 1
ATOM 3006 C C . PRO A 1 381 ? -25.383 19.776 25.609 1.00 75.62 381 PRO A C 1
ATOM 3008 O O . PRO A 1 381 ? -26.175 19.037 25.031 1.00 75.62 381 PRO A O 1
ATOM 3011 N N . ALA A 1 382 ? -24.696 19.361 26.678 1.00 71.75 382 ALA A N 1
ATOM 3012 C CA . ALA A 1 382 ? -24.875 18.030 27.255 1.00 71.75 382 ALA A CA 1
ATOM 3013 C C . ALA A 1 382 ? -26.280 17.873 27.857 1.00 71.75 382 ALA A C 1
ATOM 3015 O O . ALA A 1 382 ? -26.965 16.889 27.585 1.00 71.75 382 ALA A O 1
ATOM 3016 N N . VAL A 1 383 ? -26.743 18.880 28.607 1.00 76.75 383 VAL A N 1
ATOM 3017 C CA . VAL A 1 383 ? -28.102 18.927 29.174 1.00 76.75 383 VAL A CA 1
ATOM 3018 C C . VAL A 1 383 ? -29.162 18.885 28.073 1.00 76.75 383 VAL A C 1
ATOM 3020 O O . VAL A 1 383 ? -30.160 18.177 28.215 1.00 76.75 383 VAL A O 1
ATOM 3023 N N . GLU A 1 384 ? -28.947 19.585 26.955 1.00 79.69 384 GLU A N 1
ATOM 3024 C CA . GLU A 1 384 ? -29.854 19.526 25.808 1.00 79.69 384 GLU A CA 1
ATOM 3025 C C . GLU A 1 384 ? -29.950 18.104 25.237 1.00 79.69 384 GLU A C 1
ATOM 3027 O O . GLU A 1 384 ? -31.060 17.596 25.059 1.00 79.69 384 GLU A O 1
ATOM 3032 N N . ILE A 1 385 ? -28.814 17.434 25.017 1.00 75.00 385 ILE A N 1
ATOM 3033 C CA . ILE A 1 385 ? -28.776 16.046 24.537 1.00 75.00 385 ILE A CA 1
ATOM 3034 C C . ILE A 1 385 ? -29.536 15.131 25.504 1.00 75.00 385 ILE A C 1
ATOM 3036 O O . ILE A 1 385 ? -30.450 14.426 25.078 1.00 75.00 385 ILE A O 1
ATOM 3040 N N . PHE A 1 386 ? -29.247 15.190 26.808 1.00 72.31 386 PHE A N 1
ATOM 3041 C CA . PHE A 1 386 ? -29.948 14.377 27.809 1.00 72.31 386 PHE A CA 1
ATOM 3042 C C . PHE A 1 386 ? -31.453 14.645 27.848 1.00 72.31 386 PHE A C 1
ATOM 3044 O O . PHE A 1 386 ? -32.247 13.710 27.955 1.00 72.31 386 PHE A O 1
ATOM 3051 N N . SER A 1 387 ? -31.872 15.904 27.694 1.00 73.88 387 SER A N 1
ATOM 3052 C CA . SER A 1 387 ? -33.292 16.265 27.679 1.00 73.88 387 SER A CA 1
ATOM 3053 C C . SER A 1 387 ? -34.068 15.607 26.530 1.00 73.88 387 SER A C 1
ATOM 3055 O O . SER A 1 387 ? -35.271 15.381 26.657 1.00 73.88 387 SER A O 1
ATOM 3057 N N . ARG A 1 388 ? -33.395 15.263 25.421 1.00 76.50 388 ARG A N 1
ATOM 3058 C CA . ARG A 1 388 ? -33.997 14.532 24.294 1.00 76.50 388 ARG A CA 1
ATOM 3059 C C . ARG A 1 388 ? -34.177 13.045 24.600 1.00 76.50 388 ARG A C 1
ATOM 3061 O O . ARG A 1 388 ? -35.148 12.460 24.130 1.00 76.50 388 ARG A O 1
ATOM 3068 N N . TYR A 1 389 ? -33.293 12.457 25.404 1.00 67.12 389 TYR A N 1
ATOM 3069 C CA . TYR A 1 389 ? -33.394 11.057 25.833 1.00 67.12 389 TYR A CA 1
ATOM 3070 C C . TYR A 1 389 ? -34.383 10.847 26.985 1.00 67.12 389 TYR A C 1
ATOM 3072 O O . TYR A 1 389 ? -34.976 9.782 27.066 1.00 67.12 389 TYR A O 1
ATOM 3080 N N . LEU A 1 390 ? -34.624 11.866 27.819 1.00 61.31 390 LEU A N 1
ATOM 3081 C CA . LEU A 1 390 ? -35.635 11.841 28.891 1.00 61.31 390 LEU A CA 1
ATOM 3082 C C . LEU A 1 390 ? -37.077 12.090 28.402 1.00 61.31 390 LEU A C 1
ATOM 3084 O O . LEU A 1 390 ? -38.021 11.949 29.174 1.00 61.31 390 LEU A O 1
ATOM 3088 N N . LYS A 1 391 ? -37.256 12.520 27.144 1.00 52.41 391 LYS A N 1
ATOM 3089 C CA . LYS A 1 391 ? -38.568 12.781 26.513 1.00 52.41 391 LYS A CA 1
ATOM 3090 C C . LYS A 1 391 ? -39.098 11.606 25.677 1.00 52.41 391 LYS A C 1
ATOM 3092 O O . LYS A 1 391 ? -40.137 11.750 25.032 1.00 52.41 391 LYS A O 1
ATOM 3097 N N . ARG A 1 392 ? -38.383 10.485 25.658 1.00 45.62 392 ARG A N 1
ATOM 3098 C CA . ARG A 1 392 ? -38.872 9.183 25.192 1.00 45.62 392 ARG A CA 1
ATOM 3099 C C . ARG A 1 392 ? -39.172 8.321 26.403 1.00 45.62 392 ARG A C 1
ATOM 3101 O O . ARG A 1 392 ? -40.107 7.504 26.277 1.00 45.62 392 ARG A O 1
#

Radius of gyration: 27.33 Å; chains: 1; bounding box: 68×62×72 Å

Organism: NCBI:txid129364

pLDDT: mean 81.8, std 13.31, range [41.31, 96.44]

Secondary structure (DSSP, 8-state):
-HHHHHHHHHHPPTTT--EEEE-SS---HHHHHHHGGGG--HHHHHHHHHHHHHHHHS-GGGPEEEEEEEEEEEEEEEE-TT-TT-EEEEEEEEEEEEE-TT--EEEEPPS------EE-TT---TTTTTSTTSEEEEE----GGG---EEEEEEEEEEEEEEGGGHHHHHHHHS-HHHHHHHHHHT-S--HHHHHHHHHHHHHHHHHHHHHHHHHHHH--S----PPPPSB-HHHHHHHHHHHHHH--HHHHHHHHHHTGGGBS-GGGGHHHHHHHHHHS-HHHHHHHHHHTT--S-TT--HHHHHHHHHHHHHHSPSSHHHHHHHHHHHHHHHHS-HHHHHT-TTHHHHHHHHHHH--HHHHHHHHHHHHTS-GGG-HHHHHHHHHHTT-

Foldseek 3Di:
DLVVLLVVLQPDDPPPDKAKEFAPDDDDLCLCLQAALNSHDDPRVVVVVSNVSSLVVHDPQSHKAKWKKKWKKKWKWADDPPDPPDTDTQDIDIKIWIAHSRNHTLGIADRFDDDHHYDCPVPDDPCRSFDPPQKDKDWAQQPDPRGIIIMMMGITMIMMIDRPVCCLLVCLVTGALQSSLVVVLVPPPDEPVNLVVNLVSNLVVVVRSVVVVVVSVVSCPDDPDDQPQLRAEPNSLLSLLVNCLSNLDLQVLLSCLQRPLLSYDCLLSCLLSVLVSVVRHDCVRRVVSNLPSVDDGDPPCQLLVVLVSLLSNLVNHDADDSSAVSLLSSLVSLLPDDLQVSLPRPCVLVNVVCCVPHYDPVSVVSNVVSLVPHDPVSCVSVVVSVVVVVVD